Protein 1DL5 (pdb70)

Organism: Thermotoga maritima (strain ATCC 43589 / DSM 3109 / JCM 10099 / NBRC 100826 / MSB8) (NCBI:txid243274)

Sequence (633 aa):
MREKLFWILKKYGVSDHIAKAFLEIPREEFLTKSYPLSYVYEDIVLVSYDDGEEYSTSSQPSLMALFMEWVGLDKGMRVLEIGGGTGYNAAVMSRVVGEKGLVVSVEYSRKICEIAKRNVERLGIENVIFVCGDGYYGVPEFSPYDVIFVTVGVDEVPETWFTQLKEGGRVIVPINLKLSRRQPAFLFKKKDPYLVGNYKLETRFITAGGNLGNLLERNRKLLREFPFNREILLVRSHIFVELVDLLTRRLTEIDGTFYYAGPNGVVEFLDDRMRIYGDAPEIENLLTQWESCGYRSFEYLMLHVGYNAFSHISCSIMREKLFWILKKYGVSDHIAKAFLEIPREEFLTKSYPLSYVYEDIVLVSYDDGEEYSTSSQPSLMALFMEWVGLDKGMRVLEIGGGTGYNAAVMSRVVGEKGLVVSVEYSRKICEIAKRNVERLGIENVIFVCGDGYYGVPEFSPYDVIFVTVGVDEVPETWFTQLKEGGRVIVPINLKLSRRQPAFLFKKKDPYLVGNYKLETRFITAGGNLGNLLERNRKLLREFPFNREILLVRSHIFVELVDLLTRRLTEIDGTFYYAGPNGVVEFLDDRMRIYGDAPEIENLLTQWESCGYRSFEYLMLHVGYNAFSHISCS

B-factor: mean 22.66, std 8.89, range [9.4, 57.82]

Foldseek 3Di:
DLVVLLVVLVVVVQDPLLSVLSSPDDQQLQAPDDDDVVVSSDQAKAWRDDDPPDTDIDHRVNVLSVLCVLQVQAAQFEEEEEAQFLNPSQSSSCSRNDPNYAYEYEHADPVRQVNNVVSCVVVVPDRYHYDHHHCLQTDQVPADGQEYHYQAAFQANHVNVVVRYDQQHKYWHFYCLPVVRFTWIWIFTHHPQWTKTATDGTDDHHHDDDPRHCLQVVLVVLADAFAWDAKDFAPPLVLLLSVCSHAVSNWYDDPRWIWRRDPFWIWTGDDRMITIGGDDVLSVQQRVQCVVVVVDHRNQWIWIHGDVDGIHIDHPD/DLVVLLVVLVVVVQDPLLSVLSVVDDQQLQAPDDDPSVVSSDQAKAWRDCPPPDTFIDHRVSVLSVLCVLQVQAAQFEEEEEAQFLNPSQSSSLSRNDPNYAYEYEHADPVRLVNNVVSCVVVVRPRYHYHHHHCLQTDQVRAPGLEYHYQAEFQANHVNVLVRYDQQHKYWHFYQQPQPRWTFIWIFGHDPQWTKIATDGTDDHHHDDDPRRCLQVVLVVLADAFAWDAKFFDPPQSLLVSLCSHAVSNWHDDPPWIWRRDPQWIWTGDDGIIIIGGDDVLSVQQRVQCVVQVVDHRNQWIWTRGDVDGIHIDHD

Nearest PDB structures (foldseek):
  1dl5-assembly1_A  TM=1.003E+00  e=1.002E-69  Thermotoga maritima
  2yxe-assembly1_B  TM=9.129E-01  e=3.789E-21  Methanocaldococcus jannaschii DSM 2661
  1jg3-assembly1_A  TM=9.081E-01  e=2.824E-18  Pyrococcus furiosus
  8qby-assembly1_t  TM=8.624E-01  e=6.991E-16  Paracoccus denitrificans PD1222
  8fkv-assembly1_SY  TM=7.532E-01  e=2.337E-06  Homo sapiens

CATH classification: 3.40.50.150 (+1 more: 3.55.20.10)

Radius of gyration: 33.98 Å; Cα contacts (8 Å, |Δi|>4): 1452; chains: 2; bounding box: 80×65×93 Å

Structure (mmCIF, N/CA/C/O backbone):
data_1DL5
#
_entry.id   1DL5
#
_cell.length_a   51.060
_cell.length_b   98.910
_cell.length_c   76.860
_cell.angle_alpha   90.0
_cell.angle_beta   105.66
_cell.angle_gamma   90.0
#
_symmetry.space_group_name_H-M   'P 1 21 1'
#
loop_
_entity.id
_entity.type
_entity.pdbx_description
1 polymer 'PROTEIN-L-ISOASPARTATE O-METHYLTRANSFERASE'
2 non-polymer 'CADMIUM ION'
3 non-polymer 'CHLORIDE ION'
4 non-polymer S-ADENOSYL-L-HOMOCYSTEINE
5 water water
#
loop_
_atom_site.group_PDB
_atom_site.id
_atom_site.type_symbol
_atom_site.label_atom_id
_atom_site.label_alt_id
_atom_site.label_comp_id
_atom_site.label_asym_id
_atom_site.label_entity_id
_atom_site.label_seq_id
_atom_site.pdbx_PDB_ins_code
_atom_site.Cartn_x
_atom_site.Cartn_y
_atom_site.Cartn_z
_atom_site.occupancy
_atom_site.B_iso_or_equiv
_atom_site.auth_seq_id
_atom_site.auth_comp_id
_atom_site.auth_asym_id
_atom_site.auth_atom_id
_atom_site.pdbx_PDB_model_num
ATOM 1 N N . MET A 1 1 ? -2.182 -24.843 -20.479 1.00 40.06 1 MET A N 1
ATOM 2 C CA . MET A 1 1 ? -0.945 -25.576 -20.871 1.00 39.15 1 MET A CA 1
ATOM 3 C C . MET A 1 1 ? 0.289 -24.799 -20.423 1.00 39.49 1 MET A C 1
ATOM 4 O O . MET A 1 1 ? 0.220 -23.590 -20.189 1.00 37.65 1 MET A O 1
ATOM 6 N N . ARG A 1 2 ? 1.417 -25.495 -20.305 1.00 38.28 2 ARG A N 1
ATOM 7 C CA . ARG A 1 2 ? 2.657 -24.856 -19.875 1.00 36.51 2 ARG A CA 1
ATOM 8 C C . ARG A 1 2 ? 3.095 -23.757 -20.820 1.00 36.21 2 ARG A C 1
ATOM 9 O O . ARG A 1 2 ? 3.723 -22.787 -20.402 1.00 35.17 2 ARG A O 1
ATOM 17 N N . GLU A 1 3 ? 2.775 -23.923 -22.099 1.00 36.62 3 GLU A N 1
ATOM 18 C CA . GLU A 1 3 ? 3.143 -22.947 -23.113 1.00 37.58 3 GLU A CA 1
ATOM 19 C C . GLU A 1 3 ? 2.619 -21.557 -22.773 1.00 36.33 3 GLU A C 1
ATOM 20 O O . GLU A 1 3 ? 3.353 -20.572 -22.870 1.00 36.27 3 GLU A O 1
ATOM 26 N N . LYS A 1 4 ? 1.356 -21.472 -22.365 1.00 35.11 4 LYS A N 1
ATOM 27 C CA . LYS A 1 4 ? 0.786 -20.175 -22.029 1.00 34.77 4 LYS A CA 1
ATOM 28 C C . LYS A 1 4 ? 1.527 -19.542 -20.853 1.00 33.12 4 LYS A C 1
ATOM 29 O O . LYS A 1 4 ? 1.776 -18.336 -20.852 1.00 29.67 4 LYS A O 1
ATOM 35 N N . LEU A 1 5 ? 1.883 -20.351 -19.856 1.00 29.46 5 LEU A N 1
ATOM 36 C CA . LEU A 1 5 ? 2.608 -19.827 -18.702 1.00 27.04 5 LEU A CA 1
ATOM 37 C C . LEU A 1 5 ? 3.977 -19.333 -19.160 1.00 26.21 5 LEU A C 1
ATOM 38 O O . LEU A 1 5 ? 4.401 -18.233 -18.807 1.00 27.01 5 LEU A O 1
ATOM 43 N N . PHE A 1 6 ? 4.669 -20.146 -19.950 1.00 25.71 6 PHE A N 1
ATOM 44 C CA . PHE A 1 6 ? 5.982 -19.762 -20.456 1.00 28.09 6 PHE A CA 1
ATOM 45 C C . PHE A 1 6 ? 5.892 -18.411 -21.161 1.00 30.08 6 PHE A C 1
ATOM 46 O O . PHE A 1 6 ? 6.705 -17.517 -20.921 1.00 30.54 6 PHE A O 1
ATOM 54 N N . TRP A 1 7 ? 4.903 -18.270 -22.039 1.00 31.16 7 TRP A N 1
ATOM 55 C CA . TRP A 1 7 ? 4.715 -17.026 -22.773 1.00 33.65 7 TRP A CA 1
ATOM 56 C C . TRP A 1 7 ? 4.456 -15.856 -21.833 1.00 32.73 7 TRP A C 1
ATOM 57 O O . TRP A 1 7 ? 5.036 -14.782 -22.002 1.00 31.96 7 TRP A O 1
ATOM 68 N N . ILE A 1 8 ? 3.588 -16.061 -20.844 1.00 30.36 8 ILE A N 1
ATOM 69 C CA . ILE A 1 8 ? 3.268 -14.993 -19.905 1.00 28.75 8 ILE A CA 1
ATOM 70 C C . ILE A 1 8 ? 4.504 -14.531 -19.141 1.00 28.67 8 ILE A C 1
ATOM 71 O O . ILE A 1 8 ? 4.661 -13.340 -18.877 1.00 29.55 8 ILE A O 1
ATOM 76 N N . LEU A 1 9 ? 5.375 -15.470 -18.778 1.00 25.27 9 LEU A N 1
ATOM 77 C CA . LEU A 1 9 ? 6.591 -15.119 -18.053 1.00 23.92 9 LEU A CA 1
ATOM 78 C C . LEU A 1 9 ? 7.512 -14.300 -18.955 1.00 24.24 9 LEU A C 1
ATOM 79 O O . LEU A 1 9 ? 8.140 -13.342 -18.505 1.00 22.70 9 LEU A O 1
ATOM 84 N N . LYS A 1 10 ? 7.592 -14.672 -20.229 1.00 24.29 10 LYS A N 1
ATOM 85 C CA . LYS A 1 10 ? 8.430 -13.920 -21.159 1.00 29.50 10 LYS A CA 1
ATOM 86 C C . LYS A 1 10 ? 7.903 -12.489 -21.242 1.00 30.69 10 LYS A C 1
ATOM 87 O O . LYS A 1 10 ? 8.678 -11.533 -21.308 1.00 30.40 10 LYS A O 1
ATOM 93 N N . LYS A 1 11 ? 6.579 -12.346 -21.220 1.00 30.19 11 LYS A N 1
ATOM 94 C CA . LYS A 1 11 ? 5.954 -11.029 -21.280 1.00 31.63 11 LYS A CA 1
ATOM 95 C C . LYS A 1 11 ? 6.332 -10.219 -20.043 1.00 30.35 11 LYS A C 1
ATOM 96 O O . LYS A 1 11 ? 6.294 -8.986 -20.052 1.00 27.24 11 LYS A O 1
ATOM 98 N N . TYR A 1 12 ? 6.697 -10.928 -18.978 1.00 28.96 12 TYR A N 1
ATOM 99 C CA . TYR A 1 12 ? 7.090 -10.306 -17.719 1.00 28.79 12 TYR A CA 1
ATOM 100 C C . TYR A 1 12 ? 8.561 -9.898 -17.766 1.00 27.38 12 TYR A C 1
ATOM 101 O O . TYR A 1 12 ? 9.075 -9.284 -16.830 1.00 27.49 12 TYR A O 1
ATOM 110 N N . GLY A 1 13 ? 9.237 -10.253 -18.853 1.00 24.17 13 GLY A N 1
ATOM 111 C CA . GLY A 1 13 ? 10.642 -9.920 -18.985 1.00 24.59 13 GLY A CA 1
ATOM 112 C C . GLY A 1 13 ? 11.562 -10.996 -18.437 1.00 25.61 13 GLY A C 1
ATOM 113 O O . GLY A 1 13 ? 12.772 -10.797 -18.337 1.00 28.97 13 GLY A O 1
ATOM 114 N N . VAL A 1 14 ? 10.995 -12.143 -18.075 1.00 22.50 14 VAL A N 1
ATOM 115 C CA . VAL A 1 14 ? 11.792 -13.241 -17.542 1.00 18.23 14 VAL A CA 1
ATOM 116 C C . VAL A 1 14 ? 12.689 -13.780 -18.658 1.00 20.68 14 VAL A C 1
ATOM 117 O O . VAL A 1 14 ? 12.234 -14.013 -19.779 1.00 21.95 14 VAL A O 1
ATOM 121 N N . SER A 1 15 ? 13.966 -13.968 -18.347 1.00 19.17 15 SER A N 1
ATOM 122 C CA . SER A 1 15 ? 14.936 -14.448 -19.331 1.00 21.31 15 SER A CA 1
ATOM 123 C C . SER A 1 15 ? 14.622 -15.854 -19.827 1.00 24.17 15 SER A C 1
ATOM 124 O O . SER A 1 15 ? 13.917 -16.617 -19.163 1.00 21.46 15 SER A O 1
ATOM 127 N N . ASP A 1 16 ? 15.165 -16.202 -20.990 1.00 21.00 16 ASP A N 1
ATOM 128 C CA . ASP A 1 16 ? 14.920 -17.517 -21.558 1.00 24.17 16 ASP A CA 1
ATOM 129 C C . ASP A 1 16 ? 15.296 -18.686 -20.651 1.00 22.54 16 ASP A C 1
ATOM 130 O O . ASP A 1 16 ? 14.509 -19.615 -20.496 1.00 23.25 16 ASP A O 1
ATOM 135 N N . HIS A 1 17 ? 16.485 -18.651 -20.051 1.00 23.39 17 HIS A N 1
ATOM 136 C CA . HIS A 1 17 ? 16.911 -19.773 -19.220 1.00 21.69 17 HIS A CA 1
ATOM 137 C C . HI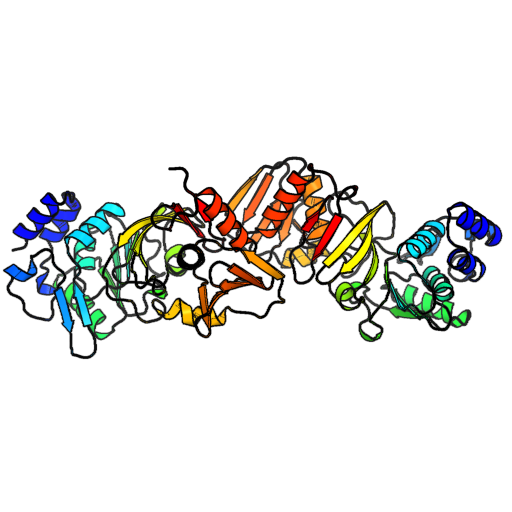S A 1 17 ? 16.056 -20.024 -17.982 1.00 21.90 17 HIS A C 1
ATOM 138 O O . HIS A 1 17 ? 15.954 -21.156 -17.521 1.00 22.28 17 HIS A O 1
ATOM 145 N N . ILE A 1 18 ? 15.430 -18.984 -17.446 1.00 18.53 18 ILE A N 1
ATOM 146 C CA . ILE A 1 18 ? 14.567 -19.174 -16.288 1.00 16.25 18 ILE A CA 1
ATOM 147 C C . ILE A 1 18 ? 13.160 -19.550 -16.763 1.00 18.05 18 ILE A C 1
ATOM 148 O O . ILE A 1 18 ? 12.531 -20.460 -16.218 1.00 18.04 18 ILE A O 1
ATOM 153 N N . ALA A 1 19 ? 12.677 -18.879 -17.803 1.00 17.91 19 ALA A N 1
ATOM 154 C CA . ALA A 1 19 ? 11.349 -19.176 -18.325 1.00 19.57 19 ALA A CA 1
ATOM 155 C C . ALA A 1 19 ? 11.279 -20.618 -18.827 1.00 19.58 19 ALA A C 1
ATOM 156 O O . ALA A 1 19 ? 10.271 -21.298 -18.641 1.00 21.79 19 ALA A O 1
ATOM 158 N N . LYS A 1 20 ? 12.356 -21.078 -19.456 1.00 20.19 20 LYS A N 1
ATOM 159 C CA . LYS A 1 20 ? 12.423 -22.439 -19.983 1.00 23.07 20 LYS A CA 1
ATOM 160 C C . LYS A 1 20 ? 12.241 -23.468 -18.868 1.00 22.40 20 LYS A C 1
ATOM 161 O O . LYS A 1 20 ? 11.687 -24.541 -19.089 1.00 18.67 20 LYS A O 1
ATOM 167 N N . ALA A 1 21 ? 12.711 -23.136 -17.669 1.00 21.52 21 ALA A N 1
ATOM 168 C CA . ALA A 1 21 ? 12.582 -24.031 -16.525 1.00 20.42 21 ALA A CA 1
ATOM 169 C C . ALA A 1 21 ? 11.111 -24.286 -16.214 1.00 21.36 21 ALA A C 1
ATOM 170 O O . ALA A 1 21 ? 10.715 -25.414 -15.900 1.00 19.92 21 ALA A O 1
ATOM 172 N N . PHE A 1 22 ? 10.300 -23.234 -16.303 1.00 18.71 22 PHE A N 1
ATOM 173 C CA . PHE A 1 22 ? 8.871 -23.358 -16.036 1.00 18.93 22 PHE A CA 1
ATOM 174 C C . PHE A 1 22 ? 8.173 -24.148 -17.130 1.00 20.73 22 PHE A C 1
ATOM 175 O O . PHE A 1 22 ? 7.119 -24.739 -16.907 1.00 23.57 22 PHE A O 1
ATOM 183 N N . LEU A 1 23 ? 8.765 -24.152 -18.315 1.00 20.65 23 LEU A N 1
ATOM 184 C CA . LEU A 1 23 ? 8.191 -24.880 -19.437 1.00 21.75 23 LEU A CA 1
ATOM 185 C C . LEU A 1 23 ? 8.436 -26.384 -19.305 1.00 22.33 23 LEU A C 1
ATOM 186 O O . LEU A 1 23 ? 7.670 -27.197 -19.829 1.00 21.12 23 LEU A O 1
ATOM 191 N N . GLU A 1 24 ? 9.490 -26.747 -18.580 1.00 18.51 24 GLU A N 1
ATOM 192 C CA . GLU A 1 24 ? 9.876 -28.149 -18.419 1.00 19.55 24 GLU A CA 1
ATOM 193 C C . GLU A 1 24 ? 9.274 -28.919 -17.244 1.00 19.31 24 GLU A C 1
ATOM 194 O O . GLU A 1 24 ? 9.350 -30.149 -17.211 1.00 22.34 24 GLU A O 1
ATOM 200 N N . ILE A 1 25 ? 8.669 -28.217 -16.291 1.00 17.16 25 ILE A N 1
ATOM 201 C CA . ILE A 1 25 ? 8.090 -28.877 -15.122 1.00 16.93 25 ILE A CA 1
ATOM 202 C C . ILE A 1 25 ? 6.562 -28.875 -15.114 1.00 20.08 25 ILE A C 1
ATOM 203 O O . ILE A 1 25 ? 5.932 -27.820 -15.198 1.00 20.11 25 ILE A O 1
ATOM 208 N N . PRO A 1 26 ? 5.943 -30.064 -15.017 1.00 17.52 26 PRO A N 1
ATOM 209 C CA . PRO A 1 26 ? 4.477 -30.130 -14.993 1.00 18.04 26 PRO A CA 1
ATOM 210 C C . PRO A 1 26 ? 3.964 -29.745 -13.602 1.00 17.70 26 PRO A C 1
ATOM 211 O O . PRO A 1 26 ? 4.018 -30.538 -12.666 1.00 17.36 26 PRO A O 1
ATOM 215 N N . ARG A 1 27 ? 3.474 -28.516 -13.471 1.00 15.20 27 ARG A N 1
ATOM 216 C CA . ARG A 1 27 ? 2.983 -28.017 -12.192 1.00 15.79 27 ARG A CA 1
ATOM 217 C C . ARG A 1 27 ? 1.892 -28.878 -11.560 1.00 16.37 27 ARG A C 1
ATOM 218 O O . ARG A 1 27 ? 1.829 -29.009 -10.333 1.00 14.16 27 ARG A O 1
ATOM 226 N N . GLU A 1 28 ? 1.038 -29.473 -12.390 1.00 14.77 28 GLU A N 1
ATOM 227 C CA . GLU A 1 28 ? -0.059 -30.291 -11.875 1.00 16.76 28 GLU A CA 1
ATOM 228 C C . GLU A 1 28 ? 0.405 -31.475 -11.040 1.00 18.22 28 GLU A C 1
ATOM 229 O O . GLU A 1 28 ? -0.333 -31.956 -10.181 1.00 17.13 28 GLU A O 1
ATOM 235 N N . GLU A 1 29 ? 1.625 -31.947 -11.284 1.00 17.44 29 GLU A N 1
ATOM 236 C CA . GLU A 1 29 ? 2.148 -33.089 -10.539 1.00 20.50 29 GLU A CA 1
ATOM 237 C C . GLU A 1 29 ? 2.460 -32.754 -9.084 1.00 20.99 29 GLU A C 1
ATOM 238 O O . GLU A 1 29 ? 2.740 -33.651 -8.285 1.00 19.15 29 GLU A O 1
ATOM 244 N N . PHE A 1 30 ? 2.420 -31.470 -8.740 1.00 19.56 30 PHE A N 1
ATOM 245 C CA . PHE A 1 30 ? 2.713 -31.046 -7.374 1.00 19.67 30 PHE A CA 1
ATOM 246 C C . PHE A 1 30 ? 1.478 -30.662 -6.583 1.00 21.22 30 PHE A C 1
ATOM 247 O O . PHE A 1 30 ? 1.580 -30.243 -5.429 1.00 19.82 30 PHE A O 1
ATOM 255 N N . LEU A 1 31 ? 0.311 -30.810 -7.201 1.00 21.83 31 LEU A N 1
ATOM 256 C CA . LEU A 1 31 ? -0.943 -30.463 -6.541 1.00 23.59 31 LEU A CA 1
ATOM 257 C C . LEU A 1 31 ? -1.679 -31.730 -6.120 1.00 27.84 31 LEU A C 1
ATOM 258 O O . LEU A 1 31 ? -1.976 -32.588 -6.953 1.00 31.10 31 LEU A O 1
ATOM 263 N N . THR A 1 32 ? -1.967 -31.849 -4.827 1.00 27.74 32 THR A N 1
ATOM 264 C CA . THR A 1 32 ? -2.663 -33.023 -4.314 1.00 32.74 32 THR A CA 1
ATOM 265 C C . THR A 1 32 ? -4.155 -32.924 -4.603 1.00 36.37 32 THR A C 1
ATOM 266 O O . THR A 1 32 ? -4.899 -33.892 -4.435 1.00 40.30 32 THR A O 1
ATOM 270 N N . LYS A 1 33 ? -4.582 -31.743 -5.037 1.00 38.23 33 LYS A N 1
ATOM 271 C CA . LYS A 1 33 ? -5.974 -31.494 -5.382 1.00 40.98 33 LYS A CA 1
ATOM 272 C C . LYS A 1 33 ? -6.036 -31.281 -6.888 1.00 40.23 33 LYS A C 1
ATOM 273 O O . LYS A 1 33 ? -5.168 -30.632 -7.466 1.00 41.56 33 LYS A O 1
ATOM 275 N N . SER A 1 34 ? -7.061 -31.833 -7.523 1.00 41.86 34 SER A N 1
ATOM 276 C CA . SER A 1 34 ? -7.208 -31.706 -8.964 1.00 41.77 34 SER A CA 1
ATOM 277 C C . SER A 1 34 ? -7.799 -30.362 -9.381 1.00 40.44 34 SER A C 1
ATOM 278 O O . SER A 1 34 ? -8.811 -29.921 -8.841 1.00 41.61 34 SER A O 1
ATOM 281 N N . TYR A 1 35 ? -7.144 -29.711 -10.338 1.00 38.23 35 TYR A N 1
ATOM 282 C CA . TYR A 1 35 ? -7.604 -28.432 -10.876 1.00 38.05 35 TYR A CA 1
ATOM 283 C C . TYR A 1 35 ? -7.629 -28.560 -12.391 1.00 36.03 35 TYR A C 1
ATOM 284 O O . TYR A 1 35 ? -6.898 -29.368 -12.961 1.00 35.78 35 TYR A O 1
ATOM 293 N N . PRO A 1 36 ? -8.484 -27.779 -13.066 1.00 36.61 36 PRO A N 1
ATOM 294 C CA . PRO A 1 36 ? -8.494 -27.886 -14.526 1.00 36.11 36 PRO A CA 1
ATOM 295 C C . PRO A 1 36 ? -7.136 -27.333 -14.958 1.00 36.02 36 PRO A C 1
ATOM 296 O O . PRO A 1 36 ? -6.668 -26.346 -14.385 1.00 33.53 36 PRO A O 1
ATOM 300 N N . LEU A 1 37 ? -6.497 -27.958 -15.943 1.00 34.14 37 LEU A N 1
ATOM 301 C CA . LEU A 1 37 ? -5.185 -27.498 -16.391 1.00 36.90 37 LEU A CA 1
ATOM 302 C C . LEU A 1 37 ? -5.154 -26.015 -16.739 1.00 36.95 37 LEU A C 1
ATOM 303 O O . LEU A 1 37 ? -4.148 -25.341 -16.511 1.00 38.51 37 LEU A O 1
ATOM 308 N N . SER A 1 38 ? -6.253 -25.508 -17.287 1.00 36.35 38 SER A N 1
ATOM 309 C CA . SER A 1 38 ? -6.333 -24.099 -17.654 1.00 35.57 38 SER A CA 1
ATOM 310 C C . SER A 1 38 ? -6.141 -23.232 -16.415 1.00 32.48 38 SER A C 1
ATOM 311 O O . SER A 1 38 ? -5.718 -22.082 -16.508 1.00 34.21 38 SER A O 1
ATOM 314 N N . TYR A 1 39 ? -6.456 -23.795 -15.254 1.00 31.65 39 TYR A N 1
ATOM 315 C CA . TYR A 1 39 ? -6.317 -23.079 -13.993 1.00 30.88 39 TYR A CA 1
ATOM 316 C C . TYR A 1 39 ? -4.898 -23.277 -13.459 1.00 29.38 39 TYR A C 1
ATOM 317 O O . TYR A 1 39 ? -4.309 -22.372 -12.870 1.00 25.90 39 TYR A O 1
ATOM 326 N N . VAL A 1 40 ? -4.351 -24.468 -13.684 1.00 25.31 40 VAL A N 1
ATOM 327 C CA . VAL A 1 40 ? -3.009 -24.798 -13.217 1.00 25.26 40 VAL A CA 1
ATOM 328 C C . VAL A 1 40 ? -1.925 -23.892 -13.785 1.00 25.18 40 VAL A C 1
ATOM 329 O O . VAL A 1 40 ? -0.972 -23.545 -13.089 1.00 26.07 40 VAL A O 1
ATOM 333 N N . TYR A 1 41 ? -2.063 -23.504 -15.046 1.00 24.07 41 TYR A N 1
ATOM 334 C CA . TYR A 1 41 ? -1.048 -22.666 -15.649 1.00 24.01 41 TYR A CA 1
ATOM 335 C C . TYR A 1 41 ? -1.328 -21.173 -15.681 1.00 24.27 41 TYR A C 1
ATOM 336 O O . TYR A 1 41 ? -0.702 -20.434 -16.436 1.00 23.60 41 TYR A O 1
ATOM 345 N N . GLU A 1 42 ? -2.271 -20.740 -14.849 1.00 25.75 42 GLU A N 1
ATOM 346 C CA . GLU A 1 42 ? -2.582 -19.322 -14.715 1.00 26.55 42 GLU A CA 1
ATOM 347 C C . GLU A 1 42 ? -1.502 -18.814 -13.761 1.00 26.80 42 GLU A C 1
ATOM 348 O O . GLU A 1 42 ? -0.997 -19.576 -12.930 1.00 22.95 42 GLU A O 1
ATOM 354 N N . ASP A 1 43 ? -1.141 -17.541 -13.871 1.00 23.68 43 ASP A N 1
ATOM 355 C CA . ASP A 1 43 ? -0.109 -16.994 -13.001 1.00 24.09 43 ASP A CA 1
ATOM 356 C C . ASP A 1 43 ? -0.706 -16.659 -11.646 1.00 20.59 43 ASP A C 1
ATOM 357 O O . ASP A 1 43 ? -0.789 -15.491 -11.251 1.00 21.36 43 ASP A O 1
ATOM 362 N N . ILE A 1 44 ? -1.114 -17.701 -10.930 1.00 22.05 44 ILE A N 1
ATOM 363 C CA . ILE A 1 44 ? -1.740 -17.536 -9.629 1.00 21.33 44 ILE A CA 1
ATOM 364 C C . ILE A 1 44 ? -1.249 -18.534 -8.596 1.00 22.79 44 ILE A C 1
ATOM 365 O O . ILE A 1 44 ? -0.610 -19.535 -8.927 1.00 21.10 44 ILE A O 1
ATOM 370 N N . VAL A 1 45 ? -1.562 -18.246 -7.336 1.00 21.09 45 VAL A N 1
ATOM 371 C CA . VAL A 1 45 ? -1.208 -19.124 -6.232 1.00 21.53 45 VAL A CA 1
ATOM 372 C C . VAL A 1 45 ? -2.241 -20.249 -6.244 1.00 24.68 45 VAL A C 1
ATOM 373 O O . VAL A 1 45 ? -3.412 -20.010 -6.538 1.00 24.46 45 VAL A O 1
ATOM 377 N N . LEU A 1 46 ? -1.808 -21.471 -5.944 1.00 23.65 46 LEU A N 1
ATOM 378 C CA . LEU A 1 46 ? -2.709 -22.621 -5.921 1.00 23.63 46 LEU A CA 1
ATOM 379 C C . LEU A 1 46 ? -2.520 -23.419 -4.638 1.00 23.32 46 LEU A C 1
ATOM 380 O O . LEU A 1 46 ? -1.395 -23.606 -4.175 1.00 20.75 46 LEU A O 1
ATOM 385 N N . VAL A 1 47 ? -3.620 -23.877 -4.049 1.00 22.94 47 VAL A N 1
ATOM 386 C CA . VAL A 1 47 ? -3.520 -24.689 -2.844 1.00 22.13 47 VAL A CA 1
ATOM 387 C C . VAL A 1 47 ? -3.007 -26.030 -3.349 1.00 21.07 47 VAL A C 1
ATOM 388 O O . VAL A 1 47 ? -3.624 -26.645 -4.215 1.00 22.77 47 VAL A O 1
ATOM 392 N N . SER A 1 48 ? -1.871 -26.471 -2.821 1.00 18.20 48 SER A N 1
ATOM 393 C CA . SER A 1 48 ? -1.267 -27.725 -3.247 1.00 21.28 48 SER A CA 1
ATOM 394 C C . SER A 1 48 ? -1.554 -28.861 -2.278 1.00 23.02 48 SER A C 1
ATOM 395 O O . SER A 1 48 ? -1.409 -30.033 -2.625 1.00 24.54 48 SER A O 1
ATOM 398 N N . TYR A 1 49 ? -1.954 -28.511 -1.063 1.00 24.28 49 TYR A N 1
ATOM 399 C CA . TYR A 1 49 ? -2.247 -29.508 -0.043 1.00 24.88 49 TYR A CA 1
ATOM 400 C C . TYR A 1 49 ? -3.141 -28.916 1.035 1.00 25.83 49 TYR A C 1
ATOM 401 O O . TYR A 1 49 ? -2.921 -27.795 1.481 1.00 24.94 49 TYR A O 1
ATOM 410 N N . ASP A 1 50 ? -4.149 -29.676 1.453 1.00 26.76 50 ASP A N 1
ATOM 411 C CA . ASP A 1 50 ? -5.061 -29.226 2.498 1.00 29.02 50 ASP A CA 1
ATOM 412 C C . ASP A 1 50 ? -5.846 -30.425 3.008 1.00 30.82 50 ASP A C 1
ATOM 413 O O . ASP A 1 50 ? -6.682 -30.975 2.291 1.00 31.66 50 ASP A O 1
ATOM 418 N N . ASP A 1 51 ? -5.571 -30.829 4.241 1.00 34.33 51 ASP A N 1
ATOM 419 C CA . ASP A 1 51 ? -6.263 -31.966 4.839 1.00 35.85 51 ASP A CA 1
ATOM 420 C C . ASP A 1 51 ? -7.108 -31.538 6.035 1.00 38.45 51 ASP A C 1
ATOM 421 O O . ASP A 1 51 ? -7.563 -32.376 6.814 1.00 39.95 51 ASP A O 1
ATOM 426 N N . GLY A 1 52 ? -7.315 -30.233 6.176 1.00 38.78 52 GLY A N 1
ATOM 427 C CA . GLY A 1 52 ? -8.097 -29.723 7.287 1.00 40.22 52 GLY A CA 1
ATOM 428 C C . GLY A 1 52 ? -7.209 -29.308 8.446 1.00 40.82 52 GLY A C 1
ATOM 429 O O . GLY A 1 52 ? -7.552 -28.407 9.214 1.00 43.99 52 GLY A O 1
ATOM 430 N N . GLU A 1 53 ? -6.061 -29.968 8.573 1.00 39.94 53 GLU A N 1
ATOM 431 C CA . GLU A 1 53 ? -5.116 -29.664 9.641 1.00 39.05 53 GLU A CA 1
ATOM 432 C C . GLU A 1 53 ? -3.927 -28.877 9.095 1.00 38.61 53 GLU A C 1
ATOM 433 O O . GLU A 1 53 ? -3.575 -27.818 9.621 1.00 38.39 53 GLU A O 1
ATOM 435 N N . GLU A 1 54 ? -3.311 -29.400 8.038 1.00 36.74 54 GLU A N 1
ATOM 436 C CA . GLU A 1 54 ? -2.164 -28.742 7.427 1.00 33.89 54 GLU A CA 1
ATOM 437 C C . GLU A 1 54 ? -2.507 -28.204 6.049 1.00 32.50 54 GLU A C 1
ATOM 438 O O . GLU A 1 54 ? -3.373 -28.732 5.352 1.00 31.19 54 GLU A O 1
ATOM 444 N N . TYR A 1 55 ? -1.798 -27.154 5.657 1.00 31.63 55 TYR A N 1
ATOM 445 C CA . TYR A 1 55 ? -2.064 -26.472 4.405 1.00 31.15 55 TYR A CA 1
ATOM 446 C C . TYR A 1 55 ? -0.772 -26.012 3.726 1.00 26.27 55 TYR A C 1
ATOM 447 O O . TYR A 1 55 ? 0.191 -25.654 4.394 1.00 25.91 55 TYR A O 1
ATOM 456 N N . SER A 1 56 ? -0.750 -26.049 2.397 1.00 24.11 56 SER A N 1
ATOM 457 C CA . SER A 1 56 ? 0.413 -25.585 1.647 1.00 21.10 56 SER A CA 1
ATOM 458 C C . SER A 1 56 ? -0.040 -25.046 0.305 1.00 18.96 56 SER A C 1
ATOM 459 O O . SER A 1 56 ? -1.065 -25.467 -0.227 1.00 20.44 56 SER A O 1
ATOM 462 N N . THR A 1 57 ? 0.723 -24.108 -0.243 1.00 16.64 57 THR A N 1
ATOM 463 C CA . THR A 1 57 ? 0.375 -23.518 -1.524 1.00 17.84 57 THR A CA 1
ATOM 464 C C . THR A 1 57 ? 1.551 -23.430 -2.485 1.00 18.28 57 THR A C 1
ATOM 465 O O . THR A 1 57 ? 2.707 -23.328 -2.067 1.00 19.01 57 THR A O 1
ATOM 469 N N . SER A 1 58 ? 1.250 -23.499 -3.778 1.00 16.07 58 SER A N 1
ATOM 470 C CA . SER A 1 58 ? 2.276 -23.342 -4.802 1.00 17.92 58 SER A CA 1
ATOM 471 C C . SER A 1 58 ? 2.216 -21.850 -5.107 1.00 18.46 58 SER A C 1
ATOM 472 O O . SER A 1 58 ? 1.152 -21.335 -5.451 1.00 18.37 58 SER A O 1
ATOM 475 N N . SER A 1 59 ? 3.355 -21.171 -4.988 1.00 16.86 59 SER A N 1
ATOM 476 C CA . SER A 1 59 ? 3.444 -19.726 -5.201 1.00 16.07 59 SER A CA 1
ATOM 477 C C . SER A 1 59 ? 3.197 -19.245 -6.628 1.00 17.23 59 SER A C 1
ATOM 478 O O . SER A 1 59 ? 3.293 -20.007 -7.585 1.00 16.44 59 SER A O 1
ATOM 481 N N . GLN A 1 60 ? 2.879 -17.960 -6.756 1.00 17.22 60 GLN A N 1
ATOM 482 C CA . GLN A 1 60 ? 2.633 -17.358 -8.061 1.00 16.36 60 GLN A CA 1
ATOM 483 C C . GLN A 1 60 ? 3.895 -17.494 -8.916 1.00 15.13 60 GLN A C 1
ATOM 484 O O . GLN A 1 60 ? 4.961 -17.013 -8.548 1.00 15.79 60 GLN A O 1
ATOM 490 N N . PRO A 1 61 ? 3.787 -18.162 -10.074 1.00 16.59 61 PRO A N 1
ATOM 491 C CA . PRO A 1 61 ? 4.937 -18.354 -10.959 1.00 15.06 61 PRO A CA 1
ATOM 492 C C . PRO A 1 61 ? 5.778 -17.119 -11.279 1.00 16.64 61 PRO A C 1
ATOM 493 O O . PRO A 1 61 ? 7.010 -17.180 -11.216 1.00 16.15 61 PRO A O 1
ATOM 497 N N . SER A 1 62 ? 5.131 -16.005 -11.618 1.00 15.53 62 SER A N 1
ATOM 498 C CA . SER A 1 62 ? 5.876 -14.799 -11.966 1.00 16.09 62 SER A CA 1
ATOM 499 C C . SER A 1 62 ? 6.690 -14.246 -10.804 1.00 16.55 62 SER A C 1
ATOM 500 O O . SER A 1 62 ? 7.769 -13.702 -11.011 1.00 16.84 62 SER A O 1
ATOM 503 N N . LEU A 1 63 ? 6.180 -14.383 -9.584 1.00 15.88 63 LEU A N 1
ATOM 504 C CA . LEU A 1 63 ? 6.906 -13.885 -8.420 1.00 16.30 63 LEU A CA 1
ATOM 505 C C . LEU A 1 63 ? 8.157 -14.730 -8.208 1.00 16.70 63 LEU A C 1
ATOM 506 O O . LEU A 1 63 ? 9.226 -14.212 -7.885 1.00 14.62 63 LEU A O 1
ATOM 511 N N . MET A 1 64 ? 8.023 -16.038 -8.397 1.00 14.81 64 MET A N 1
ATOM 512 C CA . MET A 1 64 ? 9.165 -16.927 -8.237 1.00 14.40 64 MET A CA 1
ATOM 513 C C . MET A 1 64 ? 10.192 -16.659 -9.332 1.00 14.58 64 MET A C 1
ATOM 514 O O . MET A 1 64 ? 11.392 -16.676 -9.080 1.00 13.99 64 MET A O 1
ATOM 519 N N . ALA A 1 65 ? 9.725 -16.401 -10.547 1.00 14.83 65 ALA A N 1
ATOM 520 C CA . ALA A 1 65 ? 10.640 -16.122 -11.647 1.00 15.91 65 ALA A CA 1
ATOM 521 C C . ALA A 1 65 ? 11.401 -14.821 -11.356 1.00 15.24 65 ALA A C 1
ATOM 522 O O . ALA A 1 65 ? 12.598 -14.712 -11.637 1.00 17.34 65 ALA A O 1
ATOM 524 N N . LEU A 1 66 ? 10.695 -13.839 -10.803 1.00 17.39 66 LEU A N 1
ATOM 525 C CA . LEU A 1 66 ? 11.305 -12.552 -10.463 1.00 19.74 66 LEU A CA 1
ATOM 526 C C . LEU A 1 66 ? 12.355 -12.750 -9.378 1.00 17.88 66 LEU A C 1
ATOM 527 O O . LEU A 1 66 ? 13.446 -12.182 -9.442 1.00 17.56 66 LEU A O 1
ATOM 532 N N . PHE A 1 67 ? 12.011 -13.550 -8.375 1.00 14.57 67 PHE A N 1
ATOM 533 C CA . PHE A 1 67 ? 12.929 -13.849 -7.285 1.00 15.56 67 PHE A CA 1
ATOM 534 C C . PHE A 1 67 ? 14.192 -14.475 -7.878 1.00 18.38 67 PHE A C 1
ATOM 535 O O . PHE A 1 67 ? 15.308 -14.112 -7.516 1.00 16.27 67 PHE A O 1
ATOM 543 N N . MET A 1 68 ? 14.010 -15.420 -8.796 1.00 15.62 68 MET A N 1
ATOM 544 C CA . MET A 1 68 ? 15.153 -16.086 -9.410 1.00 14.53 68 MET A CA 1
ATOM 545 C C . MET A 1 68 ? 16.006 -15.121 -10.221 1.00 14.66 68 MET A C 1
ATOM 546 O O . MET A 1 68 ? 17.236 -15.207 -10.199 1.00 16.20 68 MET A O 1
ATOM 551 N N . GLU A 1 69 ? 15.355 -14.213 -10.941 1.00 14.14 69 GLU A N 1
ATOM 552 C CA . GLU A 1 69 ? 16.064 -13.213 -11.739 1.00 15.05 69 GLU A CA 1
ATOM 553 C C . GLU A 1 69 ? 16.859 -12.288 -10.818 1.00 18.28 69 GLU A C 1
ATOM 554 O O . GLU A 1 69 ? 18.015 -11.964 -11.097 1.00 17.98 69 GLU A O 1
ATOM 560 N N . TRP A 1 70 ? 16.226 -11.864 -9.724 1.00 17.55 70 TRP A N 1
ATOM 561 C CA . TRP A 1 70 ? 16.861 -10.952 -8.774 1.00 19.25 70 TRP A CA 1
ATOM 562 C C . TRP A 1 70 ? 18.098 -11.488 -8.073 1.00 18.91 70 TRP A C 1
ATOM 563 O O . TRP A 1 70 ? 19.002 -10.721 -7.744 1.00 19.63 70 TRP A O 1
ATOM 574 N N . VAL A 1 71 ? 18.139 -12.791 -7.811 1.00 15.97 71 VAL A N 1
ATOM 575 C CA . VAL A 1 71 ? 19.306 -13.370 -7.154 1.00 16.15 71 VAL A CA 1
ATOM 576 C C . VAL A 1 71 ? 20.296 -13.864 -8.203 1.00 17.54 71 VAL A C 1
ATOM 577 O O . VAL A 1 71 ? 21.353 -14.384 -7.869 1.00 19.27 71 VAL A O 1
ATOM 581 N N . GLY A 1 72 ? 19.942 -13.691 -9.474 1.00 18.23 72 GLY A N 1
ATOM 582 C CA . GLY A 1 72 ? 20.816 -14.122 -10.554 1.00 18.80 72 GLY A CA 1
ATOM 583 C C . GLY A 1 72 ? 21.006 -15.626 -10.636 1.00 20.17 72 GLY A C 1
ATOM 584 O O . GLY A 1 72 ? 22.080 -16.106 -11.010 1.00 21.48 72 GLY A O 1
ATOM 585 N N . LEU A 1 73 ? 19.966 -16.379 -10.292 1.00 18.35 73 LEU A N 1
ATOM 586 C CA . LEU A 1 73 ? 20.045 -17.834 -10.325 1.00 16.23 73 LEU A CA 1
ATOM 587 C C . LEU A 1 73 ? 20.443 -18.298 -11.720 1.00 14.87 73 LEU A C 1
ATOM 588 O O . LEU A 1 73 ? 19.836 -17.889 -12.713 1.00 18.70 73 LEU A O 1
ATOM 593 N N . ASP A 1 74 ? 21.465 -19.145 -11.796 1.00 19.23 74 ASP A N 1
ATOM 594 C CA . ASP A 1 74 ? 21.932 -19.640 -13.088 1.00 19.90 74 ASP A CA 1
ATOM 595 C C . ASP A 1 74 ? 22.589 -21.011 -12.947 1.00 19.24 74 ASP A C 1
ATOM 596 O O . ASP A 1 74 ? 22.696 -21.565 -11.854 1.00 17.68 74 ASP A O 1
ATOM 601 N N . LYS A 1 75 ? 23.042 -21.547 -14.072 1.00 20.96 75 LYS A N 1
ATOM 602 C CA . LYS A 1 75 ? 23.671 -22.862 -14.107 1.00 20.48 75 LYS A CA 1
ATOM 603 C C . LYS A 1 75 ? 24.812 -23.105 -13.121 1.00 20.15 75 LYS A C 1
ATOM 604 O O . LYS A 1 75 ? 25.680 -22.249 -12.928 1.00 21.56 75 LYS A O 1
ATOM 610 N N . GLY A 1 76 ? 24.787 -24.283 -12.501 1.00 18.94 76 GLY A N 1
ATOM 611 C CA . GLY A 1 76 ? 25.829 -24.688 -11.574 1.00 19.21 76 GLY A CA 1
ATOM 612 C C . GLY A 1 76 ? 25.754 -24.192 -10.147 1.00 19.96 76 GLY A C 1
ATOM 613 O O . GLY A 1 76 ? 26.620 -24.518 -9.339 1.00 20.28 76 GLY A O 1
ATOM 614 N N . MET A 1 77 ? 24.724 -23.422 -9.822 1.00 18.01 77 MET A N 1
ATOM 615 C CA . MET A 1 77 ? 24.591 -22.892 -8.471 1.00 19.34 77 MET A CA 1
ATOM 616 C C . MET A 1 77 ? 23.959 -23.868 -7.490 1.00 17.79 77 MET A C 1
ATOM 617 O O . MET A 1 77 ? 23.260 -24.801 -7.882 1.00 17.97 77 MET A O 1
ATOM 622 N N . ARG A 1 78 ? 24.233 -23.642 -6.207 1.00 17.01 78 ARG A N 1
ATOM 623 C CA . ARG A 1 78 ? 23.691 -24.465 -5.136 1.00 17.45 78 ARG A CA 1
ATOM 624 C C . ARG A 1 78 ? 22.725 -23.565 -4.374 1.00 17.38 78 ARG A C 1
ATOM 625 O O . ARG A 1 78 ? 23.099 -22.476 -3.924 1.00 16.15 78 ARG A O 1
ATOM 633 N N . VAL A 1 79 ? 21.481 -24.012 -4.239 1.00 15.22 79 VAL A N 1
ATOM 634 C CA . VAL A 1 79 ? 20.462 -23.220 -3.564 1.00 15.70 79 VAL A CA 1
ATOM 635 C C . VAL A 1 79 ? 19.857 -23.905 -2.353 1.00 15.84 79 VAL A C 1
ATOM 636 O O . VAL A 1 79 ? 19.610 -25.111 -2.363 1.00 17.37 79 VAL A O 1
ATOM 643 N N . LEU A 1 80 ? 19.632 -23.122 -1.304 1.00 13.73 80 LEU A N 1
ATOM 644 C CA . LEU A 1 80 ? 18.979 -23.624 -0.104 1.00 12.30 80 LEU A CA 1
ATOM 645 C C . LEU A 1 80 ? 17.618 -22.944 -0.103 1.00 14.57 80 LEU A C 1
ATOM 646 O O . LEU A 1 80 ? 17.538 -21.729 0.064 1.00 13.91 80 LEU A O 1
ATOM 651 N N . GLU A 1 81 ? 16.555 -23.716 -0.326 1.00 13.14 81 GLU A N 1
ATOM 652 C CA . GLU A 1 81 ? 15.208 -23.152 -0.318 1.00 14.25 81 GLU A CA 1
ATOM 653 C C . GLU A 1 81 ? 14.574 -23.410 1.043 1.00 13.23 81 GLU A C 1
ATOM 654 O O . GLU A 1 81 ? 14.675 -24.512 1.584 1.00 13.43 81 GLU A O 1
ATOM 660 N N . ILE A 1 82 ? 13.934 -22.387 1.600 1.00 11.73 82 ILE A N 1
ATOM 661 C CA . ILE A 1 82 ? 13.277 -22.500 2.899 1.00 13.63 82 ILE A CA 1
ATOM 662 C C . ILE A 1 82 ? 11.762 -22.459 2.695 1.00 14.12 82 ILE A C 1
ATOM 663 O O . ILE A 1 82 ? 11.228 -21.449 2.236 1.00 14.32 82 ILE A O 1
ATOM 668 N N . GLY A 1 83 ? 11.086 -23.561 3.037 1.00 12.91 83 GLY A N 1
ATOM 669 C CA . GLY A 1 83 ? 9.639 -23.659 2.878 1.00 13.99 83 GLY A CA 1
ATOM 670 C C . GLY A 1 83 ? 9.309 -24.342 1.556 1.00 14.08 83 GLY A C 1
ATOM 671 O O . GLY A 1 83 ? 8.602 -23.785 0.718 1.00 13.67 83 GLY A O 1
ATOM 672 N N . GLY A 1 84 ? 9.815 -25.564 1.394 1.00 12.65 84 GLY A N 1
ATOM 673 C CA . GLY A 1 84 ? 9.645 -26.328 0.167 1.00 15.32 84 GLY A CA 1
ATOM 674 C C . GLY A 1 84 ? 8.268 -26.751 -0.311 1.00 12.14 84 GLY A C 1
ATOM 675 O O . GLY A 1 84 ? 8.088 -26.978 -1.507 1.00 13.83 84 GLY A O 1
ATOM 676 N N . GLY A 1 85 ? 7.309 -26.879 0.603 1.00 14.38 85 GLY A N 1
ATOM 677 C CA . GLY A 1 85 ? 5.964 -27.270 0.201 1.00 13.29 85 GLY A CA 1
ATOM 678 C C . GLY A 1 85 ? 5.975 -28.613 -0.498 1.00 14.00 85 GLY A C 1
ATOM 679 O O . GLY A 1 85 ? 6.752 -29.486 -0.119 1.00 14.06 85 GLY A O 1
ATOM 680 N N . THR A 1 86 ? 5.129 -28.786 -1.515 1.00 13.18 86 THR A N 1
ATOM 681 C CA . THR A 1 86 ? 5.101 -30.057 -2.236 1.00 14.67 86 THR A CA 1
ATOM 682 C C . THR A 1 86 ? 6.192 -30.162 -3.299 1.00 18.07 86 THR A C 1
ATOM 683 O O . THR A 1 86 ? 6.274 -31.162 -4.016 1.00 17.30 86 THR A O 1
ATOM 687 N N . GLY A 1 87 ? 7.006 -29.113 -3.418 1.00 17.49 87 GLY A N 1
ATOM 688 C CA . GLY A 1 87 ? 8.140 -29.153 -4.327 1.00 14.64 87 GLY A CA 1
ATOM 689 C C . GLY A 1 87 ? 8.187 -28.493 -5.692 1.00 16.79 87 GLY A C 1
ATOM 690 O O . GLY A 1 87 ? 9.228 -28.561 -6.346 1.00 14.16 87 GLY A O 1
ATOM 691 N N . TYR A 1 88 ? 7.109 -27.856 -6.135 1.00 14.45 88 TYR A N 1
ATOM 692 C CA . TYR A 1 88 ? 7.125 -27.244 -7.460 1.00 15.28 88 TYR A CA 1
ATOM 693 C C . TYR A 1 88 ? 8.245 -26.237 -7.684 1.00 13.52 88 TYR A C 1
ATOM 694 O O . TYR A 1 88 ? 8.974 -26.339 -8.665 1.00 13.71 88 TYR A O 1
ATOM 703 N N . ASN A 1 89 ? 8.399 -25.267 -6.788 1.00 14.65 89 ASN A N 1
ATOM 704 C CA . ASN A 1 89 ? 9.454 -24.278 -6.994 1.00 14.09 89 ASN A CA 1
ATOM 705 C C . ASN A 1 89 ? 10.848 -24.892 -6.953 1.00 13.28 89 ASN A C 1
ATOM 706 O O . ASN A 1 89 ? 11.727 -24.495 -7.717 1.00 12.29 89 ASN A O 1
ATOM 711 N N . ALA A 1 90 ? 11.050 -25.863 -6.068 1.00 15.27 90 ALA A N 1
ATOM 712 C CA . ALA A 1 90 ? 12.346 -26.521 -5.969 1.00 15.45 90 ALA A CA 1
ATOM 713 C C . ALA A 1 90 ? 12.645 -27.207 -7.305 1.00 16.98 90 ALA A C 1
ATOM 714 O O . ALA A 1 90 ? 13.767 -27.149 -7.817 1.00 16.13 90 ALA A O 1
ATOM 716 N N . ALA A 1 91 ? 11.625 -27.834 -7.879 1.00 14.72 91 ALA A N 1
ATOM 717 C CA . ALA A 1 91 ? 11.771 -28.527 -9.157 1.00 11.49 91 ALA A CA 1
ATOM 718 C C . ALA A 1 91 ? 12.132 -27.553 -10.276 1.00 15.07 91 ALA A C 1
ATOM 719 O O . ALA A 1 91 ? 13.009 -27.828 -11.099 1.00 13.20 91 ALA A O 1
ATOM 721 N N . VAL A 1 92 ? 11.461 -26.409 -10.311 1.00 14.73 92 VAL A N 1
ATOM 722 C CA . VAL A 1 92 ? 11.752 -25.419 -11.344 1.00 14.52 92 VAL A CA 1
ATOM 723 C C . VAL A 1 92 ? 13.184 -24.898 -11.187 1.00 14.33 92 VAL A C 1
ATOM 724 O O . VAL A 1 92 ? 13.934 -24.799 -12.163 1.00 12.35 92 VAL A O 1
ATOM 728 N N . MET A 1 93 ? 13.577 -24.573 -9.958 1.00 16.84 93 MET A N 1
ATOM 729 C CA . MET A 1 93 ? 14.933 -24.079 -9.735 1.00 16.20 93 MET A CA 1
ATOM 730 C C . MET A 1 93 ? 15.978 -25.142 -10.072 1.00 15.43 93 MET A C 1
ATOM 731 O O . MET A 1 93 ? 17.094 -24.813 -10.476 1.00 14.41 93 MET A O 1
ATOM 736 N N . SER A 1 94 ? 15.620 -26.415 -9.927 1.00 16.35 94 SER A N 1
ATOM 737 C CA . SER A 1 94 ? 16.569 -27.483 -10.231 1.00 15.39 94 SER A CA 1
ATOM 738 C C . SER A 1 94 ? 16.936 -27.463 -11.714 1.00 16.98 94 SER A C 1
ATOM 739 O O . SER A 1 94 ? 18.055 -27.823 -12.091 1.00 14.69 94 SER A O 1
ATOM 742 N N . ARG A 1 95 ? 16.003 -27.025 -12.556 1.00 16.02 95 ARG A N 1
ATOM 743 C CA . ARG A 1 95 ? 16.264 -26.959 -13.991 1.00 18.40 95 ARG A CA 1
ATOM 744 C C . ARG A 1 95 ? 17.097 -25.724 -14.303 1.00 20.19 95 ARG A C 1
ATOM 745 O O . ARG A 1 95 ? 17.908 -25.722 -15.235 1.00 18.72 95 ARG A O 1
ATOM 753 N N . VAL A 1 96 ? 16.899 -24.673 -13.513 1.00 16.56 96 VAL A N 1
ATOM 754 C CA . VAL A 1 96 ? 17.647 -23.443 -13.697 1.00 16.30 96 VAL A CA 1
ATOM 755 C C . VAL A 1 96 ? 19.129 -23.657 -13.394 1.00 18.06 96 VAL A C 1
ATOM 756 O O . VAL A 1 96 ? 19.988 -23.224 -14.161 1.00 20.53 96 VAL A O 1
ATOM 760 N N . VAL A 1 97 ? 19.434 -24.333 -12.288 1.00 15.83 97 VAL A N 1
ATOM 761 C CA . VAL A 1 97 ? 20.828 -24.571 -11.931 1.00 18.58 97 VAL A CA 1
ATOM 762 C C . VAL A 1 97 ? 21.434 -25.741 -12.707 1.00 21.22 97 VAL A C 1
ATOM 763 O O . VAL A 1 97 ? 22.648 -25.939 -12.698 1.00 22.33 97 VAL A O 1
ATOM 767 N N . GLY A 1 98 ? 20.586 -26.506 -13.386 1.00 22.66 98 GLY A N 1
ATOM 768 C CA . GLY A 1 98 ? 21.080 -27.617 -14.190 1.00 22.33 98 GLY A CA 1
ATOM 769 C C . GLY A 1 98 ? 21.613 -28.829 -13.450 1.00 20.87 98 GLY A C 1
ATOM 770 O O . GLY A 1 98 ? 21.624 -28.877 -12.220 1.00 21.48 98 GLY A O 1
ATOM 771 N N . GLU A 1 99 ? 22.078 -29.812 -14.215 1.00 22.81 99 GLU A N 1
ATOM 772 C CA . GLU A 1 99 ? 22.591 -31.054 -13.646 1.00 24.92 99 GLU A CA 1
ATOM 773 C C . GLU A 1 99 ? 23.793 -30.910 -12.724 1.00 25.00 99 GLU A C 1
ATOM 774 O O . GLU A 1 99 ? 23.991 -31.742 -11.843 1.00 25.30 99 GLU A O 1
ATOM 780 N N . LYS A 1 100 ? 24.594 -29.865 -12.919 1.00 24.27 100 LYS A N 1
ATOM 781 C CA . LYS A 1 100 ? 25.762 -29.657 -12.070 1.00 24.58 100 LYS A CA 1
ATOM 782 C C . LYS A 1 100 ? 25.417 -28.806 -10.852 1.00 24.36 100 LYS A C 1
ATOM 783 O O . LYS A 1 100 ? 26.244 -28.614 -9.962 1.00 22.53 100 LYS A O 1
ATOM 789 N N . GLY A 1 101 ? 24.191 -28.297 -10.821 1.00 20.13 101 GLY A N 1
ATOM 790 C CA . GLY A 1 101 ? 23.758 -27.486 -9.698 1.00 21.59 101 GLY A CA 1
ATOM 791 C C . GLY A 1 101 ? 22.986 -28.341 -8.712 1.00 19.39 101 GLY A C 1
ATOM 792 O O . GLY A 1 101 ? 22.760 -29.524 -8.957 1.00 18.81 101 GLY A O 1
ATOM 793 N N . LEU A 1 102 ? 22.565 -27.753 -7.597 1.00 17.60 102 LEU A N 1
ATOM 794 C CA . LEU A 1 102 ? 21.829 -28.508 -6.590 1.00 15.16 102 LEU A CA 1
ATOM 795 C C . LEU A 1 102 ? 20.840 -27.647 -5.828 1.00 14.64 102 LEU A C 1
ATOM 796 O O . LEU A 1 102 ? 21.136 -26.499 -5.500 1.00 17.17 102 LEU A O 1
ATOM 801 N N . VAL A 1 103 ? 19.666 -28.208 -5.554 1.00 13.46 103 VAL A N 1
ATOM 802 C CA . VAL A 1 103 ? 18.648 -27.516 -4.774 1.00 14.41 103 VAL A CA 1
ATOM 803 C C . VAL A 1 103 ? 18.368 -28.323 -3.507 1.00 13.97 103 VAL A C 1
ATOM 804 O O . VAL A 1 103 ? 18.013 -29.499 -3.575 1.00 17.38 103 VAL A O 1
ATOM 808 N N . VAL A 1 104 ? 18.545 -27.691 -2.351 1.00 13.74 104 VAL A N 1
ATOM 809 C CA . VAL A 1 104 ? 18.269 -28.341 -1.071 1.00 13.39 104 VAL A CA 1
ATOM 810 C C . VAL A 1 104 ? 17.079 -27.556 -0.548 1.00 18.22 104 VAL A C 1
ATOM 811 O O . VAL A 1 104 ? 17.162 -26.332 -0.399 1.00 15.86 104 VAL A O 1
ATOM 815 N N . SER A 1 105 ? 15.977 -28.247 -0.276 1.00 12.63 105 SER A N 1
ATOM 816 C CA . SER A 1 105 ? 14.763 -27.575 0.181 1.00 13.90 105 SER A CA 1
ATOM 817 C C . SER A 1 105 ? 14.270 -28.118 1.516 1.00 16.36 105 SER A C 1
ATOM 818 O O . SER A 1 105 ? 14.191 -29.330 1.705 1.00 16.44 105 SER A O 1
ATOM 821 N N . VAL A 1 106 ? 13.926 -27.217 2.438 1.00 14.53 106 VAL A N 1
ATOM 822 C CA . VAL A 1 106 ? 13.452 -27.619 3.759 1.00 14.06 106 VAL A CA 1
ATOM 823 C C . VAL A 1 106 ? 11.951 -27.389 3.926 1.00 15.35 106 VAL A C 1
ATOM 824 O O . VAL A 1 106 ? 11.447 -26.303 3.638 1.00 14.44 106 VAL A O 1
ATOM 828 N N . GLU A 1 107 ? 11.241 -28.420 4.382 1.00 13.83 107 GLU A N 1
ATOM 829 C CA . GLU A 1 107 ? 9.801 -28.325 4.623 1.00 14.34 107 GLU A CA 1
ATOM 830 C C . GLU A 1 107 ? 9.531 -28.834 6.032 1.00 17.24 107 GLU A C 1
ATOM 831 O O . GLU A 1 107 ? 9.891 -29.959 6.374 1.00 15.31 107 GLU A O 1
ATOM 837 N N . TYR A 1 108 ? 8.892 -27.986 6.833 1.00 16.20 108 TYR A N 1
ATOM 838 C CA . TYR A 1 108 ? 8.583 -28.260 8.235 1.00 19.21 108 TYR A CA 1
ATOM 839 C C . TYR A 1 108 ? 7.529 -29.343 8.474 1.00 18.94 108 TYR A C 1
ATOM 840 O O . TYR A 1 108 ? 7.625 -30.103 9.439 1.00 20.67 108 TYR A O 1
ATOM 849 N N . SER A 1 109 ? 6.521 -29.402 7.616 1.00 19.99 109 SER A N 1
ATOM 850 C CA . SER A 1 109 ? 5.475 -30.406 7.764 1.00 21.81 109 SER A CA 1
ATOM 851 C C . SER A 1 109 ? 5.983 -31.759 7.277 1.00 22.66 109 SER A C 1
ATOM 852 O O . SER A 1 109 ? 6.452 -31.882 6.148 1.00 20.15 109 SER A O 1
ATOM 855 N N . ARG A 1 110 ? 5.890 -32.771 8.132 1.00 23.09 110 ARG A N 1
ATOM 856 C CA . ARG A 1 110 ? 6.343 -34.107 7.768 1.00 23.91 110 ARG A CA 1
ATOM 857 C C . ARG A 1 110 ? 5.551 -34.666 6.588 1.00 21.97 110 ARG A C 1
ATOM 858 O O . ARG A 1 110 ? 6.131 -35.217 5.655 1.00 20.97 110 ARG A O 1
ATOM 866 N N . LYS A 1 111 ? 4.228 -34.531 6.638 1.00 20.95 111 LYS A N 1
ATOM 867 C CA . LYS A 1 111 ? 3.371 -35.046 5.569 1.00 22.86 111 LYS A CA 1
ATOM 868 C C . LYS A 1 111 ? 3.644 -34.373 4.234 1.00 20.51 111 LYS A C 1
ATOM 869 O O . LYS A 1 111 ? 3.778 -35.039 3.206 1.00 16.88 111 LYS A O 1
ATOM 875 N N . ILE A 1 112 ? 3.736 -33.048 4.256 1.00 17.66 112 ILE A N 1
ATOM 876 C CA . ILE A 1 112 ? 3.975 -32.284 3.039 1.00 17.08 112 ILE A CA 1
ATOM 877 C C . ILE A 1 112 ? 5.377 -32.547 2.493 1.00 17.50 112 ILE A C 1
ATOM 878 O O . ILE A 1 112 ? 5.573 -32.659 1.284 1.00 18.16 112 ILE A O 1
ATOM 883 N N . CYS A 1 113 ? 6.349 -32.653 3.389 1.00 17.39 113 CYS A N 1
ATOM 884 C CA . CYS A 1 113 ? 7.726 -32.918 2.986 1.00 19.39 113 CYS A CA 1
ATOM 885 C C . CYS A 1 113 ? 7.832 -34.278 2.303 1.00 21.70 113 CYS A C 1
ATOM 886 O O . CYS A 1 113 ? 8.508 -34.419 1.286 1.00 20.41 113 CYS A O 1
ATOM 889 N N . GLU A 1 114 ? 7.158 -35.279 2.862 1.00 21.88 114 GLU A N 1
ATOM 890 C CA . GLU A 1 114 ? 7.191 -36.614 2.279 1.00 20.85 114 GLU A CA 1
ATOM 891 C C . GLU A 1 114 ? 6.536 -36.630 0.902 1.00 20.59 114 GLU A C 1
ATOM 892 O O . GLU A 1 114 ? 6.951 -37.378 0.022 1.00 21.25 114 GLU A O 1
ATOM 898 N N . ILE A 1 115 ? 5.511 -35.804 0.720 1.00 18.21 115 ILE A N 1
ATOM 899 C CA . ILE A 1 115 ? 4.836 -35.707 -0.569 1.00 19.96 115 ILE A CA 1
ATOM 900 C C . ILE A 1 115 ? 5.804 -35.087 -1.577 1.00 19.66 115 ILE A C 1
ATOM 901 O O . ILE A 1 115 ? 5.849 -35.485 -2.744 1.00 17.85 115 ILE A O 1
ATOM 906 N N . ALA A 1 116 ? 6.589 -34.116 -1.118 1.00 18.77 116 ALA A N 1
ATOM 907 C CA . ALA A 1 116 ? 7.563 -33.464 -1.988 1.00 16.69 116 ALA A CA 1
ATOM 908 C C . ALA A 1 116 ? 8.633 -34.461 -2.411 1.00 15.82 116 ALA A C 1
ATOM 909 O O . ALA A 1 116 ? 9.010 -34.515 -3.579 1.00 18.35 116 ALA A O 1
ATOM 911 N N . LYS A 1 117 ? 9.131 -35.250 -1.463 1.00 16.16 117 LYS A N 1
ATOM 912 C CA . LYS A 1 117 ? 10.160 -36.236 -1.788 1.00 17.77 117 LYS A CA 1
ATOM 913 C C . LYS A 1 117 ? 9.650 -37.206 -2.857 1.00 18.00 117 LYS A C 1
ATOM 914 O O . LYS A 1 117 ? 10.393 -37.613 -3.750 1.00 20.16 117 LYS A O 1
ATOM 920 N N . ARG A 1 118 ? 8.377 -37.565 -2.754 1.00 21.05 118 ARG A N 1
ATOM 921 C CA . ARG A 1 118 ? 7.750 -38.484 -3.699 1.00 22.94 118 ARG A CA 1
ATOM 922 C C . ARG A 1 118 ? 7.625 -37.839 -5.079 1.00 23.80 118 ARG A C 1
ATOM 923 O O . ARG A 1 118 ? 7.893 -38.477 -6.099 1.00 22.16 118 ARG A O 1
ATOM 931 N N . ASN A 1 119 ? 7.210 -36.575 -5.106 1.00 20.16 119 ASN A N 1
ATOM 932 C CA . ASN A 1 119 ? 7.063 -35.856 -6.366 1.00 21.43 119 ASN A CA 1
ATOM 933 C C . ASN A 1 119 ? 8.406 -35.748 -7.076 1.00 21.81 119 ASN A C 1
ATOM 934 O O . ASN A 1 119 ? 8.499 -35.942 -8.289 1.00 20.66 119 ASN A O 1
ATOM 939 N N . VAL A 1 120 ? 9.448 -35.439 -6.311 1.00 21.27 120 VAL A N 1
ATOM 940 C CA . VAL A 1 120 ? 10.790 -35.320 -6.864 1.00 20.33 120 VAL A CA 1
ATOM 941 C C . VAL A 1 120 ? 11.212 -36.653 -7.474 1.00 22.38 120 VAL A C 1
ATOM 942 O O . VAL A 1 120 ? 11.781 -36.703 -8.566 1.00 21.33 120 VAL A O 1
ATOM 946 N N . GLU A 1 121 ? 10.926 -37.736 -6.763 1.00 20.34 121 GLU A N 1
ATOM 947 C CA . GLU A 1 121 ? 11.288 -39.060 -7.249 1.00 24.01 121 GLU A CA 1
ATOM 948 C C . GLU A 1 121 ? 10.488 -39.434 -8.498 1.00 20.08 121 GLU A C 1
ATOM 949 O O . GLU A 1 121 ? 11.044 -39.944 -9.468 1.00 23.39 121 GLU A O 1
ATOM 955 N N . ARG A 1 122 ? 9.183 -39.184 -8.466 1.00 21.07 122 ARG A N 1
ATOM 956 C CA . ARG A 1 122 ? 8.311 -39.506 -9.596 1.00 22.14 122 ARG A CA 1
ATOM 957 C C . ARG A 1 122 ? 8.738 -38.794 -10.874 1.00 23.99 122 ARG A C 1
ATOM 958 O O . ARG A 1 122 ? 8.610 -39.339 -11.974 1.00 22.39 122 ARG A O 1
ATOM 966 N N . LEU A 1 123 ? 9.247 -37.575 -10.734 1.00 20.19 123 LEU A N 1
ATOM 967 C CA . LEU A 1 123 ? 9.686 -36.815 -11.898 1.00 17.66 123 LEU A CA 1
ATOM 968 C C . LEU A 1 123 ? 11.118 -37.140 -12.304 1.00 17.46 123 LEU A C 1
ATOM 969 O O . LEU A 1 123 ? 11.631 -36.590 -13.280 1.00 19.29 123 LEU A O 1
ATOM 974 N N . GLY A 1 124 ? 11.758 -38.038 -11.556 1.00 20.22 124 GLY A N 1
ATOM 975 C CA . GLY A 1 124 ? 13.125 -38.433 -11.863 1.00 20.03 124 GLY A CA 1
ATOM 976 C C . GLY A 1 124 ? 14.177 -37.351 -11.665 1.00 21.48 124 GLY A C 1
ATOM 977 O O . GLY A 1 124 ? 15.252 -37.404 -12.268 1.00 21.13 124 GLY A O 1
ATOM 978 N N . ILE A 1 125 ? 13.873 -36.369 -10.820 1.00 19.74 125 ILE A N 1
ATOM 979 C CA . ILE A 1 125 ? 14.798 -35.273 -10.550 1.00 18.21 125 ILE A CA 1
ATOM 980 C C . ILE A 1 125 ? 15.878 -35.750 -9.577 1.00 19.91 125 ILE A C 1
ATOM 981 O O . ILE A 1 125 ? 15.580 -36.204 -8.473 1.00 19.61 125 ILE A O 1
ATOM 986 N N . GLU A 1 126 ? 17.132 -35.645 -9.999 1.00 18.12 126 GLU A N 1
ATOM 987 C CA . GLU A 1 126 ? 18.254 -36.120 -9.196 1.00 21.67 126 GLU A CA 1
ATOM 988 C C . GLU A 1 126 ? 19.057 -35.058 -8.459 1.00 21.80 126 GLU A C 1
ATOM 989 O O . GLU A 1 126 ? 19.974 -35.397 -7.706 1.00 21.71 126 GLU A O 1
ATOM 995 N N . ASN A 1 127 ? 18.733 -33.787 -8.667 1.00 19.78 127 ASN A N 1
ATOM 996 C CA . ASN A 1 127 ? 19.482 -32.729 -8.006 1.00 18.30 127 ASN A CA 1
ATOM 997 C C . ASN A 1 127 ? 18.662 -31.865 -7.057 1.00 18.91 127 ASN A C 1
ATOM 998 O O . ASN A 1 127 ? 18.925 -30.671 -6.913 1.00 18.56 127 ASN A O 1
ATOM 1003 N N . VAL A 1 128 ? 17.671 -32.482 -6.417 1.00 18.26 128 VAL A N 1
ATOM 1004 C CA . VAL A 1 128 ? 16.831 -31.810 -5.427 1.00 18.03 128 VAL A CA 1
ATOM 1005 C C . VAL A 1 128 ? 16.763 -32.676 -4.176 1.00 19.74 128 VAL A C 1
ATOM 1006 O O . VAL A 1 128 ? 16.249 -33.795 -4.208 1.00 20.78 128 VAL A O 1
ATOM 1010 N N . ILE A 1 129 ? 17.291 -32.158 -3.075 1.00 17.92 129 ILE A N 1
ATOM 1011 C CA . ILE A 1 129 ? 17.277 -32.888 -1.816 1.00 17.01 129 ILE A CA 1
ATOM 1012 C C . ILE A 1 129 ? 16.319 -32.197 -0.863 1.00 16.58 129 ILE A C 1
ATOM 1013 O O . ILE A 1 129 ? 16.502 -31.026 -0.546 1.00 15.52 129 ILE A O 1
ATOM 1018 N N . PHE A 1 130 ? 15.294 -32.916 -0.422 1.00 17.57 130 PHE A N 1
ATOM 1019 C CA . PHE A 1 130 ? 14.342 -32.353 0.518 1.00 18.69 130 PHE A CA 1
ATOM 1020 C C . PHE A 1 130 ? 14.711 -32.802 1.919 1.00 21.01 130 PHE A C 1
ATOM 1021 O O . PHE A 1 130 ? 15.080 -33.959 2.136 1.00 17.94 130 PHE A O 1
ATOM 1029 N N . VAL A 1 131 ? 14.624 -31.869 2.859 1.00 17.65 131 VAL A N 1
ATOM 1030 C CA . VAL A 1 131 ? 14.926 -32.135 4.256 1.00 19.09 131 VAL A CA 1
ATOM 1031 C C . VAL A 1 131 ? 13.687 -31.784 5.061 1.00 19.95 131 VAL A C 1
ATOM 1032 O O . VAL A 1 131 ? 13.152 -30.680 4.942 1.00 17.77 131 VAL A O 1
ATOM 1036 N N . CYS A 1 132 ? 13.225 -32.724 5.877 1.00 17.64 132 CYS A N 1
ATOM 1037 C CA . CYS A 1 132 ? 12.036 -32.489 6.676 1.00 19.06 132 CYS A CA 1
ATOM 1038 C C . CYS A 1 132 ? 12.414 -31.975 8.059 1.00 22.95 132 CYS A C 1
ATOM 1039 O O . CYS A 1 132 ? 12.917 -32.726 8.890 1.00 27.68 132 CYS A O 1
ATOM 1042 N N . GLY A 1 133 ? 12.166 -30.693 8.299 1.00 19.90 133 GLY A N 1
ATOM 1043 C CA . GLY A 1 133 ? 12.488 -30.108 9.589 1.00 18.72 133 GLY A CA 1
ATOM 1044 C C . GLY A 1 133 ? 12.289 -28.605 9.582 1.00 16.98 133 GLY A C 1
ATOM 1045 O O . GLY A 1 133 ? 11.786 -28.050 8.606 1.00 16.39 133 GLY A O 1
ATOM 1046 N N . ASP A 1 134 ? 12.679 -27.954 10.674 1.00 16.07 134 ASP A N 1
ATOM 1047 C CA . ASP A 1 134 ? 12.554 -26.503 10.814 1.00 15.70 134 ASP A CA 1
ATOM 1048 C C . ASP A 1 134 ? 13.637 -25.804 9.988 1.00 15.31 134 ASP A C 1
ATOM 1049 O O . ASP A 1 134 ? 14.832 -25.987 10.238 1.00 15.11 134 ASP A O 1
ATOM 1054 N N . GLY A 1 135 ? 13.213 -25.000 9.015 1.00 15.08 135 GLY A N 1
ATOM 1055 C CA . GLY A 1 135 ? 14.154 -24.277 8.177 1.00 11.80 135 GLY A CA 1
ATOM 1056 C C . GLY A 1 135 ? 15.113 -23.405 8.967 1.00 15.52 135 GLY A C 1
ATOM 1057 O O . GLY A 1 135 ? 16.173 -23.023 8.466 1.00 15.38 135 GLY A O 1
ATOM 1058 N N . TYR A 1 136 ? 14.744 -23.083 10.205 1.00 14.47 136 TYR A N 1
ATOM 1059 C CA . TYR A 1 136 ? 15.591 -22.261 11.067 1.00 13.42 136 TYR A CA 1
ATOM 1060 C C . TYR A 1 136 ? 17.040 -22.769 11.102 1.00 13.35 136 TYR A C 1
ATOM 1061 O O . TYR A 1 136 ? 17.996 -21.987 11.076 1.00 14.45 136 TYR A O 1
ATOM 1070 N N . TYR A 1 137 ? 17.193 -24.086 11.152 1.00 13.31 137 TYR A N 1
ATOM 1071 C CA . TYR A 1 137 ? 18.513 -24.697 11.229 1.00 14.48 137 TYR A CA 1
ATOM 1072 C C . TYR A 1 137 ? 19.291 -24.766 9.925 1.00 16.67 137 TYR A C 1
ATOM 1073 O O . TYR A 1 137 ? 20.498 -25.012 9.938 1.00 16.78 137 TYR A O 1
ATOM 1082 N N . GLY A 1 138 ? 18.609 -24.544 8.806 1.00 16.32 138 GLY A N 1
ATOM 1083 C CA . GLY A 1 138 ? 19.279 -24.622 7.521 1.00 14.48 138 GLY A CA 1
ATOM 1084 C C . GLY A 1 138 ? 19.706 -26.061 7.274 1.00 14.86 138 GLY A C 1
ATOM 1085 O O . GLY A 1 138 ? 19.154 -26.979 7.873 1.00 16.76 138 GLY A O 1
ATOM 1086 N N . VAL A 1 139 ? 20.676 -26.259 6.388 1.00 15.15 139 VAL A N 1
ATOM 1087 C CA . VAL A 1 139 ? 21.181 -27.595 6.072 1.00 16.52 139 VAL A CA 1
ATOM 1088 C C . VAL A 1 139 ? 22.679 -27.442 5.849 1.00 17.42 139 VAL A C 1
ATOM 1089 O O . VAL A 1 139 ? 23.165 -27.346 4.719 1.00 17.89 139 VAL A O 1
ATOM 1093 N N . PRO A 1 140 ? 23.440 -27.412 6.946 1.00 16.79 140 PRO A N 1
ATOM 1094 C CA . PRO A 1 140 ? 24.889 -27.251 6.861 1.00 17.09 140 PRO A CA 1
ATOM 1095 C C . PRO A 1 140 ? 25.674 -28.299 6.080 1.00 18.12 140 PRO A C 1
ATOM 1096 O O . PRO A 1 140 ? 26.696 -27.976 5.478 1.00 20.64 140 PRO A O 1
ATOM 1100 N N . GLU A 1 141 ? 25.189 -29.536 6.058 1.00 19.57 141 GLU A N 1
ATOM 1101 C CA . GLU A 1 141 ? 25.916 -30.599 5.368 1.00 20.98 141 GLU A CA 1
ATOM 1102 C C . GLU A 1 141 ? 26.135 -30.387 3.868 1.00 21.76 141 GLU A C 1
ATOM 1103 O O . GLU A 1 141 ? 27.060 -30.965 3.290 1.00 21.85 141 GLU A O 1
ATOM 1109 N N . PHE A 1 142 ? 25.306 -29.558 3.237 1.00 18.34 142 PHE A N 1
ATOM 1110 C CA . PHE A 1 142 ? 25.443 -29.304 1.808 1.00 20.01 142 PHE A CA 1
ATOM 1111 C C . PHE A 1 142 ? 25.870 -27.875 1.491 1.00 21.18 142 PHE A C 1
ATOM 1112 O O . PHE A 1 142 ? 25.843 -27.455 0.334 1.00 22.10 142 PHE A O 1
ATOM 1120 N N . SER A 1 143 ? 26.255 -27.118 2.516 1.00 20.70 143 SER A N 1
ATOM 1121 C CA . SER A 1 143 ? 26.717 -25.752 2.299 1.00 22.12 143 SER A CA 1
ATOM 1122 C C . SER A 1 143 ? 28.151 -25.860 1.774 1.00 23.06 143 SER A C 1
ATOM 1123 O O . SER A 1 143 ? 28.765 -26.922 1.862 1.00 23.44 143 SER A O 1
ATOM 1126 N N . PRO A 1 144 ? 28.714 -24.764 1.240 1.00 23.54 144 PRO A N 1
ATOM 1127 C CA . PRO A 1 144 ? 28.164 -23.414 1.072 1.00 22.82 144 PRO A CA 1
ATOM 1128 C C . PRO A 1 144 ? 27.133 -23.321 -0.045 1.00 22.11 144 PRO A C 1
ATOM 1129 O O . PRO A 1 144 ? 27.183 -24.081 -1.014 1.00 22.43 144 PRO A O 1
ATOM 1133 N N . TYR A 1 145 ? 26.206 -22.377 0.093 1.00 17.93 145 TYR A N 1
ATOM 1134 C CA . TYR A 1 145 ? 25.175 -22.158 -0.917 1.00 15.86 145 TYR A CA 1
ATOM 1135 C C . TYR A 1 145 ? 25.443 -20.845 -1.635 1.00 17.52 145 TYR A C 1
ATOM 1136 O O . TYR A 1 145 ? 26.059 -19.935 -1.077 1.00 16.57 145 TYR A O 1
ATOM 1145 N N . ASP A 1 146 ? 24.993 -20.749 -2.879 1.00 15.77 146 ASP A N 1
ATOM 1146 C CA . ASP A 1 146 ? 25.153 -19.520 -3.644 1.00 16.75 146 ASP A CA 1
ATOM 1147 C C . ASP A 1 146 ? 23.971 -18.616 -3.331 1.00 13.51 146 ASP A C 1
ATOM 1148 O O . ASP A 1 146 ? 24.093 -17.390 -3.330 1.00 15.55 146 ASP A O 1
ATOM 1153 N N . VAL A 1 147 ? 22.826 -19.237 -3.055 1.00 13.70 147 VAL A N 1
ATOM 1154 C CA . VAL A 1 147 ? 21.590 -18.501 -2.786 1.00 12.36 147 VAL A CA 1
ATOM 1155 C C . VAL A 1 147 ? 20.748 -19.140 -1.684 1.00 12.96 147 VAL A C 1
ATOM 1156 O O . VAL A 1 147 ? 20.674 -20.365 -1.585 1.00 14.17 147 VAL A O 1
ATOM 1160 N N . ILE A 1 148 ? 20.138 -18.301 -0.850 1.00 13.89 148 ILE A N 1
ATOM 1161 C CA . ILE A 1 148 ? 19.202 -18.775 0.171 1.00 13.65 148 ILE A CA 1
ATOM 1162 C C . ILE A 1 148 ? 17.904 -18.188 -0.391 1.00 14.47 148 ILE A C 1
ATOM 1163 O O . ILE A 1 148 ? 17.753 -16.962 -0.464 1.00 12.74 148 ILE A O 1
ATOM 1168 N N . PHE A 1 149 ? 16.989 -19.068 -0.793 1.00 12.69 149 PHE A N 1
ATOM 1169 C CA . PHE A 1 149 ? 15.721 -18.703 -1.440 1.00 13.58 149 PHE A CA 1
ATOM 1170 C C . PHE A 1 149 ? 14.558 -19.033 -0.494 1.00 13.38 149 PHE A C 1
ATOM 1171 O O . PHE A 1 149 ? 14.200 -20.197 -0.326 1.00 12.87 149 PHE A O 1
ATOM 1179 N N . VAL A 1 150 ? 13.960 -18.006 0.104 1.00 10.63 150 VAL A N 1
ATOM 1180 C CA . VAL A 1 150 ? 12.894 -18.206 1.086 1.00 11.28 150 VAL A CA 1
ATOM 1181 C C . VAL A 1 150 ? 11.483 -18.003 0.544 1.00 13.34 150 VAL A C 1
ATOM 1182 O O . VAL A 1 150 ? 11.131 -16.916 0.071 1.00 13.09 150 VAL A O 1
ATOM 1186 N N . THR A 1 151 ? 10.670 -19.055 0.644 1.00 14.50 151 THR A N 1
ATOM 1187 C CA . THR A 1 151 ? 9.306 -19.030 0.131 1.00 15.40 151 THR A CA 1
ATOM 1188 C C . THR A 1 151 ? 8.251 -19.188 1.221 1.00 17.07 151 THR A C 1
ATOM 1189 O O . THR A 1 151 ? 7.221 -19.831 1.020 1.00 15.93 151 THR A O 1
ATOM 1193 N N . VAL A 1 152 ? 8.528 -18.598 2.379 1.00 13.88 152 VAL A N 1
ATOM 1194 C CA . VAL A 1 152 ? 7.617 -18.616 3.516 1.00 14.26 152 VAL A CA 1
ATOM 1195 C C . VAL A 1 152 ? 8.003 -17.379 4.330 1.00 14.93 152 VAL A C 1
ATOM 1196 O O . VAL A 1 152 ? 9.174 -17.008 4.370 1.00 14.73 152 VAL A O 1
ATOM 1200 N N . GLY A 1 153 ? 7.031 -16.711 4.940 1.00 13.24 153 GLY A N 1
ATOM 1201 C CA . GLY A 1 153 ? 7.369 -15.526 5.713 1.00 14.73 153 GLY A CA 1
ATOM 1202 C C . GLY A 1 153 ? 8.139 -15.897 6.965 1.00 15.30 153 GLY A C 1
ATOM 1203 O O . GLY A 1 153 ? 7.646 -16.686 7.766 1.00 17.45 153 GLY A O 1
ATOM 1204 N N . VAL A 1 154 ? 9.330 -15.325 7.151 1.00 11.89 154 VAL A N 1
ATOM 1205 C CA . VAL A 1 154 ? 10.157 -15.645 8.322 1.00 13.08 154 VAL A CA 1
ATOM 1206 C C . VAL A 1 154 ? 10.464 -14.441 9.222 1.00 13.36 154 VAL A C 1
ATOM 1207 O O . VAL A 1 154 ? 10.611 -13.315 8.745 1.00 15.06 154 VAL A O 1
ATOM 1211 N N . ASP A 1 155 ? 10.573 -14.685 10.525 1.00 13.53 155 ASP A N 1
ATOM 1212 C CA . ASP A 1 155 ? 10.834 -13.607 11.479 1.00 14.29 155 ASP A CA 1
ATOM 1213 C C . ASP A 1 155 ? 12.198 -12.959 11.337 1.00 15.65 155 ASP A C 1
ATOM 1214 O O . ASP A 1 155 ? 12.378 -11.799 11.709 1.00 14.22 155 ASP A O 1
ATOM 1219 N N . GLU A 1 156 ? 13.158 -13.705 10.804 1.00 13.29 156 GLU A N 1
ATOM 1220 C CA . GLU A 1 156 ? 14.518 -13.204 10.646 1.00 14.26 156 GLU A CA 1
ATOM 1221 C C . GLU A 1 156 ? 15.285 -14.140 9.728 1.00 12.73 156 GLU A C 1
ATOM 1222 O O . GLU A 1 156 ? 14.804 -15.217 9.374 1.00 13.16 156 GLU A O 1
ATOM 1228 N N . VAL A 1 157 ? 16.482 -13.709 9.348 1.00 11.78 157 VAL A N 1
ATOM 1229 C CA . VAL A 1 157 ? 17.392 -14.545 8.574 1.00 11.89 157 VAL A CA 1
ATOM 1230 C C . VAL A 1 157 ? 18.354 -15.001 9.677 1.00 11.37 157 VAL A C 1
ATOM 1231 O O . VAL A 1 157 ? 19.206 -14.228 10.116 1.00 13.91 157 VAL A O 1
ATOM 1235 N N . PRO A 1 158 ? 18.224 -16.255 10.146 1.00 12.06 158 PRO A N 1
ATOM 1236 C CA . PRO A 1 158 ? 19.096 -16.765 11.211 1.00 12.56 158 PRO A CA 1
ATOM 1237 C C . PRO A 1 158 ? 20.565 -16.832 10.812 1.00 14.20 158 PRO A C 1
ATOM 1238 O O . PRO A 1 158 ? 20.901 -16.922 9.632 1.00 15.05 158 PRO A O 1
ATOM 1242 N N . GLU A 1 159 ? 21.438 -16.789 11.809 1.00 13.99 159 GLU A N 1
ATOM 1243 C CA . GLU A 1 159 ? 22.865 -16.849 11.556 1.00 16.78 159 GLU A CA 1
ATOM 1244 C C . GLU A 1 159 ? 23.243 -18.128 10.815 1.00 17.07 159 GLU A C 1
ATOM 1245 O O . GLU A 1 159 ? 24.239 -18.163 10.096 1.00 16.24 159 GLU A O 1
ATOM 1251 N N . THR A 1 160 ? 22.448 -19.180 10.991 1.00 16.55 160 THR A N 1
ATOM 1252 C CA . THR A 1 160 ? 22.716 -20.453 10.322 1.00 18.82 160 THR A CA 1
ATOM 1253 C C . THR A 1 160 ? 22.798 -20.266 8.810 1.00 15.83 160 THR A C 1
ATOM 1254 O O . THR A 1 160 ? 23.737 -20.739 8.162 1.00 17.78 160 THR A O 1
ATOM 1258 N N . TRP A 1 161 ? 21.816 -19.564 8.251 1.00 15.91 161 TRP A N 1
ATOM 1259 C CA . TRP A 1 161 ? 21.787 -19.319 6.815 1.00 13.93 161 TRP A CA 1
ATOM 1260 C C . TRP A 1 161 ? 22.991 -18.493 6.395 1.00 15.41 161 TRP A C 1
ATOM 1261 O O . TRP A 1 161 ? 23.616 -18.770 5.371 1.00 15.32 161 TRP A O 1
ATOM 1272 N N . PHE A 1 162 ? 23.311 -17.475 7.191 1.00 14.89 162 PHE A N 1
ATOM 1273 C CA . PHE A 1 162 ? 24.442 -16.604 6.903 1.00 14.35 162 PHE A CA 1
ATOM 1274 C C . PHE A 1 162 ? 25.741 -17.397 6.839 1.00 13.82 162 PHE A C 1
ATOM 1275 O O . PHE A 1 162 ? 26.555 -17.206 5.932 1.00 14.55 162 PHE A O 1
ATOM 1283 N N . THR A 1 163 ? 25.939 -18.265 7.822 1.00 13.58 163 THR A N 1
ATOM 1284 C CA . THR A 1 163 ? 27.139 -19.091 7.888 1.00 17.50 163 THR A CA 1
ATOM 1285 C C . THR A 1 163 ? 27.207 -20.052 6.703 1.00 17.45 163 THR A C 1
ATOM 1286 O O . THR A 1 163 ? 28.278 -20.306 6.159 1.00 17.80 163 THR A O 1
ATOM 1290 N N . GLN A 1 164 ? 26.053 -20.570 6.302 1.00 15.88 164 GLN A N 1
ATOM 1291 C CA . GLN A 1 164 ? 25.973 -21.524 5.197 1.00 17.82 164 GLN A CA 1
ATOM 1292 C C . GLN A 1 164 ? 26.025 -20.881 3.810 1.00 17.26 164 GLN A C 1
ATOM 1293 O O . GLN A 1 164 ? 26.045 -21.582 2.798 1.00 17.87 164 GLN A O 1
ATOM 1299 N N . LEU A 1 165 ? 26.064 -19.553 3.766 1.00 16.18 165 LEU A N 1
ATOM 1300 C CA . LEU A 1 165 ? 26.088 -18.825 2.497 1.00 14.59 165 LEU A CA 1
ATOM 1301 C C . LEU A 1 165 ? 27.504 -18.403 2.092 1.00 18.55 165 LEU A C 1
ATOM 1302 O O . LEU A 1 165 ? 28.286 -17.954 2.929 1.00 16.80 165 LEU A O 1
ATOM 1307 N N . LYS A 1 166 ? 27.830 -18.548 0.808 1.00 18.87 166 LYS A N 1
ATOM 1308 C CA . LYS A 1 166 ? 29.145 -18.148 0.313 1.00 20.65 166 LYS A CA 1
ATOM 1309 C C . LYS A 1 166 ? 29.276 -16.636 0.346 1.00 19.14 166 LYS A C 1
ATOM 1310 O O . LYS A 1 166 ? 28.282 -15.912 0.292 1.00 16.98 166 LYS A O 1
ATOM 1316 N N . GLU A 1 167 ? 30.514 -16.156 0.411 1.00 19.67 167 GLU A N 1
ATOM 1317 C CA . GLU A 1 167 ? 30.747 -14.720 0.361 1.00 18.39 167 GLU A CA 1
ATOM 1318 C C . GLU A 1 167 ? 30.228 -14.341 -1.029 1.00 18.49 167 GLU A C 1
ATOM 1319 O O . GLU A 1 167 ? 30.510 -15.040 -2.012 1.00 19.98 167 GLU A O 1
ATOM 1325 N N . GLY A 1 168 ? 29.461 -13.256 -1.114 1.00 14.53 168 GLY A N 1
ATOM 1326 C CA . GLY A 1 168 ? 28.918 -12.829 -2.393 1.00 17.35 168 GLY A CA 1
ATOM 1327 C C . GLY A 1 168 ? 27.590 -13.494 -2.736 1.00 17.85 168 GLY A C 1
ATOM 1328 O O . GLY A 1 168 ? 26.948 -13.144 -3.732 1.00 18.96 168 GLY A O 1
ATOM 1329 N N . GLY A 1 169 ? 27.181 -14.459 -1.917 1.00 14.23 169 GLY A N 1
ATOM 1330 C CA . GLY A 1 169 ? 25.919 -15.141 -2.150 1.00 16.40 169 GLY A CA 1
ATOM 1331 C C . GLY A 1 169 ? 24.740 -14.211 -1.915 1.00 17.33 169 GLY A C 1
ATOM 1332 O O . GLY A 1 169 ? 24.890 -13.154 -1.309 1.00 16.12 169 GLY A O 1
ATOM 1333 N N . ARG A 1 170 ? 23.561 -14.604 -2.386 1.00 14.35 170 ARG A N 1
ATOM 1334 C CA . ARG A 1 170 ? 22.370 -13.774 -2.227 1.00 15.35 170 ARG A CA 1
ATOM 1335 C C . ARG A 1 170 ? 21.291 -14.447 -1.394 1.00 15.41 170 ARG A C 1
ATOM 1336 O O . ARG A 1 170 ? 21.238 -15.669 -1.284 1.00 15.10 170 ARG A O 1
ATOM 1344 N N . VAL A 1 171 ? 20.445 -13.619 -0.796 1.00 11.56 171 VAL A N 1
ATOM 1345 C CA . VAL A 1 171 ? 19.323 -14.088 -0.006 1.00 14.52 171 VAL A CA 1
ATOM 1346 C C . VAL A 1 171 ? 18.112 -13.292 -0.479 1.00 13.22 171 VAL A C 1
ATOM 1347 O O . VAL A 1 171 ? 18.176 -12.063 -0.571 1.00 13.87 171 VAL A O 1
ATOM 1351 N N . ILE A 1 172 ? 17.035 -13.985 -0.838 1.00 12.53 172 ILE A N 1
ATOM 1352 C CA . ILE A 1 172 ? 15.799 -13.302 -1.222 1.00 12.02 172 ILE A CA 1
ATOM 1353 C C . ILE A 1 172 ? 14.866 -13.813 -0.132 1.00 13.23 172 ILE A C 1
ATOM 1354 O O . ILE A 1 172 ? 14.669 -15.024 0.024 1.00 14.66 172 ILE A O 1
ATOM 1359 N N . VAL A 1 173 ? 14.307 -12.897 0.650 1.00 10.57 173 VAL A N 1
ATOM 1360 C CA . VAL A 1 173 ? 13.504 -13.323 1.784 1.00 10.62 173 VAL A CA 1
ATOM 1361 C C . VAL A 1 173 ? 12.351 -12.418 2.221 1.00 12.29 173 VAL A C 1
ATOM 1362 O O . VAL A 1 173 ? 12.495 -11.199 2.301 1.00 13.19 173 VAL A O 1
ATOM 1366 N N . PRO A 1 174 ? 11.181 -13.017 2.491 1.00 12.73 174 PRO A N 1
ATOM 1367 C CA . PRO A 1 174 ? 10.022 -12.241 2.944 1.00 14.00 174 PRO A CA 1
ATOM 1368 C C . PRO A 1 174 ? 10.100 -12.286 4.474 1.00 15.54 174 PRO A C 1
ATOM 1369 O O . PRO A 1 174 ? 10.172 -13.366 5.067 1.00 14.56 174 PRO A O 1
ATOM 1373 N N . ILE A 1 175 ? 10.119 -11.114 5.105 1.00 13.64 175 ILE A N 1
ATOM 1374 C CA . ILE A 1 175 ? 10.222 -11.010 6.556 1.00 16.58 175 ILE A CA 1
ATOM 1375 C C . ILE A 1 175 ? 8.880 -10.693 7.203 1.00 18.45 175 ILE A C 1
ATOM 1376 O O . ILE A 1 175 ? 8.115 -9.868 6.694 1.00 15.17 175 ILE A O 1
ATOM 1381 N N . ASN A 1 176 ? 8.596 -11.352 8.324 1.00 16.76 176 ASN A N 1
ATOM 1382 C CA . ASN A 1 176 ? 7.353 -11.110 9.043 1.00 17.80 176 ASN A CA 1
ATOM 1383 C C . ASN A 1 176 ? 7.503 -9.873 9.915 1.00 19.84 176 ASN A C 1
ATOM 1384 O O . ASN A 1 176 ? 8.124 -9.926 10.975 1.00 23.01 176 ASN A O 1
ATOM 1389 N N . LEU A 1 177 ? 6.942 -8.758 9.464 1.00 20.65 177 LEU A N 1
ATOM 1390 C CA . LEU A 1 177 ? 6.989 -7.526 10.235 1.00 22.37 177 LEU A CA 1
ATOM 1391 C C . LEU A 1 177 ? 5.617 -7.511 10.910 1.00 22.99 177 LEU A C 1
ATOM 1392 O O . LEU A 1 177 ? 4.723 -6.755 10.535 1.00 25.41 177 LEU A O 1
ATOM 1397 N N . LYS A 1 178 ? 5.463 -8.382 11.900 1.00 21.50 178 LYS A N 1
ATOM 1398 C CA . LYS A 1 178 ? 4.203 -8.532 12.614 1.00 25.90 178 LYS A CA 1
ATOM 1399 C C . LYS A 1 178 ? 3.712 -7.267 13.313 1.00 28.30 178 LYS A C 1
ATOM 1400 O O . LYS A 1 178 ? 2.509 -6.997 13.337 1.00 25.18 178 LYS A O 1
ATOM 1406 N N . LEU A 1 179 ? 4.639 -6.485 13.860 1.00 29.17 179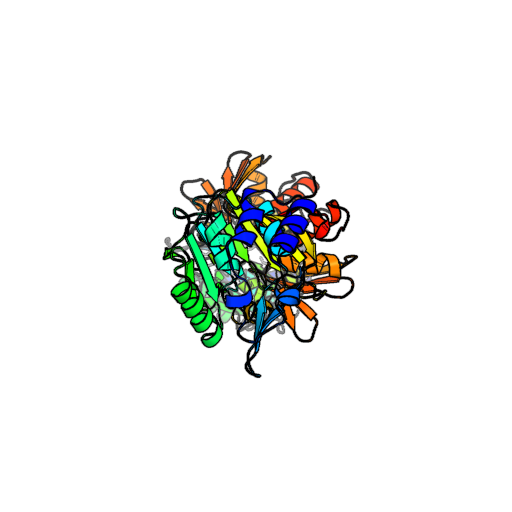 LEU A N 1
ATOM 1407 C CA . LEU A 1 179 ? 4.273 -5.258 14.559 1.00 30.58 179 LEU A CA 1
ATOM 1408 C C . LEU A 1 179 ? 3.633 -4.216 13.645 1.00 31.10 179 LEU A C 1
ATOM 1409 O O . LEU A 1 179 ? 3.080 -3.227 14.124 1.00 32.42 179 LEU A O 1
ATOM 1414 N N . SER A 1 180 ? 3.709 -4.436 12.334 1.00 27.72 180 SER A N 1
ATOM 1415 C CA . SER A 1 180 ? 3.104 -3.520 11.370 1.00 26.64 180 SER A CA 1
ATOM 1416 C C . SER A 1 180 ? 2.142 -4.292 10.470 1.00 27.92 180 SER A C 1
ATOM 1417 O O . SER A 1 180 ? 1.639 -3.756 9.483 1.00 27.76 180 SER A O 1
ATOM 1422 N N . ARG A 1 181 ? 1.890 -5.551 10.820 1.00 26.73 181 ARG A N 1
ATOM 1423 C CA . ARG A 1 181 ? 1.000 -6.409 10.043 1.00 28.26 181 ARG A CA 1
ATOM 1424 C C . ARG A 1 181 ? 1.383 -6.396 8.568 1.00 27.68 181 ARG A C 1
ATOM 1425 O O . ARG A 1 181 ? 0.524 -6.275 7.691 1.00 28.44 181 ARG A O 1
ATOM 1433 N N . ARG A 1 182 ? 2.681 -6.522 8.302 1.00 24.06 182 ARG A N 1
ATOM 1434 C CA . ARG A 1 182 ? 3.189 -6.522 6.936 1.00 20.07 182 ARG A CA 1
ATOM 1435 C C . ARG A 1 182 ? 4.201 -7.633 6.699 1.00 18.56 182 ARG A C 1
ATOM 1436 O O . ARG A 1 182 ? 4.737 -8.220 7.639 1.00 17.18 182 ARG A O 1
ATOM 1444 N N . GLN A 1 183 ? 4.457 -7.908 5.425 1.00 18.24 183 GLN A N 1
ATOM 1445 C CA . GLN A 1 183 ? 5.425 -8.921 5.045 1.00 15.97 183 GLN A CA 1
ATOM 1446 C C . GLN A 1 183 ? 6.318 -8.392 3.929 1.00 16.48 183 GLN A C 1
ATOM 1447 O O . GLN A 1 183 ? 6.160 -8.761 2.765 1.00 19.09 183 GLN A O 1
ATOM 1453 N N . PRO A 1 184 ? 7.256 -7.494 4.263 1.00 16.81 184 PRO A N 1
ATOM 1454 C CA . PRO A 1 184 ? 8.141 -6.968 3.220 1.00 16.39 184 PRO A CA 1
ATOM 1455 C C . PRO A 1 184 ? 9.188 -8.016 2.831 1.00 15.85 184 PRO A C 1
ATOM 1456 O O . PRO A 1 184 ? 9.655 -8.778 3.681 1.00 15.55 184 PRO A O 1
ATOM 1460 N N . ALA A 1 185 ? 9.536 -8.062 1.548 1.00 14.00 185 ALA A N 1
ATOM 1461 C CA . ALA A 1 185 ? 10.544 -8.993 1.046 1.00 14.78 185 ALA A CA 1
ATOM 1462 C C . ALA A 1 185 ? 11.791 -8.187 0.689 1.00 15.07 185 ALA A C 1
ATOM 1463 O O . ALA A 1 185 ? 11.694 -7.083 0.148 1.00 18.37 185 ALA A O 1
ATOM 1465 N N . PHE A 1 186 ? 12.956 -8.748 0.997 1.00 15.06 186 PHE A N 1
ATOM 1466 C CA . PHE A 1 186 ? 14.237 -8.088 0.760 1.00 14.47 186 PHE A CA 1
ATOM 1467 C C . PHE A 1 186 ? 15.207 -8.938 -0.041 1.00 14.66 186 PHE A C 1
ATOM 1468 O O . PHE A 1 186 ? 15.117 -10.166 -0.044 1.00 14.34 186 PHE A O 1
ATOM 1476 N N . LEU A 1 187 ? 16.154 -8.262 -0.688 1.00 12.37 187 LEU A N 1
ATOM 1477 C CA . LEU A 1 187 ? 17.215 -8.919 -1.442 1.00 12.76 187 LEU A CA 1
ATOM 1478 C C . LEU A 1 187 ? 18.528 -8.508 -0.775 1.00 14.64 187 LEU A C 1
ATOM 1479 O O . LEU A 1 187 ? 18.833 -7.313 -0.682 1.00 15.12 187 LEU A O 1
ATOM 1484 N N . PHE A 1 188 ? 19.296 -9.491 -0.306 1.00 13.04 188 PHE A N 1
ATOM 1485 C CA . PHE A 1 188 ? 20.580 -9.221 0.349 1.00 12.09 188 PHE A CA 1
ATOM 1486 C C . PHE A 1 188 ? 21.728 -9.910 -0.376 1.00 14.97 188 PHE A C 1
ATOM 1487 O O . PHE A 1 188 ? 21.530 -10.907 -1.065 1.00 17.04 188 PHE A O 1
ATOM 1495 N N . LYS A 1 189 ? 22.931 -9.370 -0.200 1.00 13.35 189 LYS A N 1
ATOM 1496 C CA . LYS A 1 189 ? 24.142 -9.962 -0.750 1.00 14.70 189 LYS A CA 1
ATOM 1497 C C . LYS A 1 189 ? 25.085 -10.088 0.444 1.00 12.76 189 LYS A C 1
ATOM 1498 O O . LYS A 1 189 ? 25.158 -9.181 1.270 1.00 14.59 189 LYS A O 1
ATOM 1504 N N . LYS A 1 190 ? 25.791 -11.209 0.552 1.00 12.53 190 LYS A N 1
ATOM 1505 C CA . LYS A 1 190 ? 26.694 -11.396 1.683 1.00 13.90 190 LYS A CA 1
ATOM 1506 C C . LYS A 1 190 ? 28.075 -10.788 1.495 1.00 16.45 190 LYS A C 1
ATOM 1507 O O . LYS A 1 190 ? 28.773 -11.068 0.517 1.00 16.51 190 LYS A O 1
ATOM 1513 N N . LYS A 1 191 ? 28.456 -9.946 2.446 1.00 15.07 191 LYS A N 1
ATOM 1514 C CA . LYS A 1 191 ? 29.772 -9.315 2.459 1.00 16.00 191 LYS A CA 1
ATOM 1515 C C . LYS A 1 191 ? 30.160 -9.387 3.930 1.00 16.77 191 LYS A C 1
ATOM 1516 O O . LYS A 1 191 ? 29.943 -8.438 4.689 1.00 16.25 191 LYS A O 1
ATOM 1522 N N . ASP A 1 192 ? 30.706 -10.537 4.315 1.00 18.65 192 ASP A N 1
ATOM 1523 C CA . ASP A 1 192 ? 31.094 -10.823 5.692 1.00 20.30 192 ASP A CA 1
ATOM 1524 C C . ASP A 1 192 ? 31.656 -9.610 6.417 1.00 18.49 192 ASP A C 1
ATOM 1525 O O . ASP A 1 192 ? 32.565 -8.948 5.914 1.00 16.53 192 ASP A O 1
ATOM 1530 N N . PRO A 1 193 ? 31.166 -9.337 7.639 1.00 14.41 193 PRO A N 1
ATOM 1531 C CA . PRO A 1 193 ? 30.146 -10.055 8.409 1.00 15.59 193 PRO A CA 1
ATOM 1532 C C . PRO A 1 193 ? 28.727 -9.516 8.240 1.00 14.92 193 PRO A C 1
ATOM 1533 O O . PRO A 1 193 ? 27.934 -9.550 9.186 1.00 15.23 193 PRO A O 1
ATOM 1537 N N . TYR A 1 194 ? 28.403 -9.025 7.047 1.00 12.01 194 TYR A N 1
ATOM 1538 C CA . TYR A 1 194 ? 27.078 -8.466 6.810 1.00 13.59 194 TYR A CA 1
ATOM 1539 C C . TYR A 1 194 ? 26.311 -9.028 5.631 1.00 13.83 194 TYR A C 1
ATOM 1540 O O . TYR A 1 194 ? 26.875 -9.604 4.708 1.00 13.33 194 TYR A O 1
ATOM 1549 N N . LEU A 1 195 ? 25.001 -8.828 5.698 1.00 14.95 195 LEU A N 1
ATOM 1550 C CA . LEU A 1 195 ? 24.099 -9.149 4.604 1.00 13.32 195 LEU A CA 1
ATOM 1551 C C . LEU A 1 195 ? 23.711 -7.709 4.289 1.00 16.35 195 LEU A C 1
ATOM 1552 O O . LEU A 1 195 ? 23.180 -6.998 5.149 1.00 15.70 195 LEU A O 1
ATOM 1557 N N . VAL A 1 196 ? 24.018 -7.260 3.081 1.00 14.44 196 VAL A N 1
ATOM 1558 C CA . VAL A 1 196 ? 23.717 -5.891 2.689 1.00 13.48 196 VAL A CA 1
ATOM 1559 C C . VAL A 1 196 ? 22.613 -5.918 1.653 1.00 12.69 196 VAL A C 1
ATOM 1560 O O . VAL A 1 196 ? 22.730 -6.596 0.639 1.00 13.20 196 VAL A O 1
ATOM 1564 N N . GLY A 1 197 ? 21.539 -5.182 1.898 1.00 15.30 197 GLY A N 1
ATOM 1565 C CA . GLY A 1 197 ? 20.463 -5.228 0.932 1.00 19.53 197 GLY A CA 1
ATOM 1566 C C . GLY A 1 19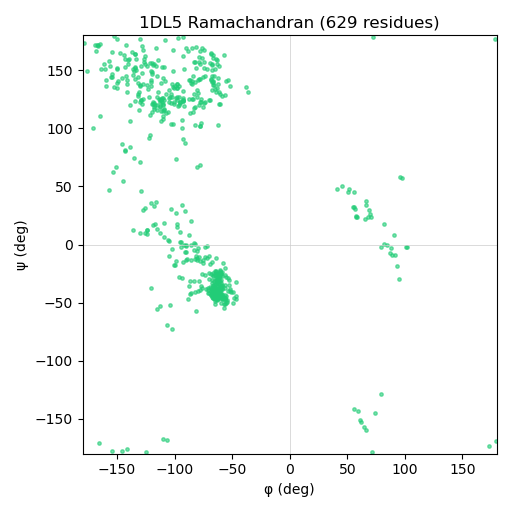7 ? 19.397 -4.171 1.011 1.00 19.92 197 GLY A C 1
ATOM 1567 O O . GLY A 1 197 ? 19.490 -3.204 1.774 1.00 17.12 197 GLY A O 1
ATOM 1568 N N . ASN A 1 198 ? 18.352 -4.396 0.225 1.00 16.98 198 ASN A N 1
ATOM 1569 C CA . ASN A 1 198 ? 17.261 -3.457 0.116 1.00 19.49 198 ASN A CA 1
ATOM 1570 C C . ASN A 1 198 ? 15.903 -4.132 0.031 1.00 18.37 198 ASN A C 1
ATOM 1571 O O . ASN A 1 198 ? 15.780 -5.278 -0.406 1.00 16.34 198 ASN A O 1
ATOM 1576 N N . TYR A 1 199 ? 14.886 -3.385 0.441 1.00 16.45 199 TYR A N 1
ATOM 1577 C CA . TYR A 1 199 ? 13.499 -3.821 0.380 1.00 16.67 199 TYR A CA 1
ATOM 1578 C C . TYR A 1 199 ? 13.136 -3.904 -1.103 1.00 20.37 199 TYR A C 1
ATOM 1579 O O . TYR A 1 199 ? 13.615 -3.095 -1.905 1.00 19.63 199 TYR A O 1
ATOM 1588 N N . LYS A 1 200 ? 12.300 -4.875 -1.467 1.00 16.24 200 LYS A N 1
ATOM 1589 C CA . LYS A 1 200 ? 11.882 -5.041 -2.853 1.00 19.11 200 LYS A CA 1
ATOM 1590 C C . LYS A 1 200 ? 10.386 -4.811 -3.047 1.00 19.18 200 LYS A C 1
ATOM 1591 O O . LYS A 1 200 ? 9.978 -3.979 -3.864 1.00 18.86 200 LYS A O 1
ATOM 1597 N N . LEU A 1 201 ? 9.569 -5.547 -2.302 1.00 16.74 201 LEU A N 1
ATOM 1598 C CA . LEU A 1 201 ? 8.122 -5.408 -2.411 1.00 19.05 201 LEU A CA 1
ATOM 1599 C C . LEU A 1 201 ? 7.411 -6.150 -1.289 1.00 19.39 201 LEU A C 1
ATOM 1600 O O . LEU A 1 201 ? 8.041 -6.886 -0.527 1.00 17.86 201 LEU A O 1
ATOM 1605 N N . GLU A 1 202 ? 6.099 -5.944 -1.186 1.00 17.77 202 GLU A N 1
ATOM 1606 C CA . GLU A 1 202 ? 5.284 -6.626 -0.183 1.00 18.39 202 GLU A CA 1
ATOM 1607 C C . GLU A 1 202 ? 4.907 -7.985 -0.774 1.00 17.68 202 GLU A C 1
ATOM 1608 O O . GLU A 1 202 ? 4.619 -8.081 -1.968 1.00 17.08 202 GLU A O 1
ATOM 1614 N N . THR A 1 203 ? 4.902 -9.030 0.048 1.00 15.60 203 THR A N 1
ATOM 1615 C CA . THR A 1 203 ? 4.531 -10.355 -0.437 1.00 15.86 203 THR A CA 1
ATOM 1616 C C . THR A 1 203 ? 3.456 -10.970 0.451 1.00 17.79 203 THR A C 1
ATOM 1617 O O . THR A 1 203 ? 3.138 -10.432 1.512 1.00 17.12 203 THR A O 1
ATOM 1621 N N . ARG A 1 204 ? 2.896 -12.090 0.008 1.00 18.02 204 ARG A N 1
ATOM 1622 C CA . ARG A 1 204 ? 1.822 -12.750 0.740 1.00 20.90 204 ARG A CA 1
ATOM 1623 C C . ARG A 1 204 ? 2.055 -14.233 0.968 1.00 22.94 204 ARG A C 1
ATOM 1624 O O . ARG A 1 204 ? 1.148 -15.044 0.755 1.00 22.63 204 ARG A O 1
ATOM 1632 N N . PHE A 1 205 ? 3.258 -14.592 1.397 1.00 21.17 205 PHE A N 1
ATOM 1633 C CA . PHE A 1 205 ? 3.558 -15.989 1.662 1.00 18.77 205 PHE A CA 1
ATOM 1634 C C . PHE A 1 205 ? 2.931 -16.424 2.980 1.00 18.97 205 PHE A C 1
ATOM 1635 O O . PHE A 1 205 ? 2.584 -15.600 3.829 1.00 18.77 205 PHE A O 1
ATOM 1643 N N . ILE A 1 206 ? 2.790 -17.733 3.137 1.00 18.96 206 ILE A N 1
ATOM 1644 C CA . ILE A 1 206 ? 2.262 -18.310 4.361 1.00 18.86 206 ILE A CA 1
ATOM 1645 C C . ILE A 1 206 ? 3.272 -17.905 5.438 1.00 19.45 206 ILE A C 1
ATOM 1646 O O . ILE A 1 206 ? 4.466 -17.852 5.165 1.00 19.47 206 ILE A O 1
ATOM 1651 N N . THR A 1 207 ? 2.801 -17.607 6.645 1.00 17.78 207 THR A N 1
ATOM 1652 C CA . THR A 1 207 ? 3.704 -17.222 7.730 1.00 18.86 207 THR A CA 1
ATOM 1653 C C . THR A 1 207 ? 4.318 -18.479 8.337 1.00 17.87 207 THR A C 1
ATOM 1654 O O . THR A 1 207 ? 3.613 -19.445 8.622 1.00 19.58 207 THR A O 1
ATOM 1658 N N . ALA A 1 208 ? 5.632 -18.462 8.539 1.00 16.83 208 ALA A N 1
ATOM 1659 C CA . ALA A 1 208 ? 6.346 -19.621 9.078 1.00 15.79 208 ALA A CA 1
ATOM 1660 C C . ALA A 1 208 ? 5.999 -20.020 10.501 1.00 15.66 208 ALA A C 1
ATOM 1661 O O . ALA A 1 208 ? 5.623 -19.189 11.332 1.00 16.85 208 ALA A O 1
ATOM 1663 N N . GLY A 1 209 ? 6.140 -21.313 10.767 1.00 15.97 209 GLY A N 1
ATOM 1664 C CA . GLY A 1 209 ? 5.904 -21.842 12.099 1.00 17.57 209 GLY A CA 1
ATOM 1665 C C . GLY A 1 209 ? 7.275 -22.165 12.664 1.00 18.02 209 GLY A C 1
ATOM 1666 O O . GLY A 1 209 ? 8.290 -21.759 12.087 1.00 17.45 209 GLY A O 1
ATOM 1667 N N . GLY A 1 210 ? 7.326 -22.888 13.779 1.00 16.58 210 GLY A N 1
ATOM 1668 C CA . GLY A 1 210 ? 8.609 -23.231 14.365 1.00 17.04 210 GLY A CA 1
ATOM 1669 C C . GLY A 1 210 ? 9.426 -22.024 14.804 1.00 17.59 210 GLY A C 1
ATOM 1670 O O . GLY A 1 210 ? 8.875 -20.971 15.129 1.00 18.25 210 GLY A O 1
ATOM 1671 N N . ASN A 1 211 ? 10.746 -22.174 14.805 1.00 14.79 211 ASN A N 1
ATOM 1672 C CA . ASN A 1 211 ? 11.639 -21.095 15.218 1.00 15.88 211 ASN A CA 1
ATOM 1673 C C . ASN A 1 211 ? 11.725 -19.955 14.206 1.00 17.02 211 ASN A C 1
ATOM 1674 O O . ASN A 1 211 ? 12.421 -18.971 14.438 1.00 16.28 211 ASN A O 1
ATOM 1679 N N . LEU A 1 212 ? 11.024 -20.081 13.081 1.00 15.68 212 LEU A N 1
ATOM 1680 C CA . LEU A 1 212 ? 11.035 -19.008 12.096 1.00 14.84 212 LEU A CA 1
ATOM 1681 C C . LEU A 1 212 ? 9.821 -18.106 12.308 1.00 15.64 212 LEU A C 1
ATOM 1682 O O . LEU A 1 212 ? 9.611 -17.147 11.569 1.00 15.48 212 LEU A O 1
ATOM 1687 N N . GLY A 1 213 ? 9.032 -18.407 13.337 1.00 15.54 213 GLY A N 1
ATOM 1688 C CA . GLY A 1 213 ? 7.850 -17.604 13.609 1.00 16.83 213 GLY A CA 1
ATOM 1689 C C . GLY A 1 213 ? 7.636 -17.256 15.069 1.00 16.69 213 GLY A C 1
ATOM 1690 O O . GLY A 1 213 ? 6.568 -16.768 15.442 1.00 16.74 213 GLY A O 1
ATOM 1691 N N . ASN A 1 214 ? 8.654 -17.486 15.895 1.00 16.37 214 ASN A N 1
ATOM 1692 C CA . ASN A 1 214 ? 8.564 -17.212 17.327 1.00 17.40 214 ASN A CA 1
ATOM 1693 C C . ASN A 1 214 ? 9.712 -16.338 17.834 1.00 16.54 214 ASN A C 1
ATOM 1694 O O . ASN A 1 214 ? 10.105 -16.438 18.995 1.00 16.24 214 ASN A O 1
ATOM 1699 N N . LEU A 1 215 ? 10.238 -15.472 16.976 1.00 15.54 215 LEU A N 1
ATOM 1700 C CA . LEU A 1 215 ? 11.358 -14.618 17.371 1.00 15.20 215 LEU A CA 1
ATOM 1701 C C . LEU A 1 215 ? 11.073 -13.717 18.578 1.00 15.52 215 LEU A C 1
ATOM 1702 O O . LEU A 1 215 ? 11.896 -13.615 19.490 1.00 15.92 215 LEU A O 1
ATOM 1707 N N . LEU A 1 216 ? 9.924 -13.050 18.581 1.00 15.86 216 LEU A N 1
ATOM 1708 C CA . LEU A 1 216 ? 9.573 -12.181 19.704 1.00 16.27 216 LEU A CA 1
ATOM 1709 C C . LEU A 1 216 ? 9.646 -12.973 21.008 1.00 15.89 216 LEU A C 1
ATOM 1710 O O . LEU A 1 216 ? 10.272 -12.541 21.988 1.00 14.83 216 LEU A O 1
ATOM 1715 N N . GLU A 1 217 ? 9.009 -14.139 21.007 1.00 16.41 217 GLU A N 1
ATOM 1716 C CA . GLU A 1 217 ? 8.987 -15.019 22.171 1.00 19.21 217 GLU A CA 1
ATOM 1717 C C . GLU A 1 217 ? 10.383 -15.490 22.577 1.00 20.94 217 GLU A C 1
ATOM 1718 O O . GLU A 1 217 ? 10.731 -15.479 23.758 1.00 19.91 217 GLU A O 1
ATOM 1724 N N . ARG A 1 218 ? 11.185 -15.909 21.602 1.00 18.17 218 ARG A N 1
ATOM 1725 C CA . ARG A 1 218 ? 12.537 -16.383 21.891 1.00 20.53 218 ARG A CA 1
ATOM 1726 C C . ARG A 1 218 ? 13.423 -15.289 22.464 1.00 19.62 218 ARG A C 1
ATOM 1727 O O . ARG A 1 218 ? 14.205 -15.533 23.387 1.00 21.18 218 ARG A O 1
ATOM 1735 N N . ASN A 1 219 ? 13.305 -14.087 21.909 1.00 19.27 219 ASN A N 1
ATOM 1736 C CA . ASN A 1 219 ? 14.107 -12.959 22.354 1.00 16.65 219 ASN A CA 1
ATOM 1737 C C . ASN A 1 219 ? 13.787 -12.484 23.768 1.00 15.78 219 ASN A C 1
ATOM 1738 O O . ASN A 1 219 ? 14.567 -11.736 24.356 1.00 17.18 219 ASN A O 1
ATOM 1743 N N . ARG A 1 220 ? 12.654 -12.909 24.320 1.00 16.24 220 ARG A N 1
ATOM 1744 C CA . ARG A 1 220 ? 12.324 -12.515 25.688 1.00 17.16 220 ARG A CA 1
ATOM 1745 C C . ARG A 1 220 ? 13.385 -13.120 26.597 1.00 18.64 220 ARG A C 1
ATOM 1746 O O . ARG A 1 220 ? 13.739 -12.549 27.633 1.00 17.82 220 ARG A O 1
ATOM 1754 N N . LYS A 1 221 ? 13.901 -14.277 26.189 1.00 19.07 221 LYS A N 1
ATOM 1755 C CA . LYS A 1 221 ? 14.924 -14.981 26.954 1.00 23.37 221 LYS A CA 1
ATOM 1756 C C . LYS A 1 221 ? 16.262 -14.252 26.952 1.00 25.05 221 LYS A C 1
ATOM 1757 O O . LYS A 1 221 ? 17.127 -14.534 27.779 1.00 24.66 221 LYS A O 1
ATOM 1763 N N . LEU A 1 222 ? 16.433 -13.315 26.024 1.00 23.05 222 LEU A N 1
ATOM 1764 C CA . LEU A 1 222 ? 17.675 -12.551 25.936 1.00 21.70 222 LEU A CA 1
ATOM 1765 C C . LEU A 1 222 ? 17.676 -11.333 26.858 1.00 18.43 222 LEU A C 1
ATOM 1766 O O . LEU A 1 222 ? 18.716 -10.719 27.088 1.00 18.46 222 LEU A O 1
ATOM 1771 N N . LEU A 1 223 ? 16.508 -10.980 27.382 1.00 18.58 223 LEU A N 1
ATOM 1772 C CA . LEU A 1 223 ? 16.397 -9.829 28.268 1.00 20.15 223 LEU A CA 1
ATOM 1773 C C . LEU A 1 223 ? 17.126 -10.039 29.586 1.00 22.01 223 LEU A C 1
ATOM 1774 O O . LEU A 1 223 ? 17.057 -11.111 30.178 1.00 22.08 223 LEU A O 1
ATOM 1779 N N . ARG A 1 224 ? 17.828 -9.007 30.036 1.00 20.62 224 ARG A N 1
ATOM 1780 C CA . ARG A 1 224 ? 18.539 -9.064 31.304 1.00 22.89 224 ARG A CA 1
ATOM 1781 C C . ARG A 1 224 ? 18.235 -7.779 32.055 1.00 20.93 224 ARG A C 1
ATOM 1782 O O . ARG A 1 224 ? 17.821 -6.787 31.455 1.00 21.53 224 ARG A O 1
ATOM 1790 N N . GLU A 1 225 ? 18.437 -7.796 33.366 1.00 21.86 225 GLU A N 1
ATOM 1791 C CA . GLU A 1 225 ? 18.183 -6.616 34.181 1.00 23.34 225 GLU A CA 1
ATOM 1792 C C . GLU A 1 225 ? 19.404 -5.705 34.236 1.00 23.81 225 GLU A C 1
ATOM 1793 O O . GLU A 1 225 ? 20.504 -6.143 34.568 1.00 25.05 225 GLU A O 1
ATOM 1799 N N . PHE A 1 226 ? 19.203 -4.442 33.879 1.00 21.12 226 PHE A N 1
ATOM 1800 C CA . PHE A 1 226 ? 20.267 -3.446 33.905 1.00 20.97 226 PHE A CA 1
ATOM 1801 C C . PHE A 1 226 ? 19.719 -2.185 34.556 1.00 21.32 226 PHE A C 1
ATOM 1802 O O . PHE A 1 226 ? 18.520 -1.912 34.485 1.00 20.06 226 PHE A O 1
ATOM 1810 N N . PRO A 1 227 ? 20.593 -1.396 35.195 1.00 23.29 227 PRO A N 1
ATOM 1811 C CA . PRO A 1 227 ? 20.172 -0.154 35.849 1.00 22.57 227 PRO A CA 1
ATOM 1812 C C . PRO A 1 227 ? 19.737 0.852 34.785 1.00 22.68 227 PRO A C 1
ATOM 1813 O O . PRO A 1 227 ? 20.250 0.836 33.665 1.00 21.72 227 PRO A O 1
ATOM 1817 N N . PHE A 1 228 ? 18.797 1.724 35.134 1.00 21.95 228 PHE A N 1
ATOM 1818 C CA . PHE A 1 228 ? 18.328 2.742 34.205 1.00 21.30 228 PHE A CA 1
ATOM 1819 C C . PHE A 1 228 ? 19.505 3.653 33.860 1.00 23.42 228 PHE A C 1
ATOM 1820 O O . PHE A 1 228 ? 20.299 4.021 34.733 1.00 24.13 228 PHE A O 1
ATOM 1828 N N . ASN A 1 229 ? 19.614 4.012 32.587 1.00 19.04 229 ASN A N 1
ATOM 1829 C CA . ASN A 1 229 ? 20.699 4.868 32.126 1.00 25.59 229 ASN A CA 1
ATOM 1830 C C . ASN A 1 229 ? 20.174 6.262 31.826 1.00 26.94 229 ASN A C 1
ATOM 1831 O O . ASN A 1 229 ? 20.476 7.223 32.537 1.00 25.77 229 ASN A O 1
ATOM 1836 N N . ARG A 1 230 ? 19.373 6.366 30.774 1.00 25.79 230 ARG A N 1
ATOM 1837 C CA . ARG A 1 230 ? 18.834 7.654 30.376 1.00 30.70 230 ARG A CA 1
ATOM 1838 C C . ARG A 1 230 ? 17.684 7.468 29.405 1.00 32.35 230 ARG A C 1
ATOM 1839 O O . ARG A 1 230 ? 17.418 6.362 28.932 1.00 30.82 230 ARG A O 1
ATOM 1847 N N . GLU A 1 231 ? 17.023 8.574 29.099 1.00 33.91 231 GLU A N 1
ATOM 1848 C CA . GLU A 1 231 ? 15.905 8.571 28.177 1.00 36.52 231 GLU A CA 1
ATOM 1849 C C . GLU A 1 231 ? 16.327 9.421 26.984 1.00 38.75 231 GLU A C 1
ATOM 1850 O O . GLU A 1 231 ? 17.183 10.298 27.110 1.00 37.31 231 GLU A O 1
ATOM 1856 N N . ILE A 1 232 ? 15.744 9.146 25.824 1.00 37.40 232 ILE A N 1
ATOM 1857 C CA . ILE A 1 232 ? 16.067 9.896 24.620 1.00 36.49 232 ILE A CA 1
ATOM 1858 C C . ILE A 1 232 ? 14.788 10.103 23.828 1.00 37.32 232 ILE A C 1
ATOM 1859 O O . ILE A 1 232 ? 14.027 9.159 23.613 1.00 35.40 232 ILE A O 1
ATOM 1864 N N . LEU A 1 233 ? 14.540 11.339 23.410 1.00 34.00 233 LEU A N 1
ATOM 1865 C CA . LEU A 1 233 ? 13.353 11.624 22.624 1.00 32.52 233 LEU A CA 1
ATOM 1866 C C . LEU A 1 233 ? 13.515 10.890 21.304 1.00 30.85 233 LEU A C 1
ATOM 1867 O O . LEU A 1 233 ? 14.598 10.882 20.714 1.00 31.86 233 LEU A O 1
ATOM 1872 N N . LEU A 1 234 ? 12.437 10.272 20.843 1.00 28.93 234 LEU A N 1
ATOM 1873 C CA . LEU A 1 234 ? 12.469 9.512 19.603 1.00 30.12 234 LEU A CA 1
ATOM 1874 C C . LEU A 1 234 ? 11.339 9.947 18.683 1.00 31.36 234 LEU A C 1
ATOM 1875 O O . LEU A 1 234 ? 10.179 9.877 19.055 1.00 34.48 234 LEU A O 1
ATOM 1880 N N . VAL A 1 235 ? 11.671 10.417 17.488 1.00 31.67 235 VAL A N 1
ATOM 1881 C CA . VAL A 1 235 ? 10.632 10.828 16.555 1.00 31.54 235 VAL A CA 1
ATOM 1882 C C . VAL A 1 235 ? 10.297 9.611 15.695 1.00 29.60 235 VAL A C 1
ATOM 1883 O O . VAL A 1 235 ? 11.150 8.749 15.484 1.00 27.48 235 VAL A O 1
ATOM 1887 N N . ARG A 1 236 ? 9.056 9.530 15.224 1.00 28.86 236 ARG A N 1
ATOM 1888 C CA . ARG A 1 236 ? 8.623 8.409 14.389 1.00 29.38 236 ARG A CA 1
ATOM 1889 C C . ARG A 1 236 ? 9.103 7.085 14.983 1.00 27.34 236 ARG A C 1
ATOM 1890 O O . ARG A 1 236 ? 9.696 6.262 14.285 1.00 23.04 236 ARG A O 1
ATOM 1898 N N . SER A 1 237 ? 8.835 6.887 16.272 1.00 26.54 237 SER A N 1
ATOM 1899 C CA . SER A 1 237 ? 9.260 5.681 16.973 1.00 26.37 237 SER A CA 1
ATOM 1900 C C . SER A 1 237 ? 8.866 4.368 16.303 1.00 24.98 237 SER A C 1
ATOM 1901 O O . SER A 1 237 ? 9.659 3.433 16.282 1.00 24.57 237 SER A O 1
ATOM 1904 N N . HIS A 1 238 ? 7.654 4.285 15.757 1.00 24.57 238 HIS A N 1
ATOM 1905 C CA . HIS A 1 238 ? 7.222 3.045 15.110 1.00 22.56 238 HIS A CA 1
ATOM 1906 C C . HIS A 1 238 ? 8.140 2.684 13.946 1.00 20.46 238 HIS A C 1
ATOM 190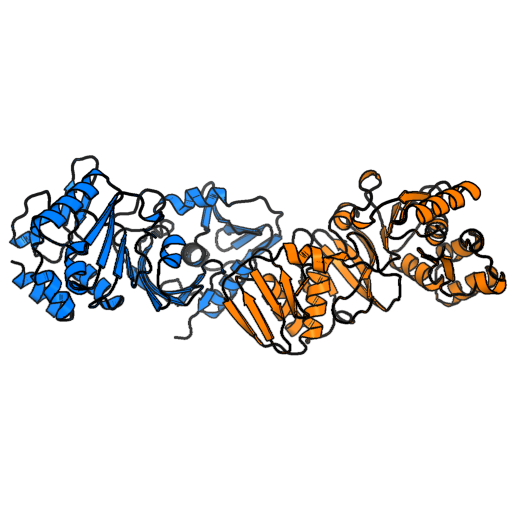7 O O . HIS A 1 238 ? 8.466 1.513 13.745 1.00 19.34 238 HIS A O 1
ATOM 1914 N N . ILE A 1 239 ? 8.546 3.696 13.184 1.00 18.56 239 ILE A N 1
ATOM 1915 C CA . ILE A 1 239 ? 9.434 3.513 12.041 1.00 19.59 239 ILE A CA 1
ATOM 1916 C C . ILE A 1 239 ? 10.800 3.023 12.504 1.00 21.43 239 ILE A C 1
ATOM 1917 O O . ILE A 1 239 ? 11.422 2.184 11.856 1.00 20.34 239 ILE A O 1
ATOM 1922 N N . PHE A 1 240 ? 11.271 3.550 13.630 1.00 18.12 240 PHE A N 1
ATOM 1923 C CA . PHE A 1 240 ? 12.566 3.136 14.144 1.00 19.10 240 PHE A CA 1
ATOM 1924 C C . PHE A 1 240 ? 12.483 1.713 14.676 1.00 16.40 240 PHE A C 1
ATOM 1925 O O . PHE A 1 240 ? 13.409 0.924 14.501 1.00 16.51 240 PHE A O 1
ATOM 1933 N N . VAL A 1 241 ? 11.370 1.387 15.331 1.00 15.84 241 VAL A N 1
ATOM 1934 C CA . VAL A 1 241 ? 11.189 0.046 15.875 1.00 16.63 241 VAL A CA 1
ATOM 1935 C C . VAL A 1 241 ? 11.191 -0.989 14.750 1.00 17.94 241 VAL A C 1
ATOM 1936 O O . VAL A 1 241 ? 11.747 -2.080 14.909 1.00 15.62 241 VAL A O 1
ATOM 1940 N N . GLU A 1 242 ? 10.576 -0.651 13.619 1.00 18.46 242 GLU A N 1
ATOM 1941 C CA . GLU A 1 242 ? 10.559 -1.566 12.475 1.00 17.72 242 GLU A CA 1
ATOM 1942 C C . GLU A 1 242 ? 12.010 -1.824 12.076 1.00 17.67 242 GLU A C 1
ATOM 1943 O O . GLU A 1 242 ? 12.405 -2.957 11.791 1.00 15.28 242 GLU A O 1
ATOM 1949 N N . LEU A 1 243 ? 12.801 -0.756 12.042 1.00 16.33 243 LEU A N 1
ATOM 1950 C CA . LEU A 1 243 ? 14.201 -0.875 11.667 1.00 15.82 243 LEU A CA 1
ATOM 1951 C C . LEU A 1 243 ? 15.008 -1.713 12.662 1.00 16.14 243 LEU A C 1
ATOM 1952 O O . LEU A 1 243 ? 15.881 -2.483 12.260 1.00 13.59 243 LEU A O 1
ATOM 1957 N N . VAL A 1 244 ? 14.713 -1.579 13.953 1.00 13.27 244 VAL A N 1
ATOM 1958 C CA . VAL A 1 244 ? 15.428 -2.354 14.971 1.00 13.92 244 VAL A CA 1
ATOM 1959 C C . VAL A 1 244 ? 15.092 -3.837 14.819 1.00 16.04 244 VAL A C 1
ATOM 1960 O O . VAL A 1 244 ? 15.952 -4.704 14.989 1.00 15.41 244 VAL A O 1
ATOM 1964 N N . ASP A 1 245 ? 13.831 -4.111 14.494 1.00 13.68 245 ASP A N 1
ATOM 1965 C CA . ASP A 1 245 ? 13.346 -5.475 14.279 1.00 14.86 245 ASP A CA 1
ATOM 1966 C C . ASP A 1 245 ? 14.142 -6.104 13.136 1.00 13.99 245 ASP A C 1
ATOM 1967 O O . ASP A 1 245 ? 14.683 -7.199 13.270 1.00 16.25 245 ASP A O 1
ATOM 1972 N N . LEU A 1 246 ? 14.225 -5.386 12.019 1.00 12.06 246 LEU A N 1
ATOM 1973 C CA . LEU A 1 246 ? 14.919 -5.875 10.831 1.00 13.51 246 LEU A CA 1
ATOM 1974 C C . LEU A 1 246 ? 16.434 -5.935 10.934 1.00 14.82 246 LEU A C 1
ATOM 1975 O O . LEU A 1 246 ? 17.058 -6.894 10.482 1.00 14.68 246 LEU A O 1
ATOM 1980 N N . LEU A 1 247 ? 17.025 -4.904 11.521 1.00 13.78 247 LEU A N 1
ATOM 1981 C CA . LEU A 1 247 ? 18.472 -4.831 11.620 1.00 12.59 247 LEU A CA 1
ATOM 1982 C C . LEU A 1 247 ? 19.113 -5.603 12.765 1.00 14.02 247 LEU A C 1
ATOM 1983 O O . LEU A 1 247 ? 20.159 -6.225 12.574 1.00 12.64 247 LEU A O 1
ATOM 1988 N N . THR A 1 248 ? 18.505 -5.576 13.948 1.00 12.60 248 THR A N 1
ATOM 1989 C CA . THR A 1 248 ? 19.109 -6.264 15.094 1.00 11.75 248 THR A CA 1
ATOM 1990 C C . THR A 1 248 ? 18.645 -7.692 15.341 1.00 13.73 248 THR A C 1
ATOM 1991 O O . THR A 1 248 ? 19.405 -8.512 15.866 1.00 12.56 248 THR A O 1
ATOM 1995 N N . ARG A 1 249 ? 17.406 -7.982 14.956 1.00 12.66 249 ARG A N 1
ATOM 1996 C CA . ARG A 1 249 ? 16.793 -9.292 15.167 1.00 12.93 249 ARG A CA 1
ATOM 1997 C C . ARG A 1 249 ? 16.792 -9.638 16.656 1.00 14.09 249 ARG A C 1
ATOM 1998 O O . ARG A 1 249 ? 16.721 -10.806 17.036 1.00 12.63 249 ARG A O 1
ATOM 2006 N N . ARG A 1 250 ? 16.852 -8.601 17.490 1.00 11.79 250 ARG A N 1
ATOM 2007 C CA . ARG A 1 250 ? 16.856 -8.759 18.942 1.00 12.41 250 ARG A CA 1
ATOM 2008 C C . ARG A 1 250 ? 15.654 -8.078 19.583 1.00 13.58 250 ARG A C 1
ATOM 2009 O O . ARG A 1 250 ? 15.644 -7.835 20.789 1.00 12.99 250 ARG A O 1
ATOM 2017 N N . LEU A 1 251 ? 14.644 -7.758 18.782 1.00 12.09 251 LEU A N 1
ATOM 2018 C CA . LEU A 1 251 ? 13.455 -7.110 19.329 1.00 13.48 251 LEU A CA 1
ATOM 2019 C C . LEU A 1 251 ? 12.545 -8.143 19.979 1.00 13.30 251 LEU A C 1
ATOM 2020 O O . LEU A 1 251 ? 12.412 -9.265 19.486 1.00 14.87 251 LEU A O 1
ATOM 2025 N N . THR A 1 252 ? 11.933 -7.765 21.100 1.00 14.72 252 THR A N 1
ATOM 2026 C CA . THR A 1 252 ? 10.997 -8.636 21.808 1.00 12.81 252 THR A CA 1
ATOM 2027 C C . THR A 1 252 ? 9.946 -7.708 22.407 1.00 12.79 252 THR A C 1
ATOM 2028 O O . THR A 1 252 ? 9.981 -6.496 22.172 1.00 12.75 252 THR A O 1
ATOM 2032 N N . GLU A 1 253 ? 8.997 -8.276 23.143 1.00 14.22 253 GLU A N 1
ATOM 2033 C CA . GLU A 1 253 ? 7.981 -7.474 23.809 1.00 16.54 253 GLU A CA 1
ATOM 2034 C C . GLU A 1 253 ? 7.455 -8.210 25.020 1.00 12.26 253 GLU A C 1
ATOM 2035 O O . GLU A 1 253 ? 7.393 -9.438 25.040 1.00 14.53 253 GLU A O 1
ATOM 2041 N N . ILE A 1 254 ? 7.112 -7.435 26.041 1.00 16.37 254 ILE A N 1
ATOM 2042 C CA . ILE A 1 254 ? 6.536 -7.954 27.270 1.00 17.86 254 ILE A CA 1
ATOM 2043 C C . ILE A 1 254 ? 5.366 -7.027 27.560 1.00 14.54 254 ILE A C 1
ATOM 2044 O O . ILE A 1 254 ? 5.546 -5.813 27.658 1.00 12.90 254 ILE A O 1
ATOM 2049 N N . ASP A 1 255 ? 4.172 -7.598 27.683 1.00 18.58 255 ASP A N 1
ATOM 2050 C CA . ASP A 1 255 ? 2.966 -6.820 27.966 1.00 16.74 255 ASP A CA 1
ATOM 2051 C C . ASP A 1 255 ? 2.708 -5.685 26.975 1.00 18.27 255 ASP A C 1
ATOM 2052 O O . ASP A 1 255 ? 2.167 -4.637 27.339 1.00 18.68 255 ASP A O 1
ATOM 2057 N N . GLY A 1 256 ? 3.102 -5.888 25.723 1.00 14.14 256 GLY A N 1
ATOM 2058 C CA . GLY A 1 256 ? 2.857 -4.877 24.712 1.00 16.21 256 GLY A CA 1
ATOM 2059 C C . GLY A 1 256 ? 3.923 -3.815 24.570 1.00 20.57 256 GLY A C 1
ATOM 2060 O O . GLY A 1 256 ? 3.823 -2.944 23.708 1.00 25.04 256 GLY A O 1
ATOM 2061 N N . THR A 1 257 ? 4.941 -3.869 25.421 1.00 17.59 257 THR A N 1
ATOM 2062 C CA . THR A 1 257 ? 6.021 -2.898 25.339 1.00 16.82 257 THR A CA 1
ATOM 2063 C C . THR A 1 257 ? 7.149 -3.579 24.584 1.00 13.76 257 THR A C 1
ATOM 2064 O O . THR A 1 257 ? 7.559 -4.674 24.959 1.00 13.49 257 THR A O 1
ATOM 2068 N N . PHE A 1 258 ? 7.634 -2.942 23.522 1.00 16.63 258 PHE A N 1
ATOM 2069 C CA . PHE A 1 258 ? 8.726 -3.516 22.742 1.00 15.90 258 PHE A CA 1
ATOM 2070 C C . PHE A 1 258 ? 10.064 -3.148 23.352 1.00 13.71 258 PHE A C 1
ATOM 2071 O O . PHE A 1 258 ? 10.268 -2.016 23.803 1.00 13.02 258 PHE A O 1
ATOM 2079 N N . TYR A 1 259 ? 10.971 -4.120 23.367 1.00 13.43 259 TYR A N 1
ATOM 2080 C CA . TYR A 1 259 ? 12.299 -3.920 23.921 1.00 12.45 259 TYR A CA 1
ATOM 2081 C C . TYR A 1 259 ? 13.358 -4.492 23.001 1.00 13.89 259 TYR A C 1
ATOM 2082 O O . TYR A 1 259 ? 13.154 -5.538 22.393 1.00 12.25 259 TYR A O 1
ATOM 2091 N N . TYR A 1 260 ? 14.481 -3.794 22.913 1.00 13.81 260 TYR A N 1
ATOM 2092 C CA . TYR A 1 260 ? 15.628 -4.299 22.174 1.00 11.82 260 TYR A CA 1
ATOM 2093 C C . TYR A 1 260 ? 16.396 -5.028 23.284 1.00 12.47 260 TYR A C 1
ATOM 2094 O O . TYR A 1 260 ? 16.775 -4.406 24.279 1.00 14.70 260 TYR A O 1
ATOM 2103 N N . ALA A 1 261 ? 16.585 -6.336 23.140 1.00 13.01 261 ALA A N 1
ATOM 2104 C CA . ALA A 1 261 ? 17.312 -7.135 24.126 1.00 13.67 261 ALA A CA 1
ATOM 2105 C C . ALA A 1 261 ? 18.778 -7.163 23.720 1.00 16.17 261 ALA A C 1
ATOM 2106 O O . ALA A 1 261 ? 19.216 -8.070 23.012 1.00 16.96 261 ALA A O 1
ATOM 2108 N N . GLY A 1 262 ? 19.535 -6.171 24.169 1.00 14.42 262 GLY A N 1
ATOM 2109 C CA . GLY A 1 262 ? 20.937 -6.107 23.798 1.00 13.23 262 GLY A CA 1
ATOM 2110 C C . GLY A 1 262 ? 21.863 -6.924 24.676 1.00 16.63 262 GLY A C 1
ATOM 2111 O O . GLY A 1 262 ? 21.468 -7.421 25.731 1.00 15.62 262 GLY A O 1
ATOM 2112 N N . PRO A 1 263 ? 23.124 -7.079 24.257 1.00 14.35 263 PRO A N 1
ATOM 2113 C CA . PRO A 1 263 ? 24.074 -7.852 25.054 1.00 15.90 263 PRO A CA 1
ATOM 2114 C C . PRO A 1 263 ? 24.542 -7.106 26.306 1.00 15.94 263 PRO A C 1
ATOM 2115 O O . PRO A 1 263 ? 24.908 -7.730 27.299 1.00 18.47 263 PRO A O 1
ATOM 2119 N N . ASN A 1 264 ? 24.505 -5.777 26.269 1.00 13.63 264 ASN A N 1
ATOM 2120 C CA . ASN A 1 264 ? 24.972 -4.982 27.394 1.00 17.01 264 ASN A CA 1
ATOM 2121 C C . ASN A 1 264 ? 23.947 -3.990 27.902 1.00 15.69 264 ASN A C 1
ATOM 2122 O O . ASN A 1 264 ? 24.253 -3.120 28.718 1.00 16.65 264 ASN A O 1
ATOM 2127 N N . GLY A 1 265 ? 22.723 -4.117 27.417 1.00 16.97 265 GLY A N 1
ATOM 2128 C CA . GLY A 1 265 ? 21.698 -3.202 27.855 1.00 14.09 265 GLY A CA 1
ATOM 2129 C C . GLY A 1 265 ? 20.371 -3.521 27.213 1.00 16.38 265 GLY A C 1
ATOM 2130 O O . GLY A 1 265 ? 20.273 -4.384 26.341 1.00 14.20 265 GLY A O 1
ATOM 2131 N N . VAL A 1 266 ? 19.341 -2.818 27.654 1.00 15.23 266 VAL A N 1
ATOM 2132 C CA . VAL A 1 266 ? 18.009 -3.021 27.113 1.00 15.40 266 VAL A CA 1
ATOM 2133 C C . VAL A 1 266 ? 17.450 -1.663 26.746 1.00 14.67 266 VAL A C 1
ATOM 2134 O O . VAL A 1 266 ? 17.625 -0.692 27.487 1.00 16.21 266 VAL A O 1
ATOM 2138 N N . VAL A 1 267 ? 16.805 -1.581 25.588 1.00 14.35 267 VAL A N 1
ATOM 2139 C CA . VAL A 1 267 ? 16.199 -0.325 25.176 1.00 13.58 267 VAL A CA 1
ATOM 2140 C C . VAL A 1 267 ? 14.694 -0.544 25.113 1.00 16.36 267 VAL A C 1
ATOM 2141 O O . VAL A 1 267 ? 14.204 -1.408 24.382 1.00 13.48 267 VAL A O 1
ATOM 2145 N N . GLU A 1 268 ? 13.975 0.226 25.920 1.00 17.25 268 GLU A N 1
ATOM 2146 C CA . GLU A 1 268 ? 12.521 0.150 25.989 1.00 17.07 268 GLU A CA 1
ATOM 2147 C C . GLU A 1 268 ? 11.974 1.229 25.065 1.00 18.20 268 GLU A C 1
ATOM 2148 O O . GLU A 1 268 ? 12.287 2.413 25.226 1.00 17.65 268 GLU A O 1
ATOM 2154 N N . PHE A 1 269 ? 11.172 0.816 24.089 1.00 13.14 269 PHE A N 1
ATOM 2155 C CA . PHE A 1 269 ? 10.608 1.750 23.129 1.00 16.74 269 PHE A CA 1
ATOM 2156 C C . PHE A 1 269 ? 9.212 2.193 23.521 1.00 18.58 269 PHE A C 1
ATOM 2157 O O . PHE A 1 269 ? 8.333 1.372 23.771 1.00 21.85 269 PHE A O 1
ATOM 2165 N N . LEU A 1 270 ? 9.020 3.504 23.579 1.00 17.69 270 LEU A N 1
ATOM 2166 C CA . LEU A 1 270 ? 7.725 4.055 23.940 1.00 22.64 270 LEU A CA 1
ATOM 2167 C C . LEU A 1 270 ? 7.281 4.998 22.832 1.00 24.70 270 LEU A C 1
ATOM 2168 O O . LEU A 1 270 ? 7.976 5.158 21.826 1.00 27.20 270 LEU A O 1
ATOM 2173 N N . ASP A 1 271 ? 6.125 5.622 23.011 1.00 26.22 271 ASP A N 1
ATOM 2174 C CA . ASP A 1 271 ? 5.599 6.524 22.002 1.00 29.61 271 ASP A CA 1
ATOM 2175 C C . ASP A 1 271 ? 6.533 7.709 21.797 1.00 31.00 271 ASP A C 1
ATOM 2176 O O . ASP A 1 271 ? 6.579 8.631 22.608 1.00 33.90 271 ASP A O 1
ATOM 2181 N N . ASP A 1 272 ? 7.288 7.670 20.708 1.00 34.54 272 ASP A N 1
ATOM 2182 C CA . ASP A 1 272 ? 8.222 8.737 20.392 1.00 36.00 272 ASP A CA 1
ATOM 2183 C C . ASP A 1 272 ? 9.161 9.084 21.557 1.00 35.77 272 ASP A C 1
ATOM 2184 O O . ASP A 1 272 ? 9.358 10.251 21.902 1.00 36.64 272 ASP A O 1
ATOM 2189 N N . ARG A 1 273 ? 9.745 8.044 22.145 1.00 32.06 273 ARG A N 1
ATOM 2190 C CA . ARG A 1 273 ? 10.686 8.167 23.253 1.00 28.27 273 ARG A CA 1
ATOM 2191 C C . ARG A 1 273 ? 11.208 6.773 23.578 1.00 24.16 273 ARG A C 1
ATOM 2192 O O . ARG A 1 273 ? 10.499 5.791 23.383 1.00 22.07 273 ARG A O 1
ATOM 2200 N N . MET A 1 274 ? 12.444 6.680 24.057 1.00 23.85 274 MET A N 1
ATOM 2201 C CA . MET A 1 274 ? 13.012 5.381 24.420 1.00 25.26 274 MET A CA 1
ATOM 2202 C C . MET A 1 274 ? 13.856 5.468 25.688 1.00 26.42 274 MET A C 1
ATOM 2203 O O . MET A 1 274 ? 14.614 6.421 25.878 1.00 25.87 274 MET A O 1
ATOM 2208 N N . ARG A 1 275 ? 13.706 4.473 26.558 1.00 24.23 275 ARG A N 1
ATOM 2209 C CA . ARG A 1 275 ? 14.452 4.424 27.812 1.00 21.95 275 ARG A CA 1
ATOM 2210 C C . ARG A 1 275 ? 15.569 3.396 27.694 1.00 20.96 275 ARG A C 1
ATOM 2211 O O . ARG A 1 275 ? 15.328 2.243 27.339 1.00 16.97 275 ARG A O 1
ATOM 2219 N N . ILE A 1 276 ? 16.789 3.819 27.997 1.00 20.17 276 ILE A N 1
ATOM 2220 C CA . ILE A 1 276 ? 17.939 2.931 27.923 1.00 19.21 276 ILE A CA 1
ATOM 2221 C C . ILE A 1 276 ? 18.370 2.440 29.304 1.00 19.06 276 ILE A C 1
ATOM 2222 O O . ILE A 1 276 ? 18.580 3.237 30.214 1.00 20.30 276 ILE A O 1
ATOM 2227 N N . TYR A 1 277 ? 18.485 1.124 29.448 1.00 17.98 277 TYR A N 1
ATOM 2228 C CA . TYR A 1 277 ? 18.933 0.507 30.690 1.00 17.81 277 TYR A CA 1
ATOM 2229 C C . TYR A 1 277 ? 20.262 -0.140 30.330 1.00 19.47 277 TYR A C 1
ATOM 2230 O O . TYR A 1 277 ? 20.357 -0.844 29.324 1.00 18.01 277 TYR A O 1
ATOM 2239 N N . GLY A 1 278 ? 21.288 0.091 31.141 1.00 18.50 278 GLY A N 1
ATOM 2240 C CA . GLY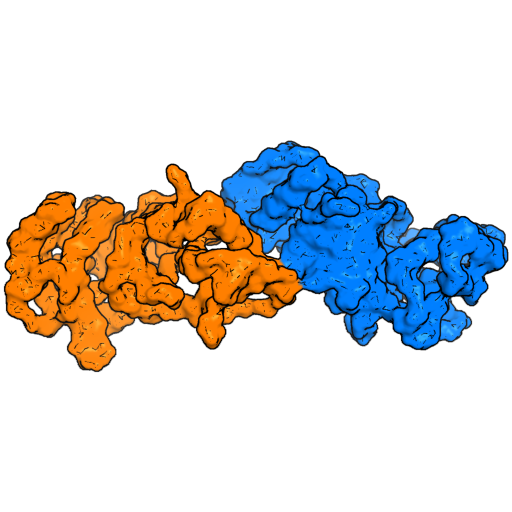 A 1 278 ? 22.590 -0.465 30.815 1.00 16.35 278 GLY A CA 1
ATOM 2241 C C . GLY A 1 278 ? 23.146 0.345 29.658 1.00 15.83 278 GLY A C 1
ATOM 2242 O O . GLY A 1 278 ? 22.910 1.552 29.573 1.00 18.12 278 GLY A O 1
ATOM 2243 N N . ASP A 1 279 ? 23.876 -0.302 28.753 1.00 17.67 279 ASP A N 1
ATOM 2244 C CA . ASP A 1 279 ? 24.444 0.403 27.605 1.00 18.45 279 ASP A CA 1
ATOM 2245 C C . ASP A 1 279 ? 24.017 -0.229 26.289 1.00 14.13 279 ASP A C 1
ATOM 2246 O O . ASP A 1 279 ? 24.004 -1.450 26.148 1.00 15.73 279 ASP A O 1
ATOM 2251 N N . ALA A 1 280 ? 23.677 0.617 25.328 1.00 15.50 280 ALA A N 1
ATOM 2252 C CA . ALA A 1 280 ? 23.261 0.150 24.010 1.00 16.28 280 ALA A CA 1
ATOM 2253 C C . ALA A 1 280 ? 23.774 1.143 22.970 1.00 14.55 280 ALA A C 1
ATOM 2254 O O . ALA A 1 280 ? 23.009 1.691 22.177 1.00 16.54 280 ALA A O 1
ATOM 2256 N N . PRO A 1 281 ? 25.091 1.403 22.975 1.00 15.57 281 PRO A N 1
ATOM 2257 C CA . PRO A 1 281 ? 25.661 2.344 22.011 1.00 14.84 281 PRO A CA 1
ATOM 2258 C C . PRO A 1 281 ? 25.333 1.978 20.565 1.00 13.97 281 PRO A C 1
ATOM 2259 O O . PRO A 1 281 ? 25.263 2.853 19.707 1.00 15.07 281 PRO A O 1
ATOM 2263 N N . GLU A 1 282 ? 25.130 0.689 20.301 1.00 15.57 282 GLU A N 1
ATOM 2264 C CA . GLU A 1 282 ? 24.810 0.242 18.946 1.00 15.18 282 GLU A CA 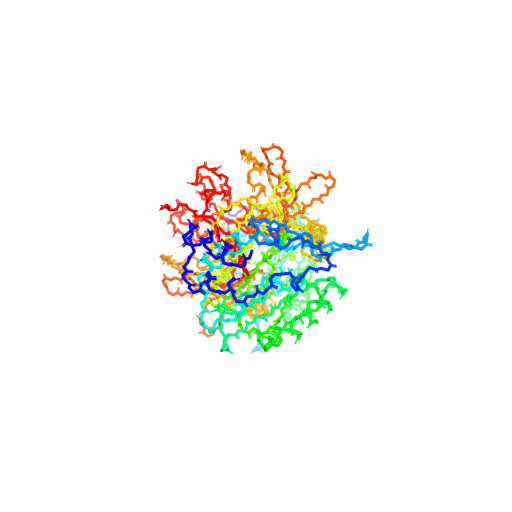1
ATOM 2265 C C . GLU A 1 282 ? 23.446 0.787 18.506 1.00 16.75 282 GLU A C 1
ATOM 2266 O O . GLU A 1 282 ? 23.232 1.044 17.321 1.00 15.51 282 GLU A O 1
ATOM 2272 N N . ILE A 1 283 ? 22.530 0.971 19.457 1.00 14.45 283 ILE A N 1
ATOM 2273 C CA . ILE A 1 283 ? 21.210 1.506 19.130 1.00 15.04 283 ILE A CA 1
ATOM 2274 C C . ILE A 1 283 ? 21.343 3.013 18.905 1.00 16.13 283 ILE A C 1
ATOM 2275 O O . ILE A 1 283 ? 20.694 3.582 18.023 1.00 16.26 283 ILE A O 1
ATOM 2280 N N . GLU A 1 284 ? 22.196 3.661 19.696 1.00 19.74 284 GLU A N 1
ATOM 2281 C CA . GLU A 1 284 ? 22.419 5.098 19.534 1.00 21.51 284 GLU A CA 1
ATOM 2282 C C . GLU A 1 284 ? 22.995 5.333 18.138 1.00 20.60 284 GLU A C 1
ATOM 2283 O O . GLU A 1 284 ? 22.675 6.326 17.481 1.00 21.30 284 GLU A O 1
ATOM 2289 N N . ASN A 1 285 ? 23.851 4.420 17.682 1.00 19.69 285 ASN A N 1
ATOM 2290 C CA . ASN A 1 285 ? 24.451 4.563 16.360 1.00 18.16 285 ASN A CA 1
ATOM 2291 C C . ASN A 1 285 ? 23.409 4.412 15.260 1.00 17.45 285 ASN A C 1
ATOM 2292 O O . ASN A 1 285 ? 23.432 5.157 14.284 1.00 17.22 285 ASN A O 1
ATOM 2297 N N . LEU A 1 286 ? 22.503 3.448 15.408 1.00 15.62 286 LEU A N 1
ATOM 2298 C CA . LEU A 1 286 ? 21.456 3.261 14.407 1.00 18.49 286 LEU A CA 1
ATOM 2299 C C . LEU A 1 286 ? 20.600 4.520 14.330 1.00 20.97 286 LEU A C 1
ATOM 2300 O O . LEU A 1 286 ? 20.200 4.944 13.246 1.00 19.68 286 LEU A O 1
ATOM 2305 N N . LEU A 1 287 ? 20.321 5.112 15.488 1.00 18.33 287 LEU A N 1
ATOM 2306 C CA . LEU A 1 287 ? 19.514 6.328 15.556 1.00 20.56 287 LEU A CA 1
ATOM 2307 C C . LEU A 1 287 ? 20.191 7.501 14.830 1.00 20.02 287 LEU A C 1
ATOM 2308 O O . LEU A 1 287 ? 19.536 8.262 14.114 1.00 21.41 287 LEU A O 1
ATOM 2313 N N . THR A 1 288 ? 21.497 7.649 15.025 1.00 20.89 288 THR A N 1
ATOM 2314 C CA . THR A 1 288 ? 22.257 8.717 14.381 1.00 21.50 288 THR A CA 1
ATOM 2315 C C . THR A 1 288 ? 22.257 8.514 12.865 1.00 22.51 288 THR A C 1
ATOM 2316 O O . THR A 1 288 ? 22.034 9.451 12.093 1.00 20.67 288 THR A O 1
ATOM 2320 N N . GLN A 1 289 ? 22.507 7.280 12.444 1.00 19.61 289 GLN A N 1
ATOM 2321 C CA . GLN A 1 289 ? 22.531 6.953 11.023 1.00 20.66 289 GLN A CA 1
ATOM 2322 C C . GLN A 1 289 ? 21.164 7.219 10.406 1.00 21.08 289 GLN A C 1
ATOM 2323 O O . GLN A 1 289 ? 21.056 7.763 9.306 1.00 22.68 289 GLN A O 1
ATOM 2329 N N . TRP A 1 290 ? 20.121 6.821 11.124 1.00 20.31 290 TRP A N 1
ATOM 2330 C CA . TRP A 1 290 ? 18.753 7.002 10.660 1.00 19.38 290 TRP A CA 1
ATOM 2331 C C . TRP A 1 290 ? 18.442 8.492 10.523 1.00 24.05 290 TRP A C 1
ATOM 2332 O O . TRP A 1 290 ? 17.829 8.924 9.543 1.00 21.31 290 TRP A O 1
ATOM 2343 N N . GLU A 1 291 ? 18.873 9.276 11.506 1.00 23.73 291 GLU A N 1
ATOM 2344 C CA . GLU A 1 291 ? 18.659 10.717 11.470 1.00 27.03 291 GLU A CA 1
ATOM 2345 C C . GLU A 1 291 ? 19.370 11.306 10.253 1.00 25.66 291 GLU A C 1
ATOM 2346 O O . GLU A 1 291 ? 18.815 12.154 9.550 1.00 28.12 291 GLU A O 1
ATOM 2352 N N . SER A 1 292 ? 20.589 10.846 9.999 1.00 25.99 292 SER A N 1
ATOM 2353 C CA . SER A 1 292 ? 21.364 11.346 8.870 1.00 28.12 292 SER A CA 1
ATOM 2354 C C . SER A 1 292 ? 20.689 10.973 7.558 1.00 29.12 292 SER A C 1
ATOM 2355 O O . SER A 1 292 ? 20.920 11.609 6.529 1.00 29.10 292 SER A O 1
ATOM 2360 N N . CYS A 1 293 ? 19.857 9.938 7.598 1.00 25.57 293 CYS A N 1
ATOM 2361 C CA . CYS A 1 293 ? 19.147 9.500 6.407 1.00 26.40 293 CYS A CA 1
ATOM 2362 C C . CYS A 1 293 ? 17.711 10.022 6.344 1.00 25.59 293 CYS A C 1
ATOM 2363 O O . CYS A 1 293 ? 16.834 9.407 5.730 1.00 26.84 293 CYS A O 1
ATOM 2366 N N . GLY A 1 294 ? 17.484 11.164 6.988 1.00 23.79 294 GLY A N 1
ATOM 2367 C CA . GLY A 1 294 ? 16.176 11.799 6.976 1.00 24.91 294 GLY A CA 1
ATOM 2368 C C . GLY A 1 294 ? 15.017 11.084 7.644 1.00 25.34 294 GLY A C 1
ATOM 2369 O O . GLY A 1 294 ? 13.859 11.356 7.328 1.00 24.84 294 GLY A O 1
ATOM 2370 N N . TYR A 1 295 ? 15.314 10.179 8.569 1.00 21.91 295 TYR A N 1
ATOM 2371 C CA . TYR A 1 295 ? 14.276 9.437 9.273 1.00 22.67 295 TYR A CA 1
ATOM 2372 C C . TYR A 1 295 ? 13.363 8.630 8.355 1.00 21.55 295 TYR A C 1
ATOM 2373 O O . TYR A 1 295 ? 12.234 8.327 8.725 1.00 20.86 295 TYR A O 1
ATOM 2382 N N . ARG A 1 296 ? 13.839 8.289 7.163 1.00 22.78 296 ARG A N 1
ATOM 2383 C CA . ARG A 1 296 ? 13.025 7.518 6.228 1.00 24.09 296 ARG A CA 1
ATOM 2384 C C . ARG A 1 296 ? 12.767 6.097 6.739 1.00 24.69 296 ARG A C 1
ATOM 2385 O O . ARG A 1 296 ? 13.541 5.567 7.537 1.00 22.24 296 ARG A O 1
ATOM 2388 N N . SER A 1 297 ? 11.675 5.488 6.282 1.00 22.66 297 SER A N 1
ATOM 2389 C CA . SER A 1 297 ? 11.337 4.129 6.692 1.00 20.03 297 SER A CA 1
ATOM 2390 C C . SER A 1 297 ? 12.259 3.142 5.986 1.00 19.39 297 SER A C 1
ATOM 2391 O O . SER A 1 297 ? 12.965 3.505 5.044 1.00 19.27 297 SER A O 1
ATOM 2394 N N . PHE A 1 298 ? 12.245 1.892 6.442 1.00 19.01 298 PHE A N 1
ATOM 2395 C CA . PHE A 1 298 ? 13.121 0.863 5.891 1.00 18.69 298 PHE A CA 1
ATOM 2396 C C . PHE A 1 298 ? 13.081 0.675 4.380 1.00 18.12 298 PHE A C 1
ATOM 2397 O O . PHE A 1 298 ? 14.091 0.314 3.786 1.00 17.57 298 PHE A O 1
ATOM 2405 N N . GLU A 1 299 ? 11.934 0.926 3.754 1.00 18.20 299 GLU A N 1
ATOM 2406 C CA . GLU A 1 299 ? 11.829 0.747 2.304 1.00 19.81 299 GLU A CA 1
ATOM 2407 C C . GLU A 1 299 ? 12.805 1.612 1.513 1.00 19.77 299 GLU A C 1
ATOM 2408 O O . GLU A 1 299 ? 13.179 1.270 0.385 1.00 17.67 299 GLU A O 1
ATOM 2414 N N . TYR A 1 300 ? 13.232 2.722 2.106 1.00 18.53 300 TYR A N 1
ATOM 2415 C CA . TYR A 1 300 ? 14.123 3.643 1.409 1.00 21.19 300 TYR A CA 1
ATOM 2416 C C . TYR A 1 300 ? 15.560 3.695 1.906 1.00 22.61 300 TYR A C 1
ATOM 2417 O O . TYR A 1 300 ? 16.278 4.652 1.612 1.00 24.03 300 TYR A O 1
ATOM 2426 N N . LEU A 1 301 ? 15.987 2.672 2.638 1.00 17.88 301 LEU A N 1
ATOM 2427 C CA . LEU A 1 301 ? 17.344 2.642 3.178 1.00 17.99 301 LEU A CA 1
ATOM 2428 C C . LEU A 1 301 ? 18.099 1.381 2.786 1.00 19.33 301 LEU A C 1
ATOM 2429 O O . LEU A 1 301 ? 17.490 0.354 2.489 1.00 18.88 301 LEU A O 1
ATOM 2434 N N . MET A 1 302 ? 19.426 1.458 2.772 1.00 17.47 302 MET A N 1
ATOM 2435 C CA . MET A 1 302 ? 20.213 0.270 2.485 1.00 17.84 302 MET A CA 1
ATOM 2436 C C . MET A 1 302 ? 20.506 -0.334 3.854 1.00 18.82 302 MET A C 1
ATOM 2437 O O . MET A 1 302 ? 21.011 0.347 4.755 1.00 15.74 302 MET A O 1
ATOM 2442 N N . LEU A 1 303 ? 20.174 -1.607 4.010 1.00 15.81 303 LEU A N 1
ATOM 2443 C CA . LEU A 1 303 ? 20.362 -2.294 5.277 1.00 18.45 303 LEU A CA 1
ATOM 2444 C C . LEU A 1 303 ? 21.636 -3.119 5.318 1.00 18.28 303 LEU A C 1
ATOM 2445 O O . LEU A 1 303 ? 21.960 -3.827 4.368 1.00 16.48 303 LEU A O 1
ATOM 2450 N N . HIS A 1 304 ? 22.367 -3.004 6.421 1.00 14.91 304 HIS A N 1
ATOM 2451 C CA . HIS A 1 304 ? 23.600 -3.755 6.612 1.00 15.09 304 HIS A CA 1
ATOM 2452 C C . HIS A 1 304 ? 23.361 -4.555 7.889 1.00 15.83 304 HIS A C 1
ATOM 2453 O O . HIS A 1 304 ? 23.577 -4.063 9.000 1.00 15.76 304 HIS A O 1
ATOM 2460 N N . VAL A 1 305 ? 22.896 -5.788 7.714 1.00 13.07 305 VAL A N 1
ATOM 2461 C CA . VAL A 1 305 ? 22.565 -6.678 8.823 1.00 12.80 305 VAL A CA 1
ATOM 2462 C C . VAL A 1 305 ? 23.802 -7.441 9.269 1.00 12.55 305 VAL A C 1
ATOM 2463 O O . VAL A 1 305 ? 24.335 -8.277 8.542 1.00 12.08 305 VAL A O 1
ATOM 2467 N N . GLY A 1 306 ? 24.256 -7.147 10.480 1.00 12.47 306 GLY A N 1
ATOM 2468 C CA . GLY A 1 306 ? 25.457 -7.784 10.975 1.00 13.38 306 GLY A CA 1
ATOM 2469 C C . GLY A 1 306 ? 25.306 -9.118 11.665 1.00 14.03 306 GLY A C 1
ATOM 2470 O O . GLY A 1 306 ? 24.345 -9.363 12.396 1.00 15.47 306 GLY A O 1
ATOM 2471 N N . TYR A 1 307 ? 26.270 -9.995 11.410 1.00 13.25 307 TYR A N 1
ATOM 2472 C CA . TYR A 1 307 ? 26.299 -11.306 12.037 1.00 13.24 307 TYR A CA 1
ATOM 2473 C C . TYR A 1 307 ? 27.629 -11.355 12.784 1.00 17.46 307 TYR A C 1
ATOM 2474 O O . TYR A 1 307 ? 28.701 -11.372 12.180 1.00 17.24 307 TYR A O 1
ATOM 2483 N N . ASN A 1 308 ? 27.535 -11.362 14.109 1.00 15.40 308 ASN A N 1
ATOM 2484 C CA . ASN A 1 308 ? 28.702 -11.314 14.987 1.00 17.42 308 ASN A CA 1
ATOM 2485 C C . ASN A 1 308 ? 29.301 -9.910 14.873 1.00 15.65 308 ASN A C 1
ATOM 2486 O O . ASN A 1 308 ? 30.485 -9.683 15.131 1.00 17.46 308 ASN A O 1
ATOM 2491 N N . ALA A 1 309 ? 28.445 -8.977 14.470 1.00 13.26 309 ALA A N 1
ATOM 2492 C CA . ALA A 1 309 ? 28.774 -7.559 14.340 1.00 14.56 309 ALA A CA 1
ATOM 2493 C C . ALA A 1 309 ? 27.439 -6.828 14.454 1.00 16.53 309 ALA A C 1
ATOM 2494 O O . ALA A 1 309 ? 26.389 -7.401 14.151 1.00 14.05 309 ALA A O 1
ATOM 2496 N N . PHE A 1 310 ? 27.464 -5.576 14.896 1.00 14.40 310 PHE A N 1
ATOM 2497 C CA . PHE A 1 310 ? 26.220 -4.823 15.004 1.00 15.80 310 PHE A CA 1
ATOM 2498 C C . PHE A 1 310 ? 25.825 -4.335 13.614 1.00 16.28 310 PHE A C 1
ATOM 2499 O O . PHE A 1 310 ? 26.649 -4.308 12.702 1.00 17.37 310 PHE A O 1
ATOM 2507 N N . SER A 1 311 ? 24.561 -3.971 13.447 1.00 14.97 311 SER A N 1
ATOM 2508 C CA . SER A 1 311 ? 24.063 -3.535 12.146 1.00 14.26 311 SER A CA 1
ATOM 2509 C C . SER A 1 311 ? 24.119 -2.032 11.926 1.00 14.10 311 SER A C 1
ATOM 2510 O O . SER A 1 311 ? 24.266 -1.257 12.869 1.00 15.38 311 SER A O 1
ATOM 2513 N N . HIS A 1 312 ? 24.026 -1.618 10.668 1.00 14.54 312 HIS A N 1
ATOM 2514 C CA . HIS A 1 312 ? 24.013 -0.198 10.363 1.00 16.65 312 HIS A CA 1
ATOM 2515 C C . HIS A 1 312 ? 23.163 0.139 9.147 1.00 19.14 312 HIS A C 1
ATOM 2516 O O . HIS A 1 312 ? 22.763 -0.746 8.379 1.00 16.97 312 HIS A O 1
ATOM 2523 N N . ILE A 1 313 ? 22.861 1.426 9.012 1.00 16.16 313 ILE A N 1
ATOM 2524 C CA . ILE A 1 313 ? 22.039 1.954 7.930 1.00 18.82 313 ILE A CA 1
ATOM 2525 C C . ILE A 1 313 ? 22.855 2.889 7.041 1.00 21.10 313 ILE A C 1
ATOM 2526 O O . ILE A 1 313 ? 23.736 3.598 7.525 1.00 21.63 313 ILE A O 1
ATOM 2531 N N . SER A 1 314 ? 22.567 2.877 5.742 1.00 21.18 314 SER A N 1
ATOM 2532 C CA . SER A 1 314 ? 23.233 3.779 4.802 1.00 19.85 314 SER A CA 1
ATOM 2533 C C . SER A 1 314 ? 22.191 4.261 3.795 1.00 20.54 314 SER A C 1
ATOM 2534 O O . SER A 1 314 ? 21.140 3.635 3.626 1.00 17.38 314 SER A O 1
ATOM 2537 N N . CYS A 1 315 ? 22.469 5.389 3.148 1.00 21.39 315 CYS A N 1
ATOM 2538 C CA . CYS A 1 315 ? 21.549 5.960 2.173 1.00 24.73 315 CYS A CA 1
ATOM 2539 C C . CYS A 1 315 ? 22.292 6.867 1.193 1.00 28.79 315 CYS A C 1
ATOM 2540 O O . CYS A 1 315 ? 21.852 7.980 0.913 1.00 33.45 315 CYS A O 1
ATOM 2543 N N . SER A 1 316 ? 23.410 6.381 0.668 1.00 31.43 316 SER A N 1
ATOM 2544 C CA . SER A 1 316 ? 24.223 7.153 -0.268 1.00 37.59 316 SER A CA 1
ATOM 2545 C C . SER A 1 316 ? 23.531 7.484 -1.589 1.00 40.79 316 SER A C 1
ATOM 2546 O O . SER A 1 316 ? 23.894 8.456 -2.257 1.00 43.32 316 SER A O 1
ATOM 2549 N N . ILE A 1 317 ? 22.538 6.681 -1.961 1.00 41.51 317 ILE A N 1
ATOM 2550 C CA . ILE A 1 317 ? 21.804 6.885 -3.207 1.00 44.13 317 ILE A CA 1
ATOM 2551 C C . ILE A 1 317 ? 22.723 6.697 -4.410 1.00 46.11 317 ILE A C 1
ATOM 2552 O O . ILE A 1 317 ? 22.218 6.191 -5.435 1.00 49.16 317 ILE A O 1
ATOM 2557 N N . MET B 1 1 ? 65.654 16.410 60.677 1.00 26.87 1 MET B N 1
ATOM 2558 C CA . MET B 1 1 ? 64.779 15.547 61.518 1.00 29.71 1 MET B CA 1
ATOM 2559 C C . MET B 1 1 ? 63.309 15.813 61.206 1.00 25.57 1 MET B C 1
ATOM 2560 O O . MET B 1 1 ? 62.994 16.532 60.256 1.00 25.50 1 MET B O 1
ATOM 2565 N N . ARG B 1 2 ? 62.409 15.251 62.005 1.00 24.58 2 ARG B N 1
ATOM 2566 C CA . ARG B 1 2 ? 60.992 15.431 61.734 1.00 22.98 2 ARG B CA 1
ATOM 2567 C C . ARG B 1 2 ? 60.545 16.885 61.800 1.00 22.94 2 ARG B C 1
ATOM 2568 O O . ARG B 1 2 ? 59.595 17.269 61.122 1.00 20.18 2 ARG B O 1
ATOM 2576 N N . GLU B 1 3 ? 61.228 17.699 62.603 1.00 18.99 3 GLU B N 1
ATOM 2577 C CA . GLU B 1 3 ? 60.853 19.105 62.710 1.00 19.03 3 GLU B CA 1
ATOM 2578 C C . GLU B 1 3 ? 61.082 19.807 61.373 1.00 18.08 3 GLU B C 1
ATOM 2579 O O . GLU B 1 3 ? 60.291 20.651 60.967 1.00 20.20 3 GLU B O 1
ATOM 2585 N N . LYS B 1 4 ? 62.170 19.457 60.694 1.00 18.53 4 LYS B N 1
ATOM 2586 C CA . LYS B 1 4 ? 62.469 20.050 59.391 1.00 19.14 4 LYS B CA 1
ATOM 2587 C C . LYS B 1 4 ? 61.446 19.568 58.365 1.00 20.89 4 LYS B C 1
ATOM 2588 O O . LYS B 1 4 ? 60.945 20.346 57.558 1.00 18.76 4 LYS B O 1
ATOM 2594 N N . LEU B 1 5 ? 61.134 18.279 58.406 1.00 17.39 5 LEU B N 1
ATOM 2595 C CA . LEU B 1 5 ? 60.172 17.710 57.462 1.00 19.73 5 LEU B CA 1
ATOM 2596 C C . LEU B 1 5 ? 58.833 18.435 57.583 1.00 18.17 5 LEU B C 1
ATOM 2597 O O . LEU B 1 5 ? 58.236 18.830 56.581 1.00 19.33 5 LEU B O 1
ATOM 2602 N N . PHE B 1 6 ? 58.372 18.620 58.816 1.00 17.61 6 PHE B N 1
ATOM 2603 C CA . PHE B 1 6 ? 57.115 19.315 59.079 1.00 18.88 6 PHE B CA 1
ATOM 2604 C C . PHE B 1 6 ? 57.127 20.706 58.447 1.00 22.76 6 PHE B C 1
ATOM 2605 O O . PHE B 1 6 ? 56.193 21.098 57.745 1.00 19.80 6 PHE B O 1
ATOM 2613 N N . TRP B 1 7 ? 58.193 21.454 58.708 1.00 20.95 7 TRP B N 1
ATOM 2614 C CA . TRP B 1 7 ? 58.322 22.802 58.168 1.00 23.92 7 TRP B CA 1
ATOM 2615 C C . TRP B 1 7 ? 58.200 22.785 56.646 1.00 25.38 7 TRP B C 1
ATOM 2616 O O . TRP B 1 7 ? 57.522 23.628 56.057 1.00 24.89 7 TRP B O 1
ATOM 2627 N N . ILE B 1 8 ? 58.856 21.818 56.015 1.00 25.63 8 ILE B N 1
ATOM 2628 C CA . ILE B 1 8 ? 58.818 21.698 54.562 1.00 28.96 8 ILE B CA 1
ATOM 2629 C C . ILE B 1 8 ? 57.405 21.376 54.078 1.00 28.08 8 ILE B C 1
ATOM 2630 O O . ILE B 1 8 ? 56.935 21.935 53.081 1.00 29.14 8 ILE B O 1
ATOM 2635 N N . LEU B 1 9 ? 56.722 20.484 54.788 1.00 25.98 9 LEU B N 1
ATOM 2636 C CA . LEU B 1 9 ? 55.361 20.121 54.414 1.00 25.75 9 LEU B CA 1
ATOM 2637 C C . LEU B 1 9 ? 54.475 21.361 54.461 1.00 27.57 9 LEU B C 1
ATOM 2638 O O . LEU B 1 9 ? 53.639 21.572 53.582 1.00 27.62 9 LEU B O 1
ATOM 2643 N N . LYS B 1 10 ? 54.670 22.184 55.486 1.00 25.39 10 LYS B N 1
ATOM 2644 C CA . LYS B 1 10 ? 53.885 23.400 55.633 1.00 28.62 10 LYS B CA 1
ATOM 2645 C C . LYS B 1 10 ? 54.186 24.364 54.492 1.00 30.40 10 LYS B C 1
ATOM 2646 O O . LYS B 1 10 ? 53.291 25.040 53.985 1.00 33.35 10 LYS B O 1
ATOM 2652 N N . LYS B 1 11 ? 55.450 24.415 54.088 1.00 33.26 11 LYS B N 1
ATOM 2653 C CA . LYS B 1 11 ? 55.872 25.288 52.999 1.00 36.50 11 LYS B CA 1
ATOM 2654 C C . LYS B 1 11 ? 55.213 24.866 51.688 1.00 38.30 11 LYS B C 1
ATOM 2655 O O . LYS B 1 11 ? 55.038 25.680 50.780 1.00 38.94 11 LYS B O 1
ATOM 2661 N N . TYR B 1 12 ? 54.842 23.591 51.599 1.00 38.74 12 TYR B N 1
ATOM 2662 C CA . TYR B 1 12 ? 54.207 23.050 50.401 1.00 38.33 12 TYR B CA 1
ATOM 2663 C C . TYR B 1 12 ? 52.695 23.219 50.427 1.00 38.58 12 TYR B C 1
ATOM 2664 O O . TYR B 1 12 ? 51.989 22.674 49.578 1.00 39.34 12 TYR B O 1
ATOM 2673 N N . GLY B 1 13 ? 52.198 23.960 51.411 1.00 39.13 13 GLY B N 1
ATOM 2674 C CA . GLY B 1 13 ? 50.768 24.191 51.504 1.00 38.78 13 GLY B CA 1
ATOM 2675 C C . GLY B 1 13 ? 49.975 23.108 52.209 1.00 39.54 13 GLY B C 1
ATOM 2676 O O . GLY B 1 13 ? 48.755 23.220 52.337 1.00 40.68 13 GLY B O 1
ATOM 2677 N N . VAL B 1 14 ? 50.651 22.058 52.667 1.00 37.00 14 VAL B N 1
ATOM 2678 C CA . VAL B 1 14 ? 49.965 20.978 53.365 1.00 35.54 14 VAL B CA 1
ATOM 2679 C C . VAL B 1 14 ? 49.298 21.517 54.624 1.00 36.53 14 VAL B C 1
ATOM 2680 O O . VAL B 1 14 ? 49.924 22.231 55.408 1.00 37.86 14 VAL B O 1
ATOM 2684 N N . SER B 1 15 ? 48.027 21.172 54.813 1.00 37.44 15 SER B N 1
ATOM 2685 C CA . SER B 1 15 ? 47.272 21.630 55.974 1.00 36.31 15 SER B CA 1
ATOM 2686 C C . SER B 1 15 ? 47.958 21.221 57.268 1.00 36.83 15 SER B C 1
ATOM 2687 O O . SER B 1 15 ? 48.805 20.330 57.284 1.00 33.62 15 SER B O 1
ATOM 2690 N N . ASP B 1 16 ? 47.564 21.867 58.357 1.00 36.61 16 ASP B N 1
ATOM 2691 C CA . ASP B 1 16 ? 48.144 21.591 59.659 1.00 37.19 16 ASP B CA 1
ATOM 2692 C C . ASP B 1 16 ? 47.758 20.224 60.225 1.00 35.12 16 ASP B C 1
ATOM 2693 O O . ASP B 1 16 ? 48.604 19.523 60.782 1.00 33.16 16 ASP B O 1
ATOM 2698 N N . HIS B 1 17 ? 46.493 19.835 60.083 1.00 31.78 17 HIS B N 1
ATOM 2699 C CA . HIS B 1 17 ? 46.061 18.553 60.629 1.00 30.42 17 HIS B CA 1
ATOM 2700 C C . HIS B 1 17 ? 46.734 17.358 59.956 1.00 27.27 17 HIS B C 1
ATOM 2701 O O . HIS B 1 17 ? 46.879 16.300 60.566 1.00 29.74 17 HIS B O 1
ATOM 2708 N N . ILE B 1 18 ? 47.160 17.525 58.710 1.00 25.14 18 ILE B N 1
ATOM 2709 C CA . ILE B 1 18 ? 47.833 16.437 58.009 1.00 23.94 18 ILE B CA 1
ATOM 2710 C C . ILE B 1 18 ? 49.336 16.487 58.281 1.00 21.88 18 ILE B C 1
ATOM 2711 O O . ILE B 1 18 ? 49.943 15.473 58.608 1.00 20.51 18 ILE B O 1
ATOM 2716 N N . ALA B 1 19 ? 49.933 17.670 58.173 1.00 23.86 19 ALA B N 1
ATOM 2717 C CA . ALA B 1 19 ? 51.366 17.805 58.418 1.00 23.46 19 ALA B CA 1
ATOM 2718 C C . ALA B 1 19 ? 51.745 17.365 59.836 1.00 23.82 19 ALA B C 1
ATOM 2719 O O . ALA B 1 19 ? 52.808 16.784 60.044 1.00 22.65 19 ALA B O 1
ATOM 2721 N N . LYS B 1 20 ? 50.873 17.637 60.804 1.00 23.66 20 LYS B N 1
ATOM 2722 C CA . LYS B 1 20 ? 51.130 17.264 62.192 1.00 26.36 20 LYS B CA 1
ATOM 2723 C C . LYS B 1 20 ? 51.268 15.759 62.397 1.00 23.74 20 LYS B C 1
ATOM 2724 O O . LYS B 1 20 ? 51.950 15.319 63.318 1.00 22.14 20 LYS B O 1
ATOM 2730 N N . ALA B 1 21 ? 50.618 14.965 61.550 1.00 22.59 21 ALA B N 1
ATOM 2731 C CA . ALA B 1 21 ? 50.714 13.516 61.685 1.00 21.71 21 ALA B CA 1
ATOM 2732 C C . ALA B 1 21 ? 52.160 13.070 61.488 1.00 18.00 21 ALA B C 1
ATOM 2733 O O . ALA B 1 21 ? 52.602 12.088 62.088 1.00 19.80 21 ALA B O 1
ATOM 2735 N N . PHE B 1 22 ? 52.897 13.804 60.656 1.00 18.39 22 PHE B N 1
ATOM 2736 C CA . PHE B 1 22 ? 54.294 13.474 60.377 1.00 17.87 22 PHE B CA 1
ATOM 2737 C C . PHE B 1 22 ? 55.237 13.793 61.538 1.00 19.58 22 PHE B C 1
ATOM 2738 O O . PHE B 1 22 ? 56.405 13.398 61.529 1.00 19.51 22 PHE B O 1
ATOM 2746 N N . LEU B 1 23 ? 54.726 14.520 62.526 1.00 21.86 23 LEU B N 1
ATOM 2747 C CA . LEU B 1 23 ? 55.506 14.870 63.711 1.00 22.81 23 LEU B CA 1
ATOM 2748 C C . LEU B 1 23 ? 55.274 13.819 64.784 1.00 24.24 23 LEU B C 1
ATOM 2749 O O . LEU B 1 23 ? 56.033 13.718 65.753 1.00 24.15 23 LEU B O 1
ATOM 2754 N N . GLU B 1 24 ? 54.229 13.019 64.600 1.00 21.90 24 GLU B N 1
ATOM 2755 C CA . GLU B 1 24 ? 53.873 12.018 65.593 1.00 22.26 24 GLU B CA 1
ATOM 2756 C C . GLU B 1 24 ? 54.334 10.587 65.339 1.00 21.13 24 GLU B C 1
ATOM 2757 O O . GLU B 1 24 ? 54.298 9.761 66.245 1.00 23.40 24 GLU B O 1
ATOM 2763 N N . ILE B 1 25 ? 54.774 10.290 64.122 1.00 18.71 25 ILE B N 1
ATOM 2764 C CA . ILE B 1 25 ? 55.218 8.936 63.794 1.00 18.68 25 ILE B CA 1
ATOM 2765 C C . ILE B 1 25 ? 56.719 8.865 63.509 1.00 19.04 25 ILE B C 1
ATOM 2766 O O . ILE B 1 25 ? 57.226 9.572 62.639 1.00 20.99 25 ILE B O 1
ATOM 2771 N N . PRO B 1 26 ? 57.450 8.005 64.239 1.00 20.54 26 PRO B N 1
ATOM 2772 C CA . PRO B 1 26 ? 58.897 7.866 64.031 1.00 20.81 26 PRO B CA 1
ATOM 2773 C C . PRO B 1 26 ? 59.176 7.018 62.790 1.00 18.03 26 PRO B C 1
ATOM 2774 O O . PRO B 1 26 ? 59.078 5.796 62.835 1.00 19.14 26 PRO B O 1
ATOM 2778 N N . ARG B 1 27 ? 59.529 7.670 61.689 1.00 17.97 27 ARG B N 1
ATOM 2779 C CA . ARG B 1 27 ? 59.790 6.961 60.440 1.00 18.33 27 ARG B CA 1
ATOM 2780 C C . ARG B 1 27 ? 60.861 5.877 60.594 1.00 20.52 27 ARG B C 1
ATOM 2781 O O . ARG B 1 27 ? 60.750 4.804 59.999 1.00 19.73 27 ARG B O 1
ATOM 2789 N N . GLU B 1 28 ? 61.886 6.142 61.407 1.00 19.86 28 GLU B N 1
ATOM 2790 C CA . GLU B 1 28 ? 62.961 5.168 61.602 1.00 20.28 28 GLU B CA 1
ATOM 2791 C C . GLU B 1 28 ? 62.465 3.830 62.155 1.00 19.18 28 GLU B C 1
ATOM 2792 O O . GLU B 1 28 ? 63.115 2.799 61.974 1.00 21.99 28 GLU B O 1
ATOM 2798 N N . GLU B 1 29 ? 61.318 3.835 62.826 1.00 18.84 29 GLU B N 1
ATOM 2799 C CA . GLU B 1 29 ? 60.782 2.590 63.374 1.00 20.27 29 GLU B CA 1
ATOM 2800 C C . GLU B 1 29 ? 60.244 1.667 62.280 1.00 21.31 29 GLU B C 1
ATOM 2801 O O . GLU B 1 29 ? 59.959 0.494 62.532 1.00 21.53 29 GLU B O 1
ATOM 2807 N N . PHE B 1 30 ? 60.110 2.188 61.065 1.00 18.94 30 PHE B N 1
ATOM 2808 C CA . PHE B 1 30 ? 59.586 1.375 59.969 1.00 18.75 30 PHE B CA 1
ATOM 2809 C C . PHE B 1 30 ? 60.637 0.939 58.959 1.00 20.64 30 PHE B C 1
ATOM 2810 O O . PHE B 1 30 ? 60.319 0.298 57.950 1.00 19.91 30 PHE B O 1
ATOM 2818 N N . LEU B 1 31 ? 61.890 1.282 59.234 1.00 21.86 31 LEU B N 1
ATOM 2819 C CA . LEU B 1 31 ? 62.991 0.911 58.355 1.00 23.68 31 LEU B CA 1
ATOM 2820 C C . LEU B 1 31 ? 63.742 -0.236 59.032 1.00 29.56 31 LEU B C 1
ATOM 2821 O O . LEU B 1 31 ? 64.146 -0.121 60.188 1.00 28.76 31 LEU B O 1
ATOM 2826 N N . THR B 1 32 ? 63.918 -1.342 58.317 1.00 30.74 32 THR B N 1
ATOM 2827 C CA . THR B 1 32 ? 64.598 -2.504 58.878 1.00 34.56 32 THR B CA 1
ATOM 2828 C C . THR B 1 32 ? 66.117 -2.392 58.812 1.00 37.96 32 THR B C 1
ATOM 2829 O O . THR B 1 32 ? 66.833 -3.174 59.438 1.00 40.68 32 THR B O 1
ATOM 2833 N N . LYS B 1 33 ? 66.603 -1.422 58.047 1.00 39.98 33 LYS B N 1
ATOM 2834 C CA . LYS B 1 33 ? 68.035 -1.194 57.911 1.00 42.49 33 LYS B CA 1
ATOM 2835 C C . LYS B 1 33 ? 68.329 0.217 58.397 1.00 43.16 33 LYS B C 1
ATOM 2836 O O . LYS B 1 33 ? 67.783 1.186 57.873 1.00 45.42 33 LYS B O 1
ATOM 2838 N N . SER B 1 34 ? 69.189 0.330 59.403 1.00 44.46 34 SER B N 1
ATOM 2839 C CA . SER B 1 34 ? 69.537 1.630 59.962 1.00 44.63 34 SER B CA 1
ATOM 2840 C C . SER B 1 34 ? 70.056 2.642 58.947 1.00 44.30 34 SER B C 1
ATOM 2841 O O . SER B 1 34 ? 70.808 2.305 58.029 1.00 44.95 34 SER B O 1
ATOM 2844 N N . TYR B 1 35 ? 69.629 3.887 59.133 1.00 40.54 35 TYR B N 1
ATOM 2845 C CA . TYR B 1 35 ? 70.029 5.016 58.300 1.00 40.58 35 TYR B CA 1
ATOM 2846 C C . TYR B 1 35 ? 70.371 6.147 59.259 1.00 37.48 35 TYR B C 1
ATOM 2847 O O . TYR B 1 35 ? 69.846 6.204 60.372 1.00 36.41 35 TYR B O 1
ATOM 2856 N N . PRO B 1 36 ? 71.261 7.058 58.849 1.00 38.24 36 PRO B N 1
ATOM 2857 C CA . PRO B 1 36 ? 71.578 8.159 59.761 1.00 37.53 36 PRO B CA 1
ATOM 2858 C C . PRO B 1 36 ? 70.276 8.944 59.919 1.00 37.57 36 PRO B C 1
ATOM 2859 O O . PRO B 1 36 ? 69.616 9.252 58.924 1.00 36.03 36 PRO B O 1
ATOM 2863 N N . LEU B 1 37 ? 69.896 9.252 61.153 1.00 37.91 37 LEU B N 1
ATOM 2864 C CA . LEU B 1 37 ? 68.655 9.979 61.403 1.00 37.96 37 LEU B CA 1
ATOM 2865 C C . LEU B 1 37 ? 68.440 11.197 60.506 1.00 39.10 37 LEU B C 1
ATOM 2866 O O . LEU B 1 37 ? 67.304 11.528 60.169 1.00 40.46 37 LEU B O 1
ATOM 2871 N N . SER B 1 38 ? 69.526 11.857 60.113 1.00 37.26 38 SER B N 1
ATOM 2872 C CA . SER B 1 38 ? 69.431 13.039 59.258 1.00 37.04 38 SER B CA 1
ATOM 2873 C C . SER B 1 38 ? 68.921 12.686 57.864 1.00 36.00 38 SER B C 1
ATOM 2874 O O . SER B 1 38 ? 68.363 13.528 57.160 1.00 39.17 38 SER B O 1
ATOM 2877 N N . TYR B 1 39 ? 69.119 11.437 57.469 1.00 31.51 39 TYR B N 1
ATOM 2878 C CA . TYR B 1 39 ? 68.687 10.963 56.162 1.00 32.65 39 TYR B CA 1
ATOM 2879 C C . TYR B 1 39 ? 67.228 10.517 56.259 1.00 31.16 39 TYR B C 1
ATOM 2880 O O . TYR B 1 39 ? 66.415 10.795 55.375 1.00 31.42 39 TYR B O 1
ATOM 2889 N N . VAL B 1 40 ? 66.911 9.835 57.353 1.00 30.40 40 VAL B N 1
ATOM 2890 C CA . VAL B 1 40 ? 65.571 9.318 57.596 1.00 27.87 40 VAL B CA 1
ATOM 2891 C C . VAL B 1 40 ? 64.458 10.318 57.327 1.00 26.41 40 VAL B C 1
ATOM 2892 O O . VAL B 1 40 ? 63.449 9.973 56.708 1.00 23.80 40 VAL B O 1
ATOM 2896 N N . TYR B 1 41 ? 64.634 11.556 57.780 1.00 23.79 41 TYR B N 1
ATOM 2897 C CA . TYR B 1 41 ? 63.589 12.546 57.586 1.00 24.69 41 TYR B CA 1
ATOM 2898 C C . TYR B 1 41 ? 63.702 13.457 56.372 1.00 25.63 41 TYR B C 1
ATOM 2899 O O . TYR B 1 41 ? 62.959 14.432 56.253 1.00 26.60 41 TYR B O 1
ATOM 2908 N N . GLU B 1 42 ? 64.617 13.148 55.462 1.00 23.47 42 GLU B N 1
ATOM 2909 C CA . GLU B 1 42 ? 64.705 13.952 54.254 1.00 24.45 42 GLU B CA 1
ATOM 2910 C C . GLU B 1 42 ? 63.467 13.583 53.437 1.00 23.26 42 GLU B C 1
ATOM 2911 O O . GLU B 1 42 ? 62.952 12.470 53.549 1.00 22.85 42 GLU B O 1
ATOM 2917 N N . ASP B 1 43 ? 62.980 14.517 52.632 1.00 21.29 43 ASP B N 1
ATOM 2918 C CA . ASP B 1 43 ? 61.788 14.266 51.837 1.00 21.63 43 ASP B CA 1
ATOM 2919 C C . ASP B 1 43 ? 62.094 13.414 50.608 1.00 20.58 43 ASP B C 1
ATOM 2920 O O . ASP B 1 43 ? 62.000 13.881 49.470 1.00 20.92 43 ASP B O 1
ATOM 2925 N N . ILE B 1 44 ? 62.440 12.154 50.848 1.00 18.52 44 ILE B N 1
ATOM 2926 C CA . ILE B 1 44 ? 62.786 11.236 49.769 1.00 21.47 44 ILE B CA 1
ATOM 2927 C C . ILE B 1 44 ? 62.274 9.829 50.036 1.00 21.56 44 ILE B C 1
ATOM 2928 O O . ILE B 1 44 ? 61.782 9.525 51.124 1.00 21.40 44 ILE B O 1
ATOM 2933 N N . VAL B 1 45 ? 62.395 8.981 49.023 1.00 22.28 45 VAL B N 1
ATOM 2934 C CA . VAL B 1 45 ? 62.000 7.586 49.123 1.00 22.13 45 VAL B CA 1
ATOM 2935 C C . VAL B 1 45 ? 63.167 6.874 49.788 1.00 24.13 45 VAL B C 1
ATOM 2936 O O . VAL B 1 45 ? 64.326 7.170 49.494 1.00 22.30 45 VAL B O 1
ATOM 2940 N N . LEU B 1 46 ? 62.861 5.952 50.696 1.00 22.05 46 LEU B N 1
ATOM 2941 C CA . LEU B 1 46 ? 63.886 5.197 51.402 1.00 21.50 46 LEU B CA 1
ATOM 2942 C C . LEU B 1 46 ? 63.588 3.711 51.290 1.00 22.20 46 LEU B C 1
ATOM 2943 O O . LEU B 1 46 ? 62.424 3.310 51.230 1.00 20.18 46 LEU B O 1
ATOM 2948 N N . VAL B 1 47 ? 64.639 2.898 51.254 1.00 21.71 47 VAL B N 1
ATOM 2949 C CA . VAL B 1 47 ? 64.469 1.451 51.201 1.00 21.16 47 VAL B CA 1
ATOM 2950 C C . VAL B 1 47 ? 64.150 1.040 52.639 1.00 21.45 47 VAL B C 1
ATOM 2951 O O . VAL B 1 47 ? 64.942 1.274 53.549 1.00 20.80 47 VAL B O 1
ATOM 2955 N N . SER B 1 48 ? 62.989 0.430 52.843 1.00 19.93 48 SER B N 1
ATOM 2956 C CA . SER B 1 48 ? 62.562 0.031 54.181 1.00 20.03 48 SER B CA 1
ATOM 2957 C C . SER B 1 48 ? 62.795 -1.446 54.464 1.00 22.19 48 SER B C 1
ATOM 2958 O O . SER B 1 48 ? 62.777 -1.880 55.620 1.00 23.85 48 SER B O 1
ATOM 2961 N N . TYR B 1 49 ? 62.994 -2.219 53.404 1.00 23.19 49 TYR B N 1
ATOM 2962 C CA . TYR B 1 49 ? 63.216 -3.649 53.541 1.00 25.65 49 TYR B CA 1
ATOM 2963 C C . TYR B 1 49 ? 63.898 -4.194 52.299 1.00 25.59 49 TYR B C 1
ATOM 2964 O O . TYR B 1 49 ? 63.589 -3.786 51.177 1.00 24.89 49 TYR B O 1
ATOM 2973 N N . ASP B 1 50 ? 64.824 -5.121 52.504 1.00 29.37 50 ASP B N 1
ATOM 2974 C CA . ASP B 1 50 ? 65.537 -5.743 51.398 1.00 32.39 50 ASP B CA 1
ATOM 2975 C C . ASP B 1 50 ? 66.347 -6.910 51.944 1.00 33.02 50 ASP B C 1
ATOM 2976 O O . ASP B 1 50 ? 67.417 -6.710 52.514 1.00 34.45 50 ASP B O 1
ATOM 2981 N N . ASP B 1 51 ? 65.826 -8.124 51.783 1.00 34.74 51 ASP B N 1
ATOM 2982 C CA . ASP B 1 51 ? 66.520 -9.315 52.256 1.00 35.81 51 ASP B CA 1
ATOM 2983 C C . ASP B 1 51 ? 67.281 -9.973 51.111 1.00 38.80 51 ASP B C 1
ATOM 2984 O O . ASP B 1 51 ? 67.699 -11.129 51.212 1.00 40.99 51 ASP B O 1
ATOM 2989 N N . GLY B 1 52 ? 67.446 -9.231 50.019 1.00 38.23 52 GLY B N 1
ATOM 2990 C CA . GLY B 1 52 ? 68.159 -9.748 48.865 1.00 40.22 52 GLY B CA 1
ATOM 2991 C C . GLY B 1 52 ? 67.262 -10.399 47.827 1.00 40.30 52 GLY B C 1
ATOM 2992 O O . GLY B 1 52 ? 67.665 -10.575 46.678 1.00 42.17 52 GLY B O 1
ATOM 2993 N N . GLU B 1 53 ? 66.046 -10.755 48.229 1.00 40.56 53 GLU B N 1
ATOM 2994 C CA . GLU B 1 53 ? 65.092 -11.401 47.331 1.00 39.27 53 GLU B CA 1
ATOM 2995 C C . GLU B 1 53 ? 63.829 -10.549 47.225 1.00 37.34 53 GLU B C 1
ATOM 2996 O O . GLU B 1 53 ? 63.219 -10.443 46.161 1.00 37.37 53 GLU B O 1
ATOM 3002 N N . GLU B 1 54 ? 63.442 -9.952 48.347 1.00 33.28 54 GLU B N 1
ATOM 3003 C CA . GLU B 1 54 ? 62.269 -9.089 48.410 1.00 32.54 54 GLU B CA 1
ATOM 3004 C C . GLU B 1 54 ? 62.684 -7.723 48.938 1.00 31.75 54 GLU B C 1
ATOM 3005 O O . GLU B 1 54 ? 63.673 -7.604 49.663 1.00 29.56 54 GLU B O 1
ATOM 3011 N N . TYR B 1 55 ? 61.931 -6.690 48.576 1.00 31.17 55 TYR B N 1
ATOM 3012 C CA . TYR B 1 55 ? 62.236 -5.355 49.067 1.00 29.82 55 TYR B CA 1
ATOM 3013 C C . TYR B 1 55 ? 61.012 -4.449 49.025 1.00 28.38 55 TYR B C 1
ATOM 3014 O O . TYR B 1 55 ? 60.054 -4.692 48.286 1.00 26.56 55 TYR B O 1
ATOM 3023 N N . SER B 1 56 ? 61.043 -3.409 49.844 1.00 25.38 56 SER B N 1
ATOM 3024 C CA . SER B 1 56 ? 59.945 -2.459 49.905 1.00 21.37 56 SER B CA 1
ATOM 3025 C C . SER B 1 56 ? 60.551 -1.091 50.144 1.00 19.48 56 SER B C 1
ATOM 3026 O O . SER B 1 56 ? 61.708 -0.989 50.546 1.00 19.27 56 SER B O 1
ATOM 3029 N N . THR B 1 57 ? 59.777 -0.041 49.891 1.00 18.81 57 THR B N 1
ATOM 3030 C CA . THR B 1 57 ? 60.272 1.313 50.093 1.00 18.63 57 THR B CA 1
ATOM 3031 C C . THR B 1 57 ? 59.248 2.182 50.797 1.00 17.87 57 THR B C 1
ATOM 3032 O O . THR B 1 57 ? 58.039 1.966 50.664 1.00 17.20 57 THR B O 1
ATOM 3036 N N . SER B 1 58 ? 59.743 3.141 51.576 1.00 16.48 58 SER B N 1
ATOM 3037 C CA . SER B 1 58 ? 58.884 4.100 52.260 1.00 17.16 58 SER B CA 1
ATOM 3038 C C . SER B 1 58 ? 58.825 5.258 51.275 1.00 17.43 58 SER B C 1
ATOM 3039 O O . SER B 1 58 ? 59.858 5.804 50.898 1.00 17.26 58 SER B O 1
ATOM 3042 N N . SER B 1 59 ? 57.618 5.632 50.868 1.00 16.44 59 SER B N 1
ATOM 3043 C CA . SER B 1 59 ? 57.421 6.693 49.887 1.00 17.60 59 SER B CA 1
ATOM 3044 C C . SER B 1 59 ? 57.823 8.092 50.346 1.00 18.86 59 SER B C 1
ATOM 3045 O O . SER B 1 59 ? 57.982 8.356 51.538 1.00 18.10 59 SER B O 1
ATOM 3048 N N . GLN B 1 60 ? 57.976 8.989 49.376 1.00 17.82 60 GLN B N 1
ATOM 3049 C CA . GLN B 1 60 ? 58.333 10.373 49.655 1.00 18.62 60 GLN B CA 1
ATOM 3050 C C . GLN B 1 60 ? 57.241 11.002 50.517 1.00 16.43 60 GLN B C 1
ATOM 3051 O O . GLN B 1 60 ? 56.079 11.067 50.117 1.00 17.14 60 GLN B O 1
ATOM 3057 N N . PRO B 1 61 ? 57.604 11.492 51.708 1.00 16.79 61 PRO B N 1
ATOM 3058 C CA . PRO B 1 61 ? 56.626 12.109 52.610 1.00 17.55 61 PRO B CA 1
ATOM 3059 C C . PRO B 1 61 ? 55.713 13.170 51.996 1.00 17.82 61 PRO B C 1
ATOM 3060 O O . PRO B 1 61 ? 54.494 13.107 52.159 1.00 18.48 61 PRO B O 1
ATOM 3064 N N . SER B 1 62 ? 56.289 14.140 51.294 1.00 15.48 62 SER B N 1
ATOM 3065 C CA . SER B 1 62 ? 55.480 15.202 50.708 1.00 19.87 62 SER B CA 1
ATOM 3066 C C . SER B 1 62 ? 54.465 14.678 49.695 1.00 18.46 62 SER B C 1
ATOM 3067 O O . SER B 1 62 ? 53.351 15.198 49.605 1.00 17.20 62 SER B O 1
ATOM 3070 N N . LEU B 1 63 ? 54.840 13.654 48.933 1.00 18.62 63 LEU B N 1
ATOM 3071 C CA . LEU B 1 63 ? 53.909 13.087 47.958 1.00 17.17 63 LEU B CA 1
ATOM 3072 C C . LEU B 1 63 ? 52.717 12.486 48.698 1.00 16.64 63 LEU B C 1
ATOM 3073 O O . LEU B 1 63 ? 51.566 12.659 48.293 1.00 16.30 63 LEU B O 1
ATOM 3078 N N . MET B 1 64 ? 53.001 11.777 49.787 1.00 14.87 64 MET B N 1
ATOM 3079 C CA . MET B 1 64 ? 51.952 11.160 50.588 1.00 15.70 64 MET B CA 1
ATOM 3080 C C . MET B 1 64 ? 51.062 12.231 51.222 1.00 16.57 64 MET B C 1
ATOM 3081 O O . MET B 1 64 ? 49.837 12.103 51.243 1.00 16.50 64 MET B O 1
ATOM 3086 N N . ALA B 1 65 ? 51.680 13.293 51.728 1.00 16.06 65 ALA B N 1
ATOM 3087 C CA . ALA B 1 65 ? 50.923 14.372 52.353 1.00 17.89 65 ALA B CA 1
ATOM 3088 C C . ALA B 1 65 ? 49.985 15.015 51.331 1.00 17.07 65 ALA B C 1
ATOM 3089 O O . ALA B 1 65 ? 48.839 15.342 51.654 1.00 17.36 65 ALA B O 1
ATOM 3091 N N . LEU B 1 66 ? 50.473 15.189 50.102 1.00 16.82 66 LEU B N 1
ATOM 3092 C CA . LEU B 1 66 ? 49.670 15.779 49.033 1.00 16.29 66 LEU B CA 1
ATOM 3093 C C . LEU B 1 66 ? 48.503 14.861 48.680 1.00 16.12 66 LEU B C 1
ATOM 3094 O O . LEU B 1 66 ? 47.380 15.325 48.458 1.00 19.33 66 LEU B O 1
ATOM 3099 N N . PHE B 1 67 ? 48.781 13.561 48.611 1.00 15.54 67 PHE B N 1
ATOM 3100 C CA . PHE B 1 67 ? 47.752 12.556 48.322 1.00 13.72 67 PHE B CA 1
ATOM 3101 C C . PHE B 1 67 ? 46.649 12.685 49.376 1.00 14.65 67 PHE B C 1
ATOM 3102 O O . PHE B 1 67 ? 45.458 12.665 49.059 1.00 13.76 67 PHE B O 1
ATOM 3110 N N . MET B 1 68 ? 47.058 12.794 50.637 1.00 14.87 68 MET B N 1
ATOM 3111 C CA . MET B 1 68 ? 46.108 12.911 51.741 1.00 16.46 68 MET B CA 1
ATOM 3112 C C . MET B 1 68 ? 45.254 14.164 51.629 1.00 15.79 68 MET B C 1
ATOM 3113 O O . MET B 1 68 ? 44.048 14.126 51.869 1.00 16.08 68 MET B O 1
ATOM 3118 N N . GLU B 1 69 ? 45.888 15.276 51.275 1.00 17.78 69 GLU B N 1
ATOM 3119 C CA . GLU B 1 69 ? 45.183 16.543 51.115 1.00 20.47 69 GLU B CA 1
ATOM 3120 C C . GLU B 1 69 ? 44.169 16.424 49.984 1.00 19.88 69 GLU B C 1
ATOM 3121 O O . GLU B 1 69 ? 43.017 16.830 50.124 1.00 16.87 69 GLU B O 1
ATOM 3127 N N . TRP B 1 70 ? 44.607 15.862 48.861 1.00 17.06 70 TRP B N 1
ATOM 3128 C CA . TRP B 1 70 ? 43.745 15.720 47.690 1.00 19.68 70 TRP B CA 1
ATOM 3129 C C . TRP B 1 70 ? 42.505 14.856 47.888 1.00 20.13 70 TRP B C 1
ATOM 3130 O O . TRP B 1 70 ? 41.467 15.124 47.277 1.00 20.42 70 TRP B O 1
ATOM 3141 N N . VAL B 1 71 ? 42.603 13.817 48.715 1.00 16.34 71 VAL B N 1
ATOM 3142 C CA . VAL B 1 71 ? 41.447 12.958 48.966 1.00 18.60 71 VAL B CA 1
ATOM 3143 C C . VAL B 1 71 ? 40.633 13.469 50.151 1.00 17.55 71 VAL B C 1
ATOM 3144 O O . VAL B 1 71 ? 39.611 12.887 50.511 1.00 18.03 71 VAL B O 1
ATOM 3148 N N . GLY B 1 72 ? 41.094 14.563 50.748 1.00 19.65 72 GLY B N 1
ATOM 3149 C CA . GLY B 1 72 ? 40.394 15.150 51.878 1.00 20.44 72 GLY B CA 1
ATOM 3150 C C . GLY B 1 72 ? 40.392 14.276 53.114 1.00 21.75 72 GLY B C 1
ATOM 3151 O O . GLY B 1 72 ? 39.407 14.232 53.852 1.00 19.60 72 GLY B O 1
ATOM 3152 N N . LEU B 1 73 ? 41.499 13.583 53.354 1.00 18.76 73 LEU B N 1
ATOM 3153 C CA . LEU B 1 73 ? 41.601 12.702 54.513 1.00 20.36 73 LEU B CA 1
ATOM 3154 C C . LEU B 1 73 ? 41.389 13.503 55.791 1.00 20.67 73 LEU B C 1
ATOM 3155 O O . LEU B 1 73 ? 42.042 14.528 56.000 1.00 19.83 73 LEU B O 1
ATOM 3160 N N . ASP B 1 74 ? 40.474 13.035 56.638 1.00 20.95 74 ASP B N 1
ATOM 3161 C CA . ASP B 1 74 ? 40.169 13.720 57.892 1.00 24.25 74 ASP B CA 1
ATOM 3162 C C . ASP B 1 74 ? 39.714 12.742 58.980 1.00 24.46 74 ASP B C 1
ATOM 3163 O O . ASP B 1 74 ? 39.565 11.550 58.736 1.00 19.94 74 ASP B O 1
ATOM 3168 N N . LYS B 1 75 ? 39.475 13.265 60.180 1.00 24.54 75 LYS B N 1
ATOM 3169 C CA . LYS B 1 75 ? 39.054 12.452 61.320 1.00 24.43 75 LYS B CA 1
ATOM 3170 C C . LYS B 1 75 ? 37.829 11.574 61.097 1.00 23.84 75 LYS B C 1
ATOM 3171 O O . LYS B 1 75 ? 36.861 11.976 60.445 1.00 26.65 75 LYS B O 1
ATOM 3177 N N . GLY B 1 76 ? 37.879 10.373 61.665 1.00 22.25 76 GLY B N 1
ATOM 3178 C CA . GLY B 1 76 ? 36.767 9.447 61.580 1.00 23.15 76 GLY B CA 1
ATOM 3179 C C . GLY B 1 76 ? 36.600 8.669 60.291 1.00 22.83 76 GLY B C 1
ATOM 3180 O O . GLY B 1 76 ? 35.698 7.843 60.187 1.00 24.38 76 GLY B O 1
ATOM 3181 N N . MET B 1 77 ? 37.456 8.919 59.308 1.00 21.25 77 MET B N 1
ATOM 3182 C CA . MET B 1 77 ? 37.341 8.213 58.038 1.00 20.89 77 MET B CA 1
ATOM 3183 C C . MET B 1 77 ? 37.895 6.801 58.055 1.00 20.18 77 MET B C 1
ATOM 3184 O O . MET B 1 77 ? 38.727 6.447 58.895 1.00 21.79 77 MET B O 1
ATOM 3189 N N . ARG B 1 78 ? 37.403 5.994 57.119 1.00 19.61 78 ARG B N 1
ATOM 3190 C CA . ARG B 1 78 ? 37.848 4.620 56.953 1.00 18.29 78 ARG B CA 1
ATOM 3191 C C . ARG B 1 78 ? 38.621 4.607 55.645 1.00 18.53 78 ARG B C 1
ATOM 3192 O O . ARG B 1 78 ? 38.079 4.949 54.593 1.00 16.41 78 ARG B O 1
ATOM 3200 N N . VAL B 1 79 ? 39.888 4.224 55.714 1.00 18.15 79 VAL B N 1
ATOM 3201 C CA . VAL B 1 79 ? 40.725 4.209 54.528 1.00 17.52 79 VAL B CA 1
ATOM 3202 C C . VAL B 1 79 ? 41.279 2.834 54.217 1.00 17.33 79 VAL B C 1
ATOM 3203 O O . VAL B 1 79 ? 41.714 2.108 55.110 1.00 19.25 79 VAL B O 1
ATOM 3210 N N . LEU B 1 80 ? 41.238 2.471 52.938 1.00 14.11 80 LEU B N 1
ATOM 3211 C CA . LEU B 1 80 ? 41.786 1.201 52.493 1.00 12.78 80 LEU B CA 1
ATOM 3212 C C . LEU B 1 80 ? 43.083 1.562 51.776 1.00 13.55 80 LEU B C 1
ATOM 3213 O O . LEU B 1 80 ? 43.055 2.236 50.750 1.00 14.26 80 LEU B O 1
ATOM 3218 N N . GLU B 1 81 ? 44.217 1.147 52.329 1.00 12.90 81 GLU B N 1
ATOM 3219 C CA . GLU B 1 81 ? 45.491 1.445 51.685 1.00 13.09 81 GLU B CA 1
ATOM 3220 C C . GLU B 1 81 ? 45.960 0.210 50.941 1.00 14.25 81 GLU B C 1
ATOM 3221 O O . GLU B 1 81 ? 45.916 -0.899 51.472 1.00 15.02 81 GLU B O 1
ATOM 3227 N N . ILE B 1 82 ? 46.410 0.407 49.705 1.00 13.68 82 ILE B N 1
ATOM 3228 C CA . ILE B 1 82 ? 46.888 -0.698 48.879 1.00 13.18 82 ILE B CA 1
ATOM 3229 C C . ILE B 1 82 ? 48.411 -0.592 48.734 1.00 15.04 82 ILE B C 1
ATOM 3230 O O . ILE B 1 82 ? 48.913 0.369 48.152 1.00 14.84 82 ILE B O 1
ATOM 3235 N N . GLY B 1 83 ? 49.130 -1.583 49.267 1.00 12.44 83 GLY B N 1
ATOM 3236 C CA . GLY B 1 83 ? 50.585 -1.590 49.216 1.00 14.32 83 GLY B CA 1
ATOM 3237 C C . GLY B 1 83 ? 51.158 -1.063 50.522 1.00 14.27 83 GLY B C 1
ATOM 3238 O O . GLY B 1 83 ? 51.922 -0.105 50.521 1.00 14.02 83 GLY B O 1
ATOM 3239 N N . GLY B 1 84 ? 50.797 -1.711 51.629 1.00 14.97 84 GLY B N 1
ATOM 3240 C CA . GLY B 1 84 ? 51.221 -1.284 52.956 1.00 13.85 84 GLY B CA 1
ATOM 3241 C C . GLY B 1 84 ? 52.690 -1.261 53.335 1.00 15.72 84 GLY B C 1
ATOM 3242 O O . GLY B 1 84 ? 53.079 -0.506 54.233 1.00 15.21 84 GLY B O 1
ATOM 3243 N N . GLY B 1 85 ? 53.508 -2.078 52.679 1.00 14.22 85 GLY B N 1
ATOM 3244 C CA . GLY B 1 85 ? 54.928 -2.096 52.995 1.00 13.35 85 GLY B CA 1
ATOM 3245 C C . GLY B 1 85 ? 55.167 -2.378 54.468 1.00 16.88 85 GLY B C 1
ATOM 3246 O O . GLY B 1 85 ? 54.452 -3.183 55.073 1.00 14.92 85 GLY B O 1
ATOM 3247 N N . THR B 1 86 ? 56.160 -1.714 55.058 1.00 15.64 86 THR B N 1
ATOM 3248 C CA . THR B 1 86 ? 56.447 -1.932 56.468 1.00 16.77 86 THR B CA 1
ATOM 3249 C C . THR B 1 86 ? 55.550 -1.107 57.391 1.00 18.47 86 THR B C 1
ATOM 3250 O O . THR B 1 86 ? 55.702 -1.158 58.614 1.00 18.03 86 THR B O 1
ATOM 3254 N N . GLY B 1 87 ? 54.635 -0.333 56.799 1.00 16.52 87 GLY B N 1
ATOM 3255 C CA . GLY B 1 87 ? 53.668 0.420 57.585 1.00 15.29 87 GLY B CA 1
ATOM 3256 C C . GLY B 1 87 ? 53.755 1.905 57.899 1.00 15.82 87 GLY B C 1
ATOM 3257 O O . GLY B 1 87 ? 52.838 2.436 58.529 1.00 14.57 87 GLY B O 1
ATOM 3258 N N . TYR B 1 88 ? 54.808 2.590 57.469 1.00 14.98 88 TYR B N 1
ATOM 3259 C CA . TYR B 1 88 ? 54.942 4.009 57.785 1.00 14.20 88 TYR B CA 1
ATOM 3260 C C . TYR B 1 88 ? 53.781 4.885 57.341 1.00 16.04 88 TYR B C 1
ATOM 3261 O O . TYR B 1 88 ? 53.239 5.644 58.143 1.00 17.54 88 TYR B O 1
ATOM 3270 N N . ASN B 1 89 ? 53.382 4.794 56.075 1.00 14.06 89 ASN B N 1
ATOM 3271 C CA . ASN B 1 89 ? 52.288 5.648 55.630 1.00 13.63 89 ASN B CA 1
ATOM 3272 C C . ASN B 1 89 ? 50.980 5.306 56.323 1.00 13.60 89 ASN B C 1
ATOM 3273 O O . ASN B 1 89 ? 50.197 6.192 56.655 1.00 14.42 89 ASN B O 1
ATOM 3278 N N . ALA B 1 90 ? 50.742 4.018 56.535 1.00 13.68 90 ALA B N 1
ATOM 3279 C CA . ALA B 1 90 ? 49.526 3.586 57.213 1.00 14.88 90 ALA B CA 1
ATOM 3280 C C . ALA B 1 90 ? 49.493 4.227 58.599 1.00 13.20 90 ALA B C 1
ATOM 3281 O O . ALA B 1 90 ? 48.454 4.719 59.046 1.00 14.30 90 ALA B O 1
ATOM 3283 N N . ALA B 1 91 ? 50.641 4.225 59.265 1.00 13.81 91 ALA B N 1
ATOM 3284 C CA . ALA B 1 91 ? 50.747 4.796 60.606 1.00 14.89 91 ALA B CA 1
ATOM 3285 C C . ALA B 1 91 ? 50.468 6.295 60.603 1.00 15.01 91 ALA B C 1
ATOM 3286 O O . ALA B 1 91 ? 49.773 6.802 61.486 1.00 15.95 91 ALA B O 1
ATOM 3288 N N . VAL B 1 92 ? 51.014 7.004 59.621 1.00 14.35 92 VAL B N 1
ATOM 3289 C CA . VAL B 1 92 ? 50.794 8.442 59.527 1.00 15.86 92 VAL B CA 1
ATOM 3290 C C . VAL B 1 92 ? 49.320 8.718 59.288 1.00 17.12 92 VAL B C 1
ATOM 3291 O O . VAL B 1 92 ? 48.730 9.569 59.952 1.00 16.96 92 VAL B O 1
ATOM 3295 N N . MET B 1 93 ? 48.711 7.995 58.350 1.00 14.53 93 MET B N 1
ATOM 3296 C CA . MET B 1 93 ? 47.295 8.203 58.079 1.00 15.41 93 MET B CA 1
ATOM 3297 C C . MET B 1 93 ? 46.448 7.871 59.303 1.00 14.19 93 MET B C 1
ATOM 3298 O O . MET B 1 93 ? 45.384 8.466 59.502 1.00 17.11 93 MET B O 1
ATOM 3303 N N . SER B 1 94 ? 46.913 6.937 60.130 1.00 15.05 94 SER B N 1
ATOM 3304 C CA . SER B 1 94 ? 46.146 6.566 61.320 1.00 16.53 94 SER B CA 1
ATOM 3305 C C . SER B 1 94 ? 46.006 7.765 62.251 1.00 17.39 94 SER B C 1
ATOM 3306 O O . SER B 1 94 ? 45.022 7.879 62.987 1.00 18.03 94 SER B O 1
ATOM 3309 N N . ARG B 1 95 ? 46.980 8.671 62.210 1.00 18.97 95 ARG B N 1
ATOM 3310 C CA . ARG B 1 95 ? 46.927 9.862 63.055 1.00 20.64 95 ARG B CA 1
ATOM 3311 C C . ARG B 1 95 ? 45.942 10.875 62.471 1.00 20.45 95 ARG B C 1
ATOM 3312 O O . ARG B 1 95 ? 45.248 11.579 63.206 1.00 21.04 95 ARG B O 1
ATOM 3320 N N . VAL B 1 96 ? 45.885 10.950 61.146 1.00 17.36 96 VAL B N 1
ATOM 3321 C CA . VAL B 1 96 ? 44.977 11.879 60.483 1.00 18.47 96 VAL B CA 1
ATOM 3322 C C . VAL B 1 96 ? 43.507 11.499 60.714 1.00 20.09 96 VAL B C 1
ATOM 3323 O O . VAL B 1 96 ? 42.679 12.357 61.043 1.00 20.03 96 VAL B O 1
ATOM 3327 N N . VAL B 1 97 ? 43.178 10.220 60.563 1.00 19.74 97 VAL B N 1
ATOM 3328 C CA . VAL B 1 97 ? 41.795 9.789 60.764 1.00 19.77 97 VAL B CA 1
ATOM 3329 C C . VAL B 1 97 ? 41.415 9.721 62.244 1.00 21.76 97 VAL B C 1
ATOM 3330 O O . VAL B 1 97 ? 40.234 9.664 62.588 1.00 22.80 97 VAL B O 1
ATOM 3334 N N . GLY B 1 98 ? 42.416 9.723 63.116 1.00 21.90 98 GLY B N 1
ATOM 3335 C CA . GLY B 1 98 ? 42.147 9.702 64.548 1.00 25.73 98 GLY B CA 1
ATOM 3336 C C . GLY B 1 98 ? 41.639 8.415 65.173 1.00 24.28 98 GLY B C 1
ATOM 3337 O O . GLY B 1 98 ? 41.406 7.414 64.496 1.00 21.01 98 GLY B O 1
ATOM 3338 N N . GLU B 1 99 ? 41.446 8.455 66.490 1.00 25.12 99 GLU B N 1
ATOM 3339 C CA . GLU B 1 99 ? 40.984 7.291 67.244 1.00 25.29 99 GLU B CA 1
ATOM 3340 C C . GLU B 1 99 ? 39.669 6.698 66.750 1.00 25.29 99 GLU B C 1
ATOM 3341 O O . GLU B 1 99 ? 39.415 5.509 66.940 1.00 27.08 99 GLU B O 1
ATOM 3343 N N . LYS B 1 100 ? 38.832 7.520 66.125 1.00 24.18 100 LYS B N 1
ATOM 3344 C CA . LYS B 1 100 ? 37.542 7.052 65.619 1.00 26.94 100 LYS B CA 1
ATOM 3345 C C . LYS B 1 100 ? 37.640 6.533 64.186 1.00 25.80 100 LYS B C 1
ATOM 3346 O O . LYS B 1 100 ? 36.710 5.901 63.687 1.00 25.58 100 LYS B O 1
ATOM 3352 N N . GLY B 1 101 ? 38.765 6.802 63.531 1.00 23.45 101 GLY B N 1
ATOM 3353 C CA . GLY B 1 101 ? 38.950 6.347 62.161 1.00 20.19 101 GLY B CA 1
ATOM 3354 C C . GLY B 1 101 ? 39.638 4.998 62.091 1.00 20.40 101 GLY B C 1
ATOM 3355 O O . GLY B 1 101 ? 40.016 4.427 63.113 1.00 20.84 101 GLY B O 1
ATOM 3356 N N . LEU B 1 102 ? 39.822 4.482 60.881 1.00 19.27 102 LEU B N 1
ATOM 3357 C CA . LEU B 1 102 ? 40.463 3.186 60.723 1.00 17.39 102 LEU B CA 1
ATOM 3358 C C . LEU B 1 102 ? 41.220 3.092 59.410 1.00 17.04 102 LEU B C 1
ATOM 3359 O O . LEU B 1 102 ? 40.743 3.565 58.383 1.00 18.67 102 LEU B O 1
ATOM 3364 N N . VAL B 1 103 ? 42.398 2.483 59.462 1.00 18.15 103 VAL B N 1
ATOM 3365 C CA . VAL B 1 103 ? 43.214 2.264 58.276 1.00 16.69 103 VAL B CA 1
ATOM 3366 C C . VAL B 1 103 ? 43.365 0.756 58.083 1.00 18.08 103 VAL B C 1
ATOM 3367 O O . VAL B 1 103 ? 43.893 0.062 58.955 1.00 18.03 103 VAL B O 1
ATOM 3371 N N . VAL B 1 104 ? 42.879 0.253 56.953 1.00 12.79 104 VAL B N 1
ATOM 3372 C CA . VAL B 1 104 ? 42.996 -1.162 56.611 1.00 14.41 104 VAL B CA 1
ATOM 3373 C C . VAL B 1 104 ? 44.041 -1.141 55.492 1.00 15.28 104 VAL B C 1
ATOM 3374 O O . VAL B 1 104 ? 43.783 -0.603 54.419 1.00 16.88 104 VAL B O 1
ATOM 3378 N N . SER B 1 105 ? 45.212 -1.711 55.750 1.00 14.49 105 SER B N 1
ATOM 3379 C CA . SER B 1 105 ? 46.309 -1.695 54.782 1.00 14.11 105 SER B CA 1
ATOM 3380 C C . SER B 1 105 ? 46.679 -3.086 54.285 1.00 16.16 105 SER B C 1
ATOM 3381 O O . SER B 1 105 ? 46.950 -3.989 55.077 1.00 15.58 105 SER B O 1
ATOM 3384 N N . VAL B 1 106 ? 46.710 -3.250 52.965 1.00 13.65 106 VAL B N 1
ATOM 3385 C CA . VAL B 1 106 ? 47.026 -4.548 52.371 1.00 16.18 106 VAL B CA 1
ATOM 3386 C C . VAL B 1 106 ? 48.450 -4.611 51.830 1.00 14.94 106 VAL B C 1
ATOM 3387 O O . VAL B 1 106 ? 48.874 -3.729 51.089 1.00 15.75 106 VAL B O 1
ATOM 3391 N N . GLU B 1 107 ? 49.176 -5.658 52.219 1.00 13.67 107 GLU B N 1
ATOM 3392 C CA . GLU B 1 107 ? 50.545 -5.900 51.768 1.00 13.63 107 GLU B CA 1
ATOM 3393 C C . GLU B 1 107 ? 50.618 -7.341 51.258 1.00 16.52 107 GLU B C 1
ATOM 3394 O O . GLU B 1 107 ? 50.290 -8.290 51.975 1.00 14.61 107 GLU B O 1
ATOM 3400 N N . TYR B 1 108 ? 51.056 -7.482 50.012 1.00 16.04 108 TYR B N 1
ATOM 3401 C CA . TYR B 1 108 ? 51.147 -8.766 49.316 1.00 18.20 108 TYR B CA 1
ATOM 3402 C C . TYR B 1 108 ? 52.247 -9.709 49.813 1.00 17.52 108 TYR B C 1
ATOM 3403 O O . TYR B 1 108 ? 52.056 -10.928 49.849 1.00 16.54 108 TYR B O 1
ATOM 3412 N N . SER B 1 109 ? 53.395 -9.151 50.184 1.00 18.59 109 SER B N 1
ATOM 3413 C CA . SER B 1 109 ? 54.508 -9.953 50.695 1.00 17.01 109 SER B CA 1
ATOM 3414 C C . SER B 1 109 ? 54.230 -10.427 52.117 1.00 19.76 109 SER B C 1
ATOM 3415 O O . SER B 1 109 ? 54.026 -9.612 53.020 1.00 18.09 109 SER B O 1
ATOM 3418 N N . ARG B 1 110 ? 54.244 -11.740 52.322 1.00 18.92 110 ARG B N 1
ATOM 3419 C CA . ARG B 1 110 ? 53.992 -12.290 53.648 1.00 18.67 110 ARG B CA 1
ATOM 3420 C C . ARG B 1 110 ? 54.995 -11.757 54.676 1.00 19.60 110 ARG B C 1
ATOM 3421 O O . ARG B 1 110 ? 54.609 -11.355 55.775 1.00 21.44 110 ARG B O 1
ATOM 3423 N N . LYS B 1 111 ? 56.277 -11.742 54.320 1.00 18.41 111 LYS B N 1
ATOM 3424 C CA . LYS B 1 111 ? 57.312 -11.266 55.241 1.00 21.32 111 LYS B CA 1
ATOM 3425 C C . LYS B 1 111 ? 57.211 -9.784 55.579 1.00 21.58 111 LYS B C 1
ATOM 3426 O O . LYS B 1 111 ? 57.324 -9.398 56.741 1.00 19.80 111 LYS B O 1
ATOM 3432 N N . ILE B 1 112 ? 57.012 -8.954 54.560 1.00 20.86 112 ILE B N 1
ATOM 3433 C CA . ILE B 1 112 ? 56.898 -7.517 54.768 1.00 19.18 112 ILE B CA 1
ATOM 3434 C C . ILE B 1 112 ? 55.645 -7.184 55.568 1.00 20.13 112 ILE B C 1
ATOM 3435 O O . ILE B 1 112 ? 55.664 -6.303 56.430 1.00 18.45 112 ILE B O 1
ATOM 3440 N N . CYS B 1 113 ? 54.559 -7.901 55.294 1.00 17.39 113 CYS B N 1
ATOM 3441 C CA . CYS B 1 113 ? 53.306 -7.682 56.010 1.00 20.16 113 CYS B CA 1
ATOM 3442 C C . CYS B 1 113 ? 53.494 -7.999 57.496 1.00 20.23 113 CYS B C 1
ATOM 3443 O O . CYS B 1 113 ? 53.042 -7.247 58.353 1.00 20.22 113 CYS B O 1
ATOM 3446 N N . GLU B 1 114 ? 54.169 -9.107 57.793 1.00 18.68 114 GLU B N 1
ATOM 3447 C CA . GLU B 1 114 ? 54.411 -9.499 59.180 1.00 22.39 114 GLU B CA 1
ATOM 3448 C C . GLU B 1 114 ? 55.222 -8.420 59.895 1.00 21.45 114 GLU B C 1
ATOM 3449 O O . GLU B 1 114 ? 54.976 -8.116 61.061 1.00 18.27 114 GLU B O 1
ATOM 3455 N N . ILE B 1 115 ? 56.183 -7.833 59.189 1.00 18.28 115 ILE B N 1
ATOM 3456 C CA . ILE B 1 115 ? 57.006 -6.774 59.762 1.00 19.15 115 ILE B CA 1
ATOM 3457 C C . ILE B 1 115 ? 56.146 -5.547 60.078 1.00 19.84 115 ILE B C 1
ATOM 3458 O O . ILE B 1 115 ? 56.316 -4.902 61.116 1.00 17.27 115 ILE B O 1
ATOM 3463 N N . ALA B 1 116 ? 55.220 -5.230 59.178 1.00 18.40 116 ALA B N 1
ATOM 3464 C CA . ALA B 1 116 ? 54.324 -4.094 59.373 1.00 17.85 116 ALA B CA 1
ATOM 3465 C C . ALA B 1 116 ? 53.479 -4.316 60.626 1.00 19.63 116 ALA B C 1
ATOM 3466 O O . ALA B 1 116 ? 53.312 -3.408 61.444 1.00 20.10 116 ALA B O 1
ATOM 3468 N N . LYS B 1 117 ? 52.952 -5.528 60.776 1.00 16.40 117 LYS B N 1
ATOM 3469 C CA . LYS B 1 117 ? 52.128 -5.862 61.936 1.00 16.33 117 LYS B CA 1
ATOM 3470 C C . LYS B 1 117 ? 52.932 -5.743 63.230 1.00 17.98 117 LYS B C 1
ATOM 3471 O O . LYS B 1 117 ? 52.429 -5.244 64.238 1.00 19.22 117 LYS B O 1
ATOM 3477 N N . ARG B 1 118 ? 54.182 -6.191 63.200 1.00 19.47 118 ARG B N 1
ATOM 3478 C CA . ARG B 1 118 ? 55.042 -6.099 64.374 1.00 21.02 118 ARG B CA 1
ATOM 3479 C C . ARG B 1 118 ? 55.335 -4.636 64.702 1.00 22.01 118 ARG B C 1
ATOM 3480 O O . ARG B 1 118 ? 55.425 -4.266 65.873 1.00 22.15 118 ARG B O 1
ATOM 3488 N N . ASN B 1 119 ? 55.487 -3.805 63.672 1.00 20.74 119 ASN B N 1
ATOM 3489 C CA . ASN B 1 119 ? 55.779 -2.386 63.892 1.00 19.84 119 ASN B CA 1
ATOM 3490 C C . ASN B 1 119 ? 54.644 -1.632 64.581 1.00 22.17 119 ASN B C 1
ATOM 3491 O O . ASN B 1 119 ? 54.881 -0.907 65.544 1.00 22.74 119 ASN B O 1
ATOM 3496 N N . VAL B 1 120 ? 53.413 -1.782 64.100 1.00 22.30 120 VAL B N 1
ATOM 3497 C CA . VAL B 1 120 ? 52.305 -1.078 64.743 1.00 25.50 120 VAL B CA 1
ATOM 3498 C C . VAL B 1 120 ? 52.019 -1.681 66.116 1.00 23.62 120 VAL B C 1
ATOM 3499 O O . VAL B 1 120 ? 51.574 -0.983 67.027 1.00 23.64 120 VAL B O 1
ATOM 3503 N N . GLU B 1 121 ? 52.288 -2.975 66.259 1.00 24.11 121 GLU B N 1
ATOM 3504 C CA . GLU B 1 121 ? 52.088 -3.666 67.530 1.00 24.67 121 GLU B CA 1
ATOM 3505 C C . GLU B 1 121 ? 53.061 -3.054 68.541 1.00 26.04 121 GLU B C 1
ATOM 3506 O O . GLU B 1 121 ? 52.670 -2.649 69.638 1.00 24.26 121 GLU B O 1
ATOM 3512 N N . ARG B 1 122 ? 54.329 -2.980 68.145 1.00 22.23 122 ARG B N 1
ATOM 3513 C CA . ARG B 1 122 ? 55.389 -2.432 68.984 1.00 24.00 122 ARG B CA 1
ATOM 3514 C C . ARG B 1 122 ? 55.160 -0.970 69.371 1.00 25.33 122 ARG B C 1
ATOM 3515 O O . ARG B 1 122 ? 55.509 -0.554 70.477 1.00 23.20 122 ARG B O 1
ATOM 3523 N N . LEU B 1 123 ? 54.578 -0.187 68.468 1.00 22.45 123 LEU B N 1
ATOM 3524 C CA . LEU B 1 123 ? 54.335 1.225 68.758 1.00 24.01 123 LEU B CA 1
ATOM 3525 C C . LEU B 1 123 ? 52.978 1.485 69.399 1.00 24.01 123 LEU B C 1
ATOM 3526 O O . LEU B 1 123 ? 52.644 2.626 69.719 1.00 24.83 123 LEU B O 1
ATOM 3531 N N . GLY B 1 124 ? 52.190 0.432 69.585 1.00 23.29 124 GLY B N 1
ATOM 3532 C CA . GLY B 1 124 ? 50.888 0.608 70.200 1.00 23.07 124 GLY B CA 1
ATOM 3533 C C . GLY B 1 124 ? 49.870 1.340 69.343 1.00 25.29 124 GLY B C 1
ATOM 3534 O O . GLY B 1 124 ? 48.960 1.979 69.869 1.00 23.70 124 GLY B O 1
ATOM 3535 N N . ILE B 1 125 ? 50.026 1.266 68.025 1.00 22.39 125 ILE B N 1
ATOM 3536 C CA . ILE B 1 125 ? 49.080 1.905 67.114 1.00 22.52 125 ILE B CA 1
ATOM 3537 C C . ILE B 1 125 ? 47.930 0.917 66.990 1.00 23.85 125 ILE B C 1
ATOM 3538 O O . ILE B 1 125 ? 48.118 -0.202 66.518 1.00 26.61 125 ILE B O 1
ATOM 3543 N N . GLU B 1 126 ? 46.737 1.323 67.407 1.00 23.10 126 GLU B N 1
ATOM 3544 C CA . GLU B 1 126 ? 45.612 0.398 67.387 1.00 25.75 126 GLU B CA 1
ATOM 3545 C C . GLU B 1 126 ? 44.540 0.539 66.316 1.00 25.56 126 GLU B C 1
ATOM 3546 O O . GLU B 1 126 ? 43.697 -0.348 66.183 1.00 28.41 126 GLU B O 1
ATOM 3552 N N . ASN B 1 127 ? 44.556 1.623 65.551 1.00 21.86 127 ASN B N 1
ATOM 3553 C CA . ASN B 1 127 ? 43.536 1.793 64.522 1.00 20.53 127 ASN B CA 1
ATOM 3554 C C . ASN B 1 127 ? 44.049 1.496 63.111 1.00 19.03 127 ASN B C 1
ATOM 3555 O O . ASN B 1 127 ? 43.588 2.077 62.131 1.00 19.80 127 ASN B O 1
ATOM 3560 N N . VAL B 1 128 ? 45.007 0.581 63.030 1.00 19.46 128 VAL B N 1
ATOM 3561 C CA . VAL B 1 128 ? 45.569 0.144 61.756 1.00 19.63 128 VAL B CA 1
ATOM 3562 C C . VAL B 1 128 ? 45.488 -1.378 61.702 1.00 22.46 128 VAL B C 1
ATOM 3563 O O . VAL B 1 128 ? 45.967 -2.070 62.600 1.00 22.10 128 VAL B O 1
ATOM 3567 N N . ILE B 1 129 ? 44.863 -1.896 60.653 1.00 20.39 129 ILE B N 1
ATOM 3568 C CA . ILE B 1 129 ? 44.738 -3.338 60.482 1.00 20.59 129 ILE B CA 1
ATOM 3569 C C . ILE B 1 129 ? 45.471 -3.716 59.208 1.00 17.20 129 ILE B C 1
ATOM 3570 O O . ILE B 1 129 ? 45.072 -3.279 58.132 1.00 18.43 129 ILE B O 1
ATOM 3575 N N . PHE B 1 130 ? 46.528 -4.518 59.320 1.00 16.65 130 PHE B N 1
ATOM 3576 C CA . PHE B 1 130 ? 47.262 -4.956 58.134 1.00 16.89 130 PHE B CA 1
ATOM 3577 C C . PHE B 1 130 ? 46.720 -6.292 57.644 1.00 17.98 130 PHE B C 1
ATOM 3578 O O . PHE B 1 130 ? 46.531 -7.225 58.426 1.00 19.20 130 PHE B O 1
ATOM 3586 N N . VAL B 1 131 ? 46.475 -6.368 56.343 1.00 17.47 131 VAL B N 1
ATOM 3587 C CA . VAL B 1 131 ? 45.961 -7.568 55.702 1.00 16.72 131 VAL B CA 1
ATOM 3588 C C . VAL B 1 131 ? 47.052 -8.080 54.775 1.00 17.61 131 VAL B C 1
ATOM 3589 O O . VAL B 1 131 ? 47.548 -7.348 53.916 1.00 18.63 131 VAL B O 1
ATOM 3593 N N . CYS B 1 132 ? 47.433 -9.338 54.959 1.00 17.19 132 CYS B N 1
ATOM 3594 C CA . CYS B 1 132 ? 48.475 -9.934 54.142 1.00 17.83 132 CYS B CA 1
ATOM 3595 C C . CYS B 1 132 ? 47.831 -10.654 52.969 1.00 18.81 132 CYS B C 1
ATOM 3596 O O . CYS B 1 132 ? 47.326 -11.767 53.111 1.00 18.61 132 CYS B O 1
ATOM 3599 N N . GLY B 1 133 ? 47.838 -10.008 51.808 1.00 17.33 133 GLY B N 1
ATOM 3600 C CA . GLY B 1 133 ? 47.238 -10.615 50.637 1.00 17.78 133 GLY B CA 1
ATOM 3601 C C . GLY B 1 133 ? 47.327 -9.731 49.410 1.00 17.41 133 GLY B C 1
ATOM 3602 O O . GLY B 1 133 ? 48.036 -8.723 49.407 1.00 16.64 133 GLY B O 1
ATOM 3603 N N . ASP B 1 134 ? 46.610 -10.116 48.361 1.00 17.07 134 ASP B N 1
ATOM 3604 C CA . ASP B 1 134 ? 46.614 -9.361 47.112 1.00 16.33 134 ASP B CA 1
ATOM 3605 C C . ASP B 1 134 ? 45.627 -8.206 47.220 1.00 14.65 134 ASP B C 1
ATOM 3606 O O . ASP B 1 134 ? 44.422 -8.416 47.374 1.00 15.58 134 ASP B O 1
ATOM 3611 N N . GLY B 1 135 ? 46.146 -6.985 47.131 1.00 14.23 135 GLY B N 1
ATOM 3612 C CA . GLY B 1 135 ? 45.309 -5.803 47.222 1.00 14.97 135 GLY B CA 1
ATOM 3613 C C . GLY B 1 135 ? 44.213 -5.764 46.175 1.00 16.11 135 GLY B C 1
ATOM 3614 O O . GLY B 1 135 ? 43.260 -5.001 46.301 1.00 15.23 135 GLY B O 1
ATOM 3615 N N . TYR B 1 136 ? 44.343 -6.585 45.136 1.00 15.43 136 TYR B N 1
ATOM 3616 C CA . TYR B 1 136 ? 43.340 -6.630 44.075 1.00 14.42 136 TYR B CA 1
ATOM 3617 C C . TYR B 1 136 ? 41.930 -6.811 44.640 1.00 15.26 136 TYR B C 1
ATOM 3618 O O . TYR B 1 136 ? 40.979 -6.184 44.177 1.00 16.66 136 TYR B O 1
ATOM 3627 N N . TYR B 1 137 ? 41.799 -7.668 45.646 1.00 16.10 137 TYR B N 1
ATOM 3628 C CA . TYR B 1 137 ? 40.489 -7.953 46.231 1.00 15.67 137 TYR B CA 1
ATOM 3629 C C . TYR B 1 137 ? 39.948 -6.948 47.235 1.00 15.79 137 TYR B C 1
ATOM 3630 O O . TYR B 1 137 ? 38.760 -6.997 47.579 1.00 16.71 137 TYR B O 1
ATOM 3639 N N . GLY B 1 138 ? 40.796 -6.039 47.704 1.00 16.57 138 GLY B N 1
ATOM 3640 C CA . GLY B 1 138 ? 40.347 -5.081 48.703 1.00 15.98 138 GLY B CA 1
ATOM 3641 C C . GLY B 1 138 ? 39.996 -5.854 49.966 1.00 17.61 138 GLY B C 1
ATOM 3642 O O . GLY B 1 138 ? 40.495 -6.961 50.163 1.00 19.33 138 GLY B O 1
ATOM 3643 N N . VAL B 1 139 ? 39.150 -5.285 50.823 1.00 18.41 139 VAL B N 1
ATOM 3644 C CA . VAL B 1 139 ? 38.729 -5.950 52.061 1.00 20.75 139 VAL B CA 1
ATOM 3645 C C . VAL B 1 139 ? 37.277 -5.555 52.324 1.00 19.49 139 VAL B C 1
ATOM 3646 O O . VAL B 1 139 ? 36.996 -4.597 53.044 1.00 21.22 139 VAL B O 1
ATOM 3650 N N . PRO B 1 140 ? 36.335 -6.300 51.729 1.00 19.38 140 PRO B N 1
ATOM 3651 C CA . PRO B 1 140 ? 34.887 -6.090 51.835 1.00 22.89 140 PRO B CA 1
ATOM 3652 C C . PRO B 1 140 ? 34.326 -5.849 53.235 1.00 23.51 140 PRO B C 1
ATOM 3653 O O . PRO B 1 140 ? 33.533 -4.927 53.447 1.00 21.07 140 PRO B O 1
ATOM 3657 N N . GLU B 1 141 ? 34.741 -6.684 54.182 1.00 23.01 141 GLU B N 1
ATOM 3658 C CA . GLU B 1 141 ? 34.251 -6.614 55.555 1.00 25.81 141 GLU B CA 1
ATOM 3659 C C . GLU B 1 141 ? 34.325 -5.253 56.234 1.00 25.51 141 GLU B C 1
ATOM 3660 O O . GLU B 1 141 ? 33.415 -4.880 56.977 1.00 25.59 141 GLU B O 1
ATOM 3666 N N . PHE B 1 142 ? 35.396 -4.509 55.981 1.00 22.88 142 PHE B N 1
ATOM 3667 C CA . PHE B 1 142 ? 35.560 -3.208 56.604 1.00 22.52 142 PHE B CA 1
ATOM 3668 C C . PHE B 1 142 ? 35.065 -2.036 55.769 1.00 23.40 142 PHE B C 1
ATOM 3669 O O . PHE B 1 142 ? 35.194 -0.884 56.183 1.00 24.04 142 PHE B O 1
ATOM 3677 N N . SER B 1 143 ? 34.498 -2.326 54.600 1.00 21.59 143 SER B N 1
ATOM 3678 C CA . SER B 1 143 ? 33.958 -1.267 53.757 1.00 21.85 143 SER B CA 1
ATOM 3679 C C . SER B 1 143 ? 32.576 -0.966 54.328 1.00 24.18 143 SER B C 1
ATOM 3680 O O . SER B 1 143 ? 32.088 -1.706 55.184 1.00 24.90 143 SER B O 1
ATOM 3683 N N . PRO B 1 144 ? 31.925 0.115 53.874 1.00 24.91 144 PRO B N 1
ATOM 3684 C CA . PRO B 1 144 ? 32.336 1.104 52.870 1.00 23.70 144 PRO B CA 1
ATOM 3685 C C . PRO B 1 144 ? 33.505 1.984 53.314 1.00 22.92 144 PRO B C 1
ATOM 3686 O O . PRO B 1 144 ? 33.589 2.383 54.481 1.00 20.14 144 PRO B O 1
ATOM 3690 N N . TYR B 1 145 ? 34.401 2.287 52.379 1.00 18.84 145 TYR B N 1
ATOM 3691 C CA . TYR B 1 145 ? 35.542 3.142 52.674 1.00 19.13 145 TYR B CA 1
ATOM 3692 C C . TYR B 1 145 ? 35.285 4.547 52.162 1.00 17.17 145 TYR B C 1
ATOM 3693 O O . TYR B 1 145 ? 34.590 4.745 51.167 1.00 19.27 145 TYR B O 1
ATOM 3702 N N . ASP B 1 146 ? 35.854 5.522 52.852 1.00 14.60 146 ASP B N 1
ATOM 3703 C CA . ASP B 1 146 ? 35.731 6.911 52.440 1.00 16.59 146 ASP B CA 1
ATOM 3704 C C . ASP B 1 146 ? 36.795 7.158 51.383 1.00 14.29 146 ASP B C 1
ATOM 3705 O O . ASP B 1 146 ? 36.612 7.959 50.465 1.00 15.84 146 ASP B O 1
ATOM 3710 N N . VAL B 1 147 ? 37.909 6.452 51.525 1.00 15.11 147 VAL B N 1
ATOM 3711 C CA . VAL B 1 147 ? 39.034 6.628 50.620 1.00 16.26 147 VAL B CA 1
ATOM 3712 C C . VAL B 1 147 ? 39.799 5.335 50.343 1.00 15.67 147 VAL B C 1
ATOM 3713 O O . VAL B 1 147 ? 39.957 4.487 51.229 1.00 14.48 147 VAL B O 1
ATOM 3717 N N . ILE B 1 148 ? 40.259 5.188 49.105 1.00 13.89 148 ILE B N 1
ATOM 3718 C CA . ILE B 1 148 ? 41.095 4.053 48.726 1.00 14.90 148 ILE B CA 1
ATOM 3719 C C . ILE B 1 148 ? 42.397 4.772 48.379 1.00 14.29 148 ILE B C 1
ATOM 3720 O O . ILE B 1 148 ? 42.437 5.591 47.466 1.00 13.10 148 ILE B O 1
ATOM 3725 N N . PHE B 1 149 ? 43.438 4.485 49.157 1.00 15.19 149 PHE B N 1
ATOM 3726 C CA . PHE B 1 149 ? 44.748 5.130 49.050 1.00 15.55 149 PHE B CA 1
ATOM 3727 C C . PHE B 1 149 ? 45.764 4.130 48.505 1.00 14.16 149 PHE B C 1
ATOM 3728 O O . PHE B 1 149 ? 46.176 3.219 49.215 1.00 12.99 149 PHE B O 1
ATOM 3736 N N . VAL B 1 150 ? 46.186 4.318 47.258 1.00 12.88 150 VAL B N 1
ATOM 3737 C CA . VAL B 1 150 ? 47.106 3.379 46.620 1.00 11.98 150 VAL B CA 1
ATOM 3738 C C . VAL B 1 150 ? 48.559 3.853 46.600 1.00 11.86 150 VAL B C 1
ATOM 3739 O O . VAL B 1 150 ? 48.876 4.920 46.066 1.00 12.34 150 VAL B O 1
ATOM 3743 N N . THR B 1 151 ? 49.446 3.039 47.171 1.00 11.13 151 THR B N 1
ATOM 3744 C CA . THR B 1 151 ? 50.850 3.405 47.261 1.00 12.67 151 THR B CA 1
ATOM 3745 C C . THR B 1 151 ? 51.766 2.412 46.563 1.00 16.88 151 THR B C 1
ATOM 3746 O O . THR B 1 151 ? 52.874 2.127 47.016 1.00 16.04 151 THR B O 1
ATOM 3750 N N . VAL B 1 152 ? 51.271 1.885 45.451 1.00 15.95 152 VAL B N 1
ATOM 3751 C CA . VAL B 1 152 ? 52.010 0.950 44.619 1.00 14.05 152 VAL B CA 1
ATOM 3752 C C . VAL B 1 152 ? 51.390 1.122 43.230 1.00 13.85 152 VAL B C 1
ATOM 3753 O O . VAL B 1 152 ? 50.198 1.393 43.117 1.00 14.76 152 VAL B O 1
ATOM 3757 N N . GLY B 1 153 ? 52.199 1.020 42.181 1.00 12.43 153 GLY B N 1
ATOM 3758 C CA . GLY B 1 153 ? 51.664 1.184 40.838 1.00 11.18 153 GLY B CA 1
ATOM 3759 C C . GLY B 1 153 ? 50.788 0.004 40.460 1.00 11.85 153 GLY B C 1
ATOM 3760 O O . GLY B 1 153 ? 51.248 -1.142 40.502 1.00 12.43 153 GLY B O 1
ATOM 3761 N N . VAL B 1 154 ? 49.539 0.276 40.081 1.00 11.62 154 VAL B N 1
ATOM 3762 C CA . VAL B 1 154 ? 48.591 -0.782 39.722 1.00 10.01 154 VAL B CA 1
ATOM 3763 C C . VAL B 1 154 ? 48.067 -0.705 38.284 1.00 9.53 154 VAL B C 1
ATOM 3764 O O . VAL B 1 154 ? 47.910 0.378 37.722 1.00 10.40 154 VAL B O 1
ATOM 3768 N N . ASP B 1 155 ? 47.784 -1.870 37.702 1.00 11.67 155 ASP B N 1
ATOM 3769 C CA . ASP B 1 155 ? 47.310 -1.945 36.323 1.00 11.76 155 ASP B CA 1
ATOM 3770 C C . ASP B 1 155 ? 45.939 -1.348 36.094 1.00 12.30 155 ASP B C 1
ATOM 3771 O O . ASP B 1 155 ? 45.634 -0.906 34.988 1.00 13.35 155 ASP B O 1
ATOM 3776 N N . GLU B 1 156 ? 45.112 -1.341 37.136 1.00 10.99 156 GLU B N 1
ATOM 3777 C CA . GLU B 1 156 ? 43.756 -0.821 37.043 1.00 12.50 156 GLU B CA 1
ATOM 3778 C C . GLU B 1 156 ? 43.185 -0.642 38.447 1.00 14.30 156 GLU B C 1
ATOM 3779 O O . GLU B 1 156 ? 43.790 -1.063 39.430 1.00 14.19 156 GLU B O 1
ATOM 3785 N N . VAL B 1 157 ? 42.016 -0.012 38.520 1.00 12.04 157 VAL B N 1
ATOM 3786 C CA . VAL B 1 157 ? 41.286 0.121 39.777 1.00 12.76 157 VAL B CA 1
ATOM 3787 C C . VAL B 1 157 ? 40.215 -0.947 39.557 1.00 12.40 157 VAL B C 1
ATOM 3788 O O . VAL B 1 157 ? 39.283 -0.743 38.783 1.00 13.57 157 VAL B O 1
ATOM 3792 N N . PRO B 1 158 ? 40.356 -2.113 40.205 1.00 14.05 158 PRO B N 1
ATOM 3793 C CA . PRO B 1 158 ? 39.384 -3.205 40.048 1.00 12.65 158 PRO B CA 1
ATOM 3794 C C . PRO B 1 158 ? 37.993 -2.835 40.537 1.00 15.82 158 PRO B C 1
ATOM 3795 O O . PRO B 1 158 ? 37.835 -1.931 41.359 1.00 14.27 158 PRO B O 1
ATOM 3799 N N . GLU B 1 159 ? 36.988 -3.558 40.049 1.00 15.55 159 GLU B N 1
ATOM 3800 C CA . GLU B 1 159 ? 35.611 -3.302 40.455 1.00 17.38 159 GLU B CA 1
ATOM 3801 C C . GLU B 1 159 ? 35.428 -3.524 41.955 1.00 17.67 159 GLU B C 1
ATOM 3802 O O . GLU B 1 159 ? 34.547 -2.935 42.569 1.00 18.61 159 GLU B O 1
ATOM 3808 N N . THR B 1 160 ? 36.264 -4.374 42.543 1.00 18.54 160 THR B N 1
ATOM 3809 C CA . THR B 1 160 ? 36.187 -4.636 43.975 1.00 18.35 160 THR B CA 1
ATOM 3810 C C . THR B 1 160 ? 36.317 -3.327 44.757 1.00 17.62 160 THR B C 1
ATOM 3811 O O . THR B 1 160 ? 35.539 -3.058 45.676 1.00 16.64 160 THR B O 1
ATOM 3815 N N . TRP B 1 161 ? 37.292 -2.502 44.383 1.00 17.02 161 TRP B N 1
ATOM 3816 C CA . TRP B 1 161 ? 37.497 -1.227 45.067 1.00 17.09 161 TRP B CA 1
ATOM 3817 C C . TRP B 1 161 ? 36.314 -0.291 44.843 1.00 16.47 161 TRP B C 1
ATOM 3818 O O . TRP B 1 161 ? 35.900 0.421 45.755 1.00 17.81 161 TRP B O 1
ATOM 3829 N N . PHE B 1 162 ? 35.782 -0.291 43.624 1.00 15.97 162 PHE B N 1
ATOM 3830 C CA . PHE B 1 162 ? 34.645 0.554 43.276 1.00 15.53 162 PHE B CA 1
ATOM 3831 C C . PHE B 1 162 ? 33.458 0.213 44.169 1.00 17.82 162 PHE B C 1
ATOM 3832 O O . PHE B 1 162 ? 32.786 1.095 44.696 1.00 19.30 162 PHE B O 1
ATOM 3840 N N . THR B 1 163 ? 33.209 -1.081 44.324 1.00 17.92 163 THR B N 1
ATOM 3841 C CA . THR B 1 163 ? 32.100 -1.565 45.138 1.00 19.03 163 THR B CA 1
ATOM 3842 C C . THR B 1 163 ? 32.267 -1.242 46.621 1.00 20.93 163 THR B C 1
ATOM 3843 O O . THR B 1 163 ? 31.295 -0.918 47.310 1.00 18.52 163 THR B O 1
ATOM 3847 N N . GLN B 1 164 ? 33.504 -1.326 47.101 1.00 16.59 164 GLN B N 1
ATOM 3848 C CA . GLN B 1 164 ? 33.813 -1.079 48.507 1.00 18.87 164 GLN B CA 1
ATOM 3849 C C . GLN B 1 164 ? 33.923 0.395 48.876 1.00 18.91 164 GLN B C 1
ATOM 3850 O O . GLN B 1 164 ? 34.071 0.741 50.047 1.00 19.92 164 GLN B O 1
ATOM 3856 N N . LEU B 1 165 ? 33.835 1.259 47.873 1.00 18.41 165 LEU B N 1
ATOM 3857 C CA . LEU B 1 165 ? 33.941 2.697 48.073 1.00 18.74 165 LEU B CA 1
ATOM 3858 C C . LEU B 1 165 ? 32.563 3.358 48.184 1.00 19.67 165 LEU B C 1
ATOM 3859 O O . LEU B 1 165 ? 31.655 3.043 47.421 1.00 18.18 165 LEU B O 1
ATOM 3864 N N . LYS B 1 166 ? 32.415 4.274 49.139 1.00 20.33 166 LYS B N 1
ATOM 3865 C CA . LYS B 1 166 ? 31.155 4.987 49.325 1.00 18.65 166 LYS B CA 1
ATOM 3866 C C . LYS B 1 166 ? 30.910 5.889 48.126 1.00 20.20 166 LYS B C 1
ATOM 3867 O O . LYS B 1 166 ? 31.850 6.313 47.455 1.00 19.08 166 LYS B O 1
ATOM 3873 N N . GLU B 1 167 ? 29.644 6.192 47.864 1.00 17.80 167 GLU B N 1
ATOM 3874 C CA . GLU B 1 167 ? 29.316 7.118 46.792 1.00 21.81 167 GLU B CA 1
ATOM 3875 C C . GLU B 1 167 ? 29.936 8.423 47.302 1.00 22.07 167 GLU B C 1
ATOM 3876 O O . GLU B 1 167 ? 29.792 8.763 48.481 1.00 20.17 167 GLU B O 1
ATOM 3882 N N . GLY B 1 168 ? 30.652 9.131 46.435 1.00 16.21 168 GLY B N 1
ATOM 3883 C CA . GLY B 1 168 ? 31.288 10.373 46.843 1.00 17.72 168 GLY B CA 1
ATOM 3884 C C . GLY B 1 168 ? 32.682 10.130 47.395 1.00 19.22 168 GLY B C 1
ATOM 3885 O O . GLY B 1 168 ? 33.438 11.073 47.636 1.00 19.74 168 GLY B O 1
ATOM 3886 N N . GLY B 1 169 ? 33.022 8.859 47.594 1.00 17.36 169 GLY B N 1
ATOM 3887 C CA . GLY B 1 169 ? 34.335 8.511 48.110 1.00 17.26 169 GLY B CA 1
ATOM 3888 C C . GLY B 1 169 ? 35.420 8.827 47.098 1.00 17.54 169 GLY B C 1
ATOM 3889 O O . GLY B 1 169 ? 35.128 9.034 45.921 1.00 15.55 169 GLY B O 1
ATOM 3890 N N . ARG B 1 170 ? 36.670 8.869 47.550 1.00 13.22 170 ARG B N 1
ATOM 3891 C CA . ARG B 1 170 ? 37.781 9.177 46.658 1.00 15.39 170 ARG B CA 1
ATOM 3892 C C . ARG B 1 170 ? 38.809 8.066 46.538 1.00 16.47 170 ARG B C 1
ATOM 3893 O O . ARG B 1 170 ? 38.975 7.242 47.438 1.00 16.05 170 ARG B O 1
ATOM 3901 N N . VAL B 1 171 ? 39.497 8.064 45.401 1.00 14.94 171 VAL B N 1
ATOM 3902 C CA . VAL B 1 171 ? 40.567 7.116 45.141 1.00 14.74 171 VAL B CA 1
ATOM 3903 C C . VAL B 1 171 ? 41.737 7.934 44.618 1.00 13.71 171 VAL B C 1
ATOM 3904 O O . VAL B 1 171 ? 41.558 8.761 43.723 1.00 15.66 171 VAL B O 1
ATOM 3908 N N . ILE B 1 172 ? 42.918 7.737 45.194 1.00 12.55 172 ILE B N 1
ATOM 3909 C CA . ILE B 1 172 ? 44.121 8.408 44.705 1.00 12.67 172 ILE B CA 1
ATOM 3910 C C . ILE B 1 172 ? 44.959 7.199 44.290 1.00 13.22 172 ILE B C 1
ATOM 3911 O O . ILE B 1 172 ? 45.246 6.319 45.104 1.00 14.19 172 ILE B O 1
ATOM 3916 N N . VAL B 1 173 ? 45.349 7.147 43.021 1.00 12.67 173 VAL B N 1
ATOM 3917 C CA . VAL B 1 173 ? 46.033 5.959 42.537 1.00 12.21 173 VAL B CA 1
ATOM 3918 C C . VAL B 1 173 ? 47.001 6.140 41.379 1.00 11.93 173 VAL B C 1
ATOM 3919 O O . VAL B 1 173 ? 46.715 6.860 40.414 1.00 13.59 173 VAL B O 1
ATOM 3923 N N . PRO B 1 174 ? 48.180 5.505 41.477 1.00 11.27 174 PRO B N 1
ATOM 3924 C CA . PRO B 1 174 ? 49.174 5.589 40.409 1.00 10.90 174 PRO B CA 1
ATOM 3925 C C . PRO B 1 174 ? 48.901 4.375 39.513 1.00 12.80 174 PRO B C 1
ATOM 3926 O O . PRO B 1 174 ? 48.888 3.237 39.982 1.00 11.38 174 PRO B O 1
ATOM 3930 N N . ILE B 1 175 ? 48.667 4.630 38.233 1.00 12.45 175 ILE B N 1
ATOM 3931 C CA . ILE B 1 175 ? 48.348 3.567 37.283 1.00 12.04 175 ILE B CA 1
ATOM 3932 C C . ILE B 1 175 ? 49.513 3.235 36.369 1.00 11.78 175 ILE B C 1
ATOM 3933 O O . ILE B 1 175 ? 50.143 4.132 35.814 1.00 15.73 175 ILE B O 1
ATOM 3938 N N . ASN B 1 176 ? 49.789 1.945 36.213 1.00 12.48 176 ASN B N 1
ATOM 3939 C CA . ASN B 1 176 ? 50.859 1.490 35.335 1.00 12.07 176 ASN B CA 1
ATOM 3940 C C . ASN B 1 176 ? 50.358 1.586 33.894 1.00 15.82 176 ASN B C 1
ATOM 3941 O O . ASN B 1 176 ? 49.556 0.745 33.469 1.00 13.80 176 ASN B O 1
ATOM 3946 N N . LEU B 1 177 ? 50.806 2.594 33.142 1.00 13.52 177 LEU B N 1
ATOM 3947 C CA . LEU B 1 177 ? 50.387 2.715 31.744 1.00 13.69 177 LEU B CA 1
ATOM 3948 C C . LEU B 1 177 ? 51.181 1.692 30.944 1.00 17.09 177 LEU B C 1
ATOM 3949 O O . LEU B 1 177 ? 52.413 1.715 30.942 1.00 15.05 177 LEU B O 1
ATOM 3954 N N . LYS B 1 178 ? 50.468 0.808 30.256 1.00 14.46 178 LYS B N 1
ATOM 3955 C CA . LYS B 1 178 ? 51.102 -0.266 29.498 1.00 17.15 178 LYS B CA 1
ATOM 3956 C C . LYS B 1 178 ? 51.960 0.190 28.319 1.00 18.53 178 LYS B C 1
ATOM 3957 O O . LYS B 1 178 ? 52.997 -0.412 28.041 1.00 18.44 178 LYS B O 1
ATOM 3963 N N . LEU B 1 179 ? 51.541 1.244 27.625 1.00 16.32 179 LEU B N 1
ATOM 3964 C CA . LEU B 1 179 ? 52.308 1.715 26.472 1.00 20.03 179 LEU B CA 1
ATOM 3965 C C . LEU B 1 179 ? 53.501 2.596 26.780 1.00 19.54 179 LEU B C 1
ATOM 3966 O O . LEU B 1 179 ? 54.621 2.285 26.388 1.00 20.53 179 LEU B O 1
ATOM 3971 N N . SER B 1 180 ? 53.263 3.705 27.469 1.00 19.13 180 SER B N 1
ATOM 3972 C CA . SER B 1 180 ? 54.347 4.639 27.763 1.00 20.23 180 SER B CA 1
ATOM 3973 C C . SER B 1 180 ? 55.218 4.255 28.949 1.00 19.85 180 SER B C 1
ATOM 3974 O O . SER B 1 180 ? 56.253 4.873 29.181 1.00 16.30 180 SER B O 1
ATOM 3977 N N . ARG B 1 181 ? 54.792 3.245 29.700 1.00 21.43 181 ARG B N 1
ATOM 3978 C CA . ARG B 1 181 ? 55.540 2.788 30.864 1.00 21.87 181 ARG B CA 1
ATOM 3979 C C . ARG B 1 181 ? 55.786 3.914 31.864 1.00 21.24 181 ARG B C 1
ATOM 3980 O O . ARG B 1 181 ? 56.897 4.092 32.369 1.00 26.47 181 ARG B O 1
ATOM 3988 N N . ARG B 1 182 ? 54.732 4.680 32.120 1.00 17.52 182 ARG B N 1
ATOM 3989 C CA . ARG B 1 182 ? 54.754 5.776 33.078 1.00 16.34 182 ARG B CA 1
ATOM 3990 C C . ARG B 1 182 ? 53.768 5.387 34.169 1.00 16.04 182 ARG B C 1
ATOM 3991 O O . ARG B 1 182 ? 53.008 4.429 34.008 1.00 16.41 182 ARG B O 1
ATOM 3999 N N . GLN B 1 183 ? 53.782 6.128 35.271 1.00 13.69 183 GLN B N 1
ATOM 4000 C CA . GLN B 1 183 ? 52.868 5.871 36.371 1.00 14.49 183 GLN B CA 1
ATOM 4001 C C . GLN B 1 183 ? 52.163 7.151 36.800 1.00 15.88 183 GLN B C 1
ATOM 4002 O O . GLN B 1 183 ? 52.439 7.706 37.866 1.00 15.60 183 GLN B O 1
ATOM 4008 N N . PRO B 1 184 ? 51.246 7.648 35.957 1.00 15.57 184 PRO B N 1
ATOM 4009 C CA . PRO B 1 184 ? 50.512 8.867 36.294 1.00 17.01 184 PRO B CA 1
ATOM 4010 C C . PRO B 1 184 ? 49.585 8.566 37.467 1.00 16.25 184 PRO B C 1
ATOM 4011 O O . PRO B 1 184 ? 49.023 7.473 37.556 1.00 14.24 184 PRO B O 1
ATOM 4015 N N . ALA B 1 185 ? 49.436 9.526 38.371 1.00 16.04 185 ALA B N 1
ATOM 4016 C CA . ALA B 1 185 ? 48.548 9.352 39.512 1.00 15.19 185 ALA B CA 1
ATOM 4017 C C . ALA B 1 185 ? 47.258 10.105 39.202 1.00 15.56 185 ALA B C 1
ATOM 4018 O O . ALA B 1 185 ? 47.292 11.228 38.699 1.00 16.07 185 ALA B O 1
ATOM 4020 N N . PHE B 1 186 ? 46.126 9.471 39.491 1.00 14.60 186 PHE B N 1
ATOM 4021 C CA . PHE B 1 186 ? 44.816 10.057 39.242 1.00 13.69 186 PHE B CA 1
ATOM 4022 C C . PHE B 1 186 ? 44.023 10.170 40.526 1.00 15.17 186 PHE B C 1
ATOM 4023 O O . PHE B 1 186 ? 44.170 9.344 41.424 1.00 14.69 186 PHE B O 1
ATOM 4031 N N . LEU B 1 187 ? 43.172 11.188 40.584 1.00 13.72 187 LEU B N 1
ATOM 4032 C CA . LEU B 1 187 ? 42.282 11.403 41.716 1.00 14.78 187 LEU B CA 1
ATOM 4033 C C . LEU B 1 187 ? 40.872 11.175 41.172 1.00 13.69 187 LEU B C 1
ATOM 4034 O O . LEU B 1 187 ? 40.445 11.870 40.245 1.00 14.76 187 LEU B O 1
ATOM 4039 N N . PHE B 1 188 ? 40.164 10.198 41.728 1.00 13.74 188 PHE B N 1
ATOM 4040 C CA . PHE B 1 188 ? 38.804 9.895 41.290 1.00 14.24 188 PHE B CA 1
ATOM 4041 C C . PHE B 1 188 ? 37.813 10.059 42.422 1.00 15.68 188 PHE B C 1
ATOM 4042 O O . PHE B 1 188 ? 38.164 9.957 43.595 1.00 16.17 188 PHE B O 1
ATOM 4050 N N . LYS B 1 189 ? 36.564 10.292 42.047 1.00 15.96 189 LYS B N 1
ATOM 4051 C CA . LYS B 1 189 ? 35.484 10.398 43.005 1.00 16.80 189 LYS B CA 1
ATOM 4052 C C . LYS B 1 189 ? 34.413 9.473 42.456 1.00 17.61 189 LYS B C 1
ATOM 4053 O O . LYS B 1 189 ? 34.150 9.462 41.252 1.00 16.69 189 LYS B O 1
ATOM 4059 N N . LYS B 1 190 ? 33.809 8.682 43.332 1.00 16.85 190 LYS B N 1
ATOM 4060 C CA . LYS B 1 190 ? 32.780 7.753 42.908 1.00 16.84 190 LYS B CA 1
ATOM 4061 C C . LYS B 1 190 ? 31.414 8.405 42.732 1.00 17.52 190 LYS B C 1
ATOM 4062 O O . LYS B 1 190 ? 30.909 9.087 43.625 1.00 16.69 190 LYS B O 1
ATOM 4068 N N . LYS B 1 191 ? 30.837 8.189 41.557 1.00 18.12 191 LYS B N 1
ATOM 4069 C CA . LYS B 1 191 ? 29.510 8.687 41.216 1.00 19.49 191 LYS B CA 1
ATOM 4070 C C . LYS B 1 191 ? 28.946 7.550 40.380 1.00 21.10 191 LYS B C 1
ATOM 4071 O O . LYS B 1 191 ? 28.979 7.595 39.154 1.00 18.45 191 LYS B O 1
ATOM 4077 N N . ASP B 1 192 ? 28.457 6.516 41.056 1.00 22.24 192 ASP B N 1
ATOM 4078 C CA . ASP B 1 192 ? 27.923 5.350 40.373 1.00 24.99 192 ASP B CA 1
ATOM 4079 C C . ASP B 1 192 ? 27.156 5.731 39.114 1.00 25.12 192 ASP B C 1
ATOM 4080 O O . ASP B 1 192 ? 26.331 6.652 39.126 1.00 23.69 192 ASP B O 1
ATOM 4085 N N . PRO B 1 193 ? 27.387 4.996 38.016 1.00 22.46 193 PRO B N 1
ATOM 4086 C CA . PRO B 1 193 ? 28.301 3.856 37.904 1.00 20.02 193 PRO B CA 1
ATOM 4087 C C . PRO B 1 193 ? 29.731 4.190 37.474 1.00 18.48 193 PRO B C 1
ATOM 4088 O O . PRO B 1 193 ? 30.400 3.355 36.862 1.00 18.40 193 PRO B O 1
ATOM 4092 N N . TYR B 1 194 ? 30.207 5.388 37.790 1.00 17.07 194 TYR B N 1
ATOM 4093 C CA . TYR B 1 194 ? 31.559 5.766 37.387 1.00 17.42 194 TYR B CA 1
ATOM 4094 C C . TYR B 1 194 ? 32.484 6.250 38.486 1.00 17.09 194 TYR B C 1
ATOM 4095 O O . TYR B 1 194 ? 32.053 6.626 39.573 1.00 18.43 194 TYR B O 1
ATOM 4104 N N . LEU B 1 195 ? 33.773 6.225 38.162 1.00 15.76 195 LEU B N 1
ATOM 4105 C CA . LEU B 1 195 ? 34.806 6.801 39.006 1.00 14.44 195 LEU B CA 1
ATOM 4106 C C . LEU B 1 195 ? 35.148 7.964 38.079 1.00 17.03 195 LEU B C 1
ATOM 4107 O O . LEU B 1 195 ? 35.601 7.750 36.950 1.00 15.60 195 LEU B O 1
ATOM 4112 N N . VAL B 1 196 ? 34.882 9.187 38.526 1.00 13.33 196 VAL B N 1
ATOM 4113 C CA . VAL B 1 196 ? 35.147 10.366 37.717 1.00 16.30 196 VAL B CA 1
ATOM 4114 C C . VAL B 1 196 ? 36.417 11.009 38.239 1.00 18.38 196 VAL B C 1
ATOM 4115 O O . VAL B 1 196 ? 36.505 11.364 39.410 1.00 18.90 196 VAL B O 1
ATOM 4119 N N . GLY B 1 197 ? 37.411 11.152 37.376 1.00 21.52 197 GLY B N 1
ATOM 4120 C CA . GLY B 1 197 ? 38.653 11.720 37.848 1.00 22.74 197 GLY B CA 1
ATOM 4121 C C . GLY B 1 197 ? 39.537 12.414 36.844 1.00 21.11 197 GLY B C 1
ATOM 4122 O O . GLY B 1 197 ? 39.226 12.523 35.653 1.00 18.00 197 GLY B O 1
ATOM 4123 N N . ASN B 1 198 ? 40.673 12.867 37.352 1.00 16.70 198 ASN B N 1
ATOM 4124 C CA . ASN B 1 198 ? 41.624 13.602 36.552 1.00 18.75 198 ASN B CA 1
ATOM 4125 C C . ASN B 1 198 ? 43.039 13.258 36.945 1.00 17.59 198 ASN B C 1
ATOM 4126 O O . ASN B 1 198 ? 43.310 12.895 38.090 1.00 16.94 198 ASN B O 1
ATOM 4131 N N . TYR B 1 199 ? 43.930 13.395 35.971 1.00 17.55 199 TYR B N 1
ATOM 4132 C CA . TYR B 1 199 ? 45.350 13.168 36.148 1.00 17.26 199 TYR B CA 1
ATOM 4133 C C . TYR B 1 199 ? 45.859 14.261 37.083 1.00 18.43 199 TYR B C 1
ATOM 4134 O O . TYR B 1 199 ? 45.424 15.409 36.987 1.00 16.41 199 TYR B O 1
ATOM 4143 N N . LYS B 1 200 ? 46.766 13.912 37.989 1.00 15.44 200 LYS B N 1
ATOM 4144 C CA . LYS B 1 200 ? 47.321 14.898 38.916 1.00 17.87 200 LYS B CA 1
ATOM 4145 C C . LYS B 1 200 ? 48.803 15.160 38.646 1.00 19.25 200 LYS B C 1
ATOM 4146 O O . LYS B 1 200 ? 49.209 16.307 38.474 1.00 18.43 200 LYS B O 1
ATOM 4152 N N . LEU B 1 201 ? 49.605 14.100 38.606 1.00 18.96 201 LEU B N 1
ATOM 4153 C CA . LEU B 1 201 ? 51.032 14.231 38.340 1.00 20.24 201 LEU B CA 1
ATOM 4154 C C . LEU B 1 201 ? 51.656 12.866 38.076 1.00 20.29 201 LEU B C 1
ATOM 4155 O O . LEU B 1 201 ? 51.040 11.832 38.336 1.00 18.19 201 LEU B O 1
ATOM 4160 N N . GLU B 1 202 ? 52.876 12.872 37.551 1.00 17.34 202 GLU B N 1
ATOM 4161 C CA . GLU B 1 202 ? 53.592 11.629 37.280 1.00 17.58 202 GLU B CA 1
ATOM 4162 C C . GLU B 1 202 ? 54.309 11.190 38.554 1.00 17.46 202 GLU B C 1
ATOM 4163 O O . GLU B 1 202 ? 54.895 12.014 39.261 1.00 18.40 202 GLU B O 1
ATOM 4169 N N . THR B 1 203 ? 54.267 9.895 38.845 1.00 14.53 203 THR B N 1
ATOM 4170 C CA . THR B 1 203 ? 54.912 9.375 40.041 1.00 15.64 203 THR B CA 1
ATOM 4171 C C . THR B 1 203 ? 55.798 8.189 39.711 1.00 17.28 203 THR B C 1
ATOM 4172 O O . THR B 1 203 ? 55.871 7.743 38.563 1.00 17.56 203 THR B O 1
ATOM 4176 N N . ARG B 1 204 ? 56.478 7.691 40.736 1.00 18.58 204 ARG B N 1
ATOM 4177 C CA . ARG B 1 204 ? 57.346 6.534 40.600 1.00 20.36 204 ARG B CA 1
ATOM 4178 C C . ARG B 1 204 ? 57.130 5.671 41.834 1.00 20.24 204 ARG B C 1
ATOM 4179 O O . ARG B 1 204 ? 57.556 6.023 42.924 1.00 25.71 204 ARG B O 1
ATOM 4187 N N . PHE B 1 205 ? 56.442 4.551 41.662 1.00 18.48 205 PHE B N 1
ATOM 4188 C CA . PHE B 1 205 ? 56.195 3.634 42.767 1.00 16.32 205 PHE B CA 1
ATOM 4189 C C . PHE B 1 205 ? 56.660 2.269 42.303 1.00 17.07 205 PHE B C 1
ATOM 4190 O O . PHE B 1 205 ? 56.930 2.066 41.122 1.00 20.14 205 PHE B O 1
ATOM 4198 N N . ILE B 1 206 ? 56.765 1.338 43.240 1.00 17.25 206 ILE B N 1
ATOM 4199 C CA . ILE B 1 206 ? 57.134 -0.027 42.909 1.00 16.26 206 ILE B CA 1
ATOM 4200 C C . ILE B 1 206 ? 55.948 -0.526 42.081 1.00 16.73 206 ILE B C 1
ATOM 4201 O O . ILE B 1 206 ? 54.815 -0.131 42.334 1.00 15.46 206 ILE B O 1
ATOM 4206 N N . THR B 1 207 ? 56.196 -1.364 41.083 1.00 15.97 207 THR B N 1
ATOM 4207 C CA . THR B 1 207 ? 55.102 -1.893 40.276 1.00 15.84 207 THR B CA 1
ATOM 4208 C C . THR B 1 207 ? 54.508 -3.093 41.009 1.00 15.78 207 THR B C 1
ATOM 4209 O O . THR B 1 207 ? 55.231 -3.997 41.433 1.00 15.61 207 THR B O 1
ATOM 4213 N N . ALA B 1 208 ? 53.186 -3.086 41.170 1.00 14.31 208 ALA B N 1
ATOM 4214 C CA . ALA B 1 208 ? 52.487 -4.150 41.880 1.00 11.59 208 ALA B CA 1
ATOM 4215 C C . ALA B 1 208 ? 52.629 -5.529 41.267 1.00 15.21 208 ALA B C 1
ATOM 4216 O O . ALA B 1 208 ? 52.846 -5.679 40.066 1.00 14.14 208 ALA B O 1
ATOM 4218 N N . GLY B 1 209 ? 52.499 -6.534 42.122 1.00 15.00 209 GLY B N 1
ATOM 4219 C CA . GLY B 1 209 ? 52.564 -7.913 41.680 1.00 17.22 209 GLY B CA 1
ATOM 4220 C C . GLY B 1 209 ? 51.165 -8.486 41.814 1.00 17.17 209 GLY B C 1
ATOM 4221 O O . GLY B 1 209 ? 50.196 -7.741 42.008 1.00 14.93 209 GLY B O 1
ATOM 4222 N N . GLY B 1 210 ? 51.042 -9.802 41.719 1.00 15.26 210 GLY B N 1
ATOM 4223 C CA . GLY B 1 210 ? 49.731 -10.410 41.840 1.00 16.95 210 GLY B CA 1
ATOM 4224 C C . GLY B 1 210 ? 48.780 -9.931 40.762 1.00 14.49 210 GLY B C 1
ATOM 4225 O O . GLY B 1 210 ? 49.201 -9.568 39.661 1.00 13.28 210 GLY B O 1
ATOM 4226 N N . ASN B 1 211 ? 47.493 -9.907 41.075 1.00 13.35 211 ASN B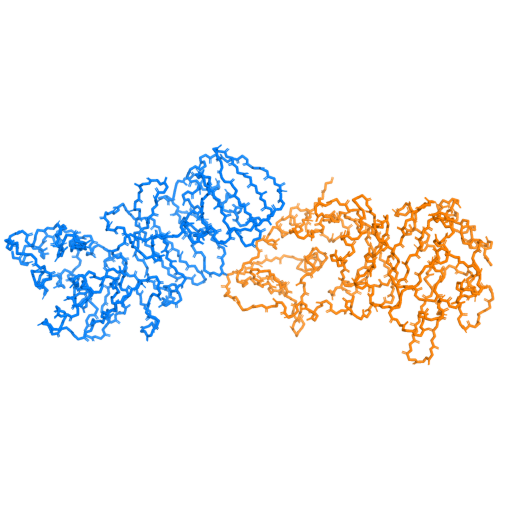 N 1
ATOM 4227 C CA . ASN B 1 211 ? 46.503 -9.491 40.091 1.00 14.03 211 ASN B CA 1
ATOM 4228 C C . ASN B 1 211 ? 46.478 -7.994 39.802 1.00 14.26 211 ASN B C 1
ATOM 4229 O O . ASN B 1 211 ? 45.705 -7.531 38.960 1.00 14.63 211 ASN B O 1
ATOM 4234 N N . LEU B 1 212 ? 47.321 -7.231 40.494 1.00 12.23 212 LEU B N 1
ATOM 4235 C CA . LEU B 1 212 ? 47.385 -5.797 40.244 1.00 12.23 212 LEU B CA 1
ATOM 4236 C C . LEU B 1 212 ? 48.496 -5.515 39.238 1.00 10.03 212 LEU B C 1
ATOM 4237 O O . LEU B 1 212 ? 48.696 -4.376 38.817 1.00 12.31 212 LEU B O 1
ATOM 4242 N N . GLY B 1 213 ? 49.196 -6.570 38.826 1.00 12.84 213 GLY B N 1
ATOM 4243 C CA . GLY B 1 213 ? 50.281 -6.396 37.873 1.00 13.22 213 GLY B CA 1
ATOM 4244 C C . GLY B 1 213 ? 50.245 -7.334 36.679 1.00 14.91 213 GLY B C 1
ATOM 4245 O O . GLY B 1 213 ? 51.204 -7.388 35.907 1.00 13.28 213 GLY B O 1
ATOM 4246 N N . ASN B 1 214 ? 49.144 -8.060 36.510 1.00 12.25 214 ASN B N 1
ATOM 4247 C CA . ASN B 1 214 ? 49.023 -9.006 35.400 1.00 16.14 214 ASN B CA 1
ATOM 4248 C C . ASN B 1 214 ? 47.775 -8.777 34.549 1.00 14.86 214 ASN B C 1
ATOM 4249 O O . ASN B 1 214 ? 47.231 -9.729 33.987 1.00 13.27 214 ASN B O 1
ATOM 4254 N N . LEU B 1 215 ? 47.330 -7.529 34.438 1.00 13.76 215 LEU B N 1
ATOM 4255 C CA . LEU B 1 215 ? 46.129 -7.228 33.660 1.00 12.21 215 LEU B CA 1
ATOM 4256 C C . LEU B 1 215 ? 46.218 -7.617 32.184 1.00 13.09 215 LEU B C 1
ATOM 4257 O O . LEU B 1 215 ? 45.260 -8.151 31.619 1.00 11.87 215 LEU B O 1
ATOM 4262 N N . LEU B 1 216 ? 47.356 -7.348 31.550 1.00 12.14 216 LEU B N 1
ATOM 4263 C CA . LEU B 1 216 ? 47.520 -7.700 30.138 1.00 11.09 216 LEU B CA 1
ATOM 4264 C C . LEU B 1 216 ? 47.341 -9.203 29.954 1.00 13.08 216 LEU B C 1
ATOM 4265 O O . LEU B 1 216 ? 46.679 -9.655 29.021 1.00 14.95 216 LEU B O 1
ATOM 4270 N N . GLU B 1 217 ? 47.939 -9.978 30.851 1.00 15.14 217 GLU B N 1
ATOM 4271 C CA . GLU B 1 217 ? 47.833 -11.427 30.775 1.00 16.64 217 GLU B CA 1
ATOM 4272 C C . GLU B 1 217 ? 46.408 -11.904 31.040 1.00 16.09 217 GLU B C 1
ATOM 4273 O O . GLU B 1 217 ? 45.911 -12.788 30.344 1.00 15.78 217 GLU B O 1
ATOM 4279 N N . ARG B 1 218 ? 45.747 -11.326 32.037 1.00 13.91 218 ARG B N 1
ATOM 4280 C CA . ARG B 1 218 ? 44.379 -11.730 32.335 1.00 15.29 218 ARG B CA 1
ATOM 4281 C C . ARG B 1 218 ? 43.453 -11.421 31.164 1.00 17.59 218 ARG B C 1
ATOM 4282 O O . ARG B 1 218 ? 42.622 -12.250 30.780 1.00 19.26 218 ARG B O 1
ATOM 4290 N N . ASN B 1 219 ? 43.610 -10.239 30.576 1.00 16.26 219 ASN B N 1
ATOM 4291 C CA . ASN B 1 219 ? 42.772 -9.845 29.448 1.00 16.24 219 ASN B CA 1
ATOM 4292 C C . ASN B 1 219 ? 43.031 -10.664 28.180 1.00 14.72 219 ASN B C 1
ATOM 4293 O O . ASN B 1 219 ? 42.149 -10.796 27.333 1.00 15.84 219 ASN B O 1
ATOM 4298 N N . ARG B 1 220 ? 44.235 -11.211 28.043 1.00 17.76 220 ARG B N 1
ATOM 4299 C CA . ARG B 1 220 ? 44.549 -12.012 26.860 1.00 18.01 220 ARG B CA 1
ATOM 4300 C C . ARG B 1 220 ? 43.598 -13.202 26.837 1.00 20.90 220 ARG B C 1
ATOM 4301 O O . ARG B 1 220 ? 43.228 -13.704 25.772 1.00 19.02 220 ARG B O 1
ATOM 4309 N N . LYS B 1 221 ? 43.196 -13.638 28.026 1.00 23.07 221 LYS B N 1
ATOM 4310 C CA . LYS B 1 221 ? 42.286 -14.770 28.172 1.00 26.83 221 LYS B CA 1
ATOM 4311 C C . LYS B 1 221 ? 40.843 -14.416 27.824 1.00 27.85 221 LYS B C 1
ATOM 4312 O O . LYS B 1 221 ? 40.004 -15.304 27.663 1.00 26.25 221 LYS B O 1
ATOM 4318 N N . LEU B 1 222 ? 40.554 -13.121 27.715 1.00 23.53 222 LEU B N 1
ATOM 4319 C CA . LEU B 1 222 ? 39.210 -12.664 27.379 1.00 21.24 222 LEU B CA 1
ATOM 4320 C C . LEU B 1 222 ? 39.043 -12.506 25.872 1.00 21.70 222 LEU B C 1
ATOM 4321 O O . LEU B 1 222 ? 37.947 -12.237 25.384 1.00 21.74 222 LEU B O 1
ATOM 4326 N N . LEU B 1 223 ? 40.134 -12.666 25.134 1.00 18.24 223 LEU B N 1
ATOM 4327 C CA . LEU B 1 223 ? 40.071 -12.549 23.685 1.00 20.87 223 LEU B CA 1
ATOM 4328 C C . LEU B 1 223 ? 39.249 -13.691 23.098 1.00 21.73 223 LEU B C 1
ATOM 4329 O O . LEU B 1 223 ? 39.348 -14.835 23.545 1.00 21.49 223 LEU B O 1
ATOM 4334 N N . ARG B 1 224 ? 38.436 -13.377 22.097 1.00 21.39 224 ARG B N 1
ATOM 4335 C CA . ARG B 1 224 ? 37.619 -14.389 21.435 1.00 22.59 224 ARG B CA 1
ATOM 4336 C C . ARG B 1 224 ? 37.733 -14.200 19.931 1.00 21.78 224 ARG B C 1
ATOM 4337 O O . ARG B 1 224 ? 38.180 -13.151 19.465 1.00 20.58 224 ARG B O 1
ATOM 4345 N N . GLU B 1 225 ? 37.332 -15.213 19.170 1.00 22.60 225 GLU B N 1
ATOM 4346 C CA . GLU B 1 225 ? 37.403 -15.126 17.719 1.00 25.04 225 GLU B CA 1
ATOM 4347 C C . GLU B 1 225 ? 36.177 -14.415 17.158 1.00 22.75 225 GLU B C 1
ATOM 4348 O O . GLU B 1 225 ? 35.038 -14.794 17.436 1.00 24.11 225 GLU B O 1
ATOM 4354 N N . PHE B 1 226 ? 36.427 -13.367 16.383 1.00 19.21 226 PHE B N 1
ATOM 4355 C CA . PHE B 1 226 ? 35.373 -12.572 15.762 1.00 20.09 226 PHE B CA 1
ATOM 4356 C C . PHE B 1 226 ? 35.783 -12.295 14.328 1.00 17.85 226 PHE B C 1
ATOM 4357 O O . PHE B 1 226 ? 36.972 -12.193 14.027 1.00 17.36 226 PHE B O 1
ATOM 4365 N N . PRO B 1 227 ? 34.803 -12.140 13.428 1.00 17.28 227 PRO B N 1
ATOM 4366 C CA . PRO B 1 227 ? 35.118 -11.864 12.025 1.00 16.96 227 PRO B CA 1
ATOM 4367 C C . PRO B 1 227 ? 35.600 -10.433 11.822 1.00 16.36 227 PRO B C 1
ATOM 4368 O O . PRO B 1 227 ? 35.149 -9.510 12.510 1.00 16.30 227 PRO B O 1
ATOM 4372 N N . PHE B 1 228 ? 36.528 -10.243 10.890 1.00 14.24 228 PHE B N 1
ATOM 4373 C CA . PHE B 1 228 ? 37.011 -8.901 10.607 1.00 17.24 228 PHE B CA 1
ATOM 4374 C C . PHE B 1 228 ? 35.818 -8.078 10.151 1.00 18.38 228 PHE B C 1
ATOM 4375 O O . PHE B 1 228 ? 35.073 -8.491 9.254 1.00 16.08 228 PHE B O 1
ATOM 4383 N N . ASN B 1 229 ? 35.652 -6.911 10.767 1.00 16.17 229 ASN B N 1
ATOM 4384 C CA . ASN B 1 229 ? 34.551 -6.013 10.461 1.00 17.04 229 ASN B CA 1
ATOM 4385 C C . ASN B 1 229 ? 35.059 -4.879 9.579 1.00 20.18 229 ASN B C 1
ATOM 4386 O O . ASN B 1 229 ? 34.781 -4.834 8.376 1.00 20.55 229 ASN B O 1
ATOM 4391 N N . ARG B 1 230 ? 35.819 -3.966 10.171 1.00 18.89 230 ARG B N 1
ATOM 4392 C CA . ARG B 1 230 ? 36.349 -2.850 9.406 1.00 20.11 230 ARG B CA 1
ATOM 4393 C C . ARG B 1 230 ? 37.616 -2.279 10.008 1.00 22.44 230 ARG B C 1
ATOM 4394 O O . ARG B 1 230 ? 37.965 -2.561 11.155 1.00 21.01 230 ARG B O 1
ATOM 4402 N N . GLU B 1 231 ? 38.300 -1.469 9.211 1.00 20.11 231 GLU B N 1
ATOM 4403 C CA . GLU B 1 231 ? 39.530 -0.825 9.626 1.00 22.37 231 GLU B CA 1
ATOM 4404 C C . GLU B 1 231 ? 39.220 0.662 9.779 1.00 22.28 231 GLU B C 1
ATOM 4405 O O . GLU B 1 231 ? 38.432 1.212 9.013 1.00 22.28 231 GLU B O 1
ATOM 4411 N N . ILE B 1 232 ? 39.821 1.304 10.775 1.00 19.06 232 ILE B N 1
ATOM 4412 C CA . ILE B 1 232 ? 39.596 2.729 11.002 1.00 20.02 232 ILE B CA 1
ATOM 4413 C C . ILE B 1 232 ? 40.946 3.412 11.140 1.00 20.60 232 ILE B C 1
ATOM 4414 O O . ILE B 1 232 ? 41.752 3.029 11.984 1.00 20.63 232 ILE B O 1
ATOM 4419 N N . LEU B 1 233 ? 41.207 4.410 10.301 1.00 19.58 233 LEU B N 1
ATOM 4420 C CA . LEU B 1 233 ? 42.471 5.125 10.386 1.00 21.11 233 LEU B CA 1
ATOM 4421 C C . LEU B 1 233 ? 42.391 6.100 11.546 1.00 19.39 233 LEU B C 1
ATOM 4422 O O . LEU B 1 233 ? 41.306 6.508 11.948 1.00 19.81 233 LEU B O 1
ATOM 4427 N N . LEU B 1 234 ? 43.539 6.464 12.104 1.00 21.75 234 LEU B N 1
ATOM 4428 C CA . LEU B 1 234 ? 43.540 7.440 13.182 1.00 23.71 234 LEU B CA 1
ATOM 4429 C C . LEU B 1 234 ? 44.917 8.045 13.351 1.00 22.50 234 LEU B C 1
ATOM 4430 O O . LEU B 1 234 ? 45.924 7.448 12.969 1.00 27.53 234 LEU B O 1
ATOM 4435 N N . VAL B 1 235 ? 44.953 9.247 13.907 1.00 19.49 235 VAL B N 1
ATOM 4436 C CA . VAL B 1 235 ? 46.211 9.925 14.145 1.00 19.83 235 VAL B CA 1
ATOM 4437 C C . VAL B 1 235 ? 46.522 9.744 15.624 1.00 18.58 235 VAL B C 1
ATOM 4438 O O . VAL B 1 235 ? 45.666 9.294 16.391 1.00 16.93 235 VAL B O 1
ATOM 4442 N N . ARG B 1 236 ? 47.750 10.070 16.007 1.00 15.83 236 ARG B N 1
ATOM 4443 C CA . ARG B 1 236 ? 48.175 10.000 17.401 1.00 16.93 236 ARG B CA 1
ATOM 4444 C C . ARG B 1 236 ? 47.626 8.748 18.081 1.00 18.53 236 ARG B C 1
ATOM 4445 O O . ARG B 1 236 ? 47.092 8.814 19.189 1.00 19.39 236 ARG B O 1
ATOM 4453 N N . SER B 1 237 ? 47.781 7.608 17.414 1.00 18.12 237 SER B N 1
ATOM 4454 C CA . SER B 1 237 ? 47.256 6.345 17.923 1.00 18.60 237 SER B CA 1
ATOM 4455 C C . SER B 1 237 ? 47.686 5.972 19.334 1.00 16.15 237 SER B C 1
ATOM 4456 O O . SER B 1 237 ? 46.877 5.472 20.114 1.00 18.05 237 SER B O 1
ATOM 4459 N N . HIS B 1 238 ? 48.949 6.218 19.664 1.00 16.29 238 HIS B N 1
ATOM 4460 C CA . HIS B 1 238 ? 49.466 5.864 20.982 1.00 14.91 238 HIS B CA 1
ATOM 4461 C C . HIS B 1 238 ? 48.724 6.588 22.098 1.00 14.31 238 HIS B C 1
ATOM 4462 O O . HIS B 1 238 ? 48.458 6.011 23.148 1.00 13.84 238 HIS B O 1
ATOM 4469 N N . ILE B 1 239 ? 48.384 7.848 21.860 1.00 14.11 239 ILE B N 1
ATOM 4470 C CA . ILE B 1 239 ? 47.639 8.642 22.830 1.00 14.64 239 ILE B CA 1
ATOM 4471 C C . ILE B 1 239 ? 46.272 8.004 23.047 1.00 15.77 239 ILE B C 1
ATOM 4472 O O . ILE B 1 239 ? 45.801 7.883 24.181 1.00 14.83 239 ILE B O 1
ATOM 4477 N N . PHE B 1 240 ? 45.630 7.583 21.961 1.00 14.48 240 PHE B N 1
ATOM 4478 C CA . PHE B 1 240 ? 44.321 6.957 22.096 1.00 15.19 240 PHE B CA 1
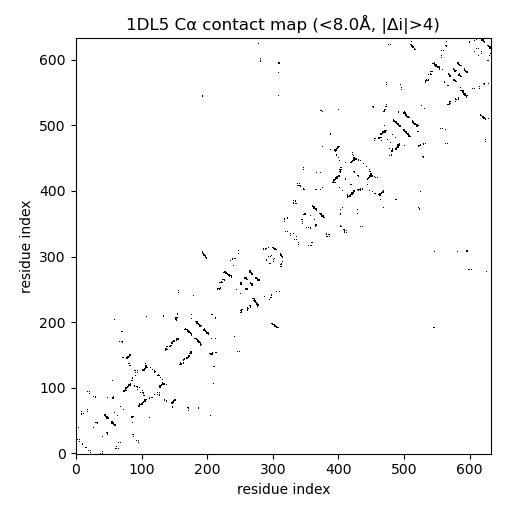ATOM 4479 C C . PHE B 1 240 ? 44.426 5.611 22.812 1.00 15.72 240 PHE B C 1
ATOM 4480 O O . PHE B 1 240 ? 43.610 5.299 23.677 1.00 14.60 240 PHE B O 1
ATOM 4488 N N . VAL B 1 241 ? 45.432 4.814 22.467 1.00 13.62 241 VAL B N 1
ATOM 4489 C CA . VAL B 1 241 ? 45.585 3.518 23.115 1.00 11.70 241 VAL B CA 1
ATOM 4490 C C . VAL B 1 241 ? 45.777 3.670 24.624 1.00 13.31 241 VAL B C 1
ATOM 4491 O O . VAL B 1 241 ? 45.267 2.854 25.393 1.00 14.67 241 VAL B O 1
ATOM 4495 N N . GLU B 1 242 ? 46.490 4.711 25.060 1.00 12.45 242 GLU B N 1
ATOM 4496 C CA . GLU B 1 242 ? 46.684 4.905 26.500 1.00 13.52 242 GLU B CA 1
ATOM 4497 C C . GLU B 1 242 ? 45.347 5.239 27.149 1.00 12.47 242 GLU B C 1
ATOM 4498 O O . GLU B 1 242 ? 45.078 4.842 28.282 1.00 11.44 242 GLU B O 1
ATOM 4504 N N . LEU B 1 243 ? 44.502 5.970 26.432 1.00 11.95 243 LEU B N 1
ATOM 4505 C CA . LEU B 1 243 ? 43.182 6.288 26.965 1.00 12.82 243 LEU B CA 1
ATOM 4506 C C . LEU B 1 243 ? 42.346 5.009 27.070 1.00 13.40 243 LEU B C 1
ATOM 4507 O O . LEU B 1 243 ? 41.565 4.843 28.012 1.00 12.29 243 LEU B O 1
ATOM 4512 N N . VAL B 1 244 ? 42.511 4.097 26.115 1.00 13.03 244 VAL B N 1
ATOM 4513 C CA . VAL B 1 244 ? 41.760 2.840 26.152 1.00 13.10 244 VAL B CA 1
ATOM 4514 C C . VAL B 1 244 ? 42.235 2.021 27.353 1.00 12.14 244 VAL B C 1
ATOM 4515 O O . VAL B 1 244 ? 41.436 1.391 28.057 1.00 11.58 244 VAL B O 1
ATOM 4519 N N . ASP B 1 245 ? 43.539 2.049 27.594 1.00 11.67 245 ASP B N 1
ATOM 4520 C CA . ASP B 1 245 ? 44.136 1.351 28.729 1.00 11.09 245 ASP B CA 1
ATOM 4521 C C . ASP B 1 245 ? 43.472 1.851 30.017 1.00 12.39 245 ASP B C 1
ATOM 4522 O O . ASP B 1 245 ? 42.949 1.066 30.811 1.00 12.34 245 ASP B O 1
ATOM 4527 N N . LEU B 1 246 ? 43.492 3.166 30.213 1.00 11.12 246 LEU B N 1
ATOM 4528 C CA . LEU B 1 246 ? 42.917 3.797 31.406 1.00 12.34 246 LEU B CA 1
ATOM 4529 C C . LEU B 1 246 ? 41.398 3.682 31.559 1.00 13.29 246 LEU B C 1
ATOM 4530 O O . LEU B 1 246 ? 40.891 3.379 32.640 1.00 13.60 246 LEU B O 1
ATOM 4535 N N . LEU B 1 247 ? 40.669 3.926 30.479 1.00 10.22 247 LEU B N 1
ATOM 4536 C CA . LEU B 1 247 ? 39.211 3.897 30.539 1.00 12.16 247 LEU B CA 1
ATOM 4537 C C . LEU B 1 247 ? 38.531 2.537 30.509 1.00 12.94 247 LEU B C 1
ATOM 4538 O O . LEU B 1 247 ? 37.559 2.321 31.235 1.00 13.93 247 LEU B O 1
ATOM 4543 N N . THR B 1 248 ? 39.034 1.614 29.693 1.00 12.18 248 THR B N 1
ATOM 4544 C CA . THR B 1 248 ? 38.395 0.306 29.577 1.00 11.54 248 THR B CA 1
ATOM 4545 C C . THR B 1 248 ? 38.981 -0.808 30.432 1.00 11.11 248 THR B C 1
ATOM 4546 O O . THR B 1 248 ? 38.276 -1.754 30.786 1.00 12.28 248 THR B O 1
ATOM 4550 N N . ARG B 1 249 ? 40.269 -0.706 30.743 1.00 11.21 249 ARG B N 1
ATOM 4551 C CA . ARG B 1 249 ? 40.954 -1.728 31.530 1.00 14.71 249 ARG B CA 1
ATOM 4552 C C . ARG B 1 249 ? 40.856 -3.101 30.858 1.00 15.38 249 ARG B C 1
ATOM 4553 O O . ARG B 1 249 ? 40.962 -4.138 31.520 1.00 12.63 249 ARG B O 1
ATOM 4561 N N . ARG B 1 250 ? 40.663 -3.101 29.539 1.00 13.42 250 ARG B N 1
ATOM 4562 C CA . ARG B 1 250 ? 40.536 -4.346 28.769 1.00 13.15 250 ARG B CA 1
ATOM 4563 C C . ARG B 1 250 ? 41.650 -4.529 27.747 1.00 12.35 250 ARG B C 1
ATOM 4564 O O . ARG B 1 250 ? 41.527 -5.319 26.818 1.00 11.98 250 ARG B O 1
ATOM 4572 N N . LEU B 1 251 ? 42.739 -3.798 27.918 1.00 11.37 251 LEU B N 1
ATOM 4573 C CA . LEU B 1 251 ? 43.841 -3.912 26.979 1.00 13.86 251 LEU B CA 1
ATOM 4574 C C . LEU B 1 251 ? 44.689 -5.163 27.232 1.00 15.19 251 LEU B C 1
ATOM 4575 O O . LEU B 1 251 ? 44.898 -5.568 28.374 1.00 15.69 251 LEU B O 1
ATOM 4580 N N . THR B 1 252 ? 45.148 -5.791 26.155 1.00 14.56 252 THR B N 1
ATOM 4581 C CA . THR B 1 252 ? 46.029 -6.948 26.263 1.00 15.02 252 THR B CA 1
ATOM 4582 C C . THR B 1 252 ? 47.021 -6.759 25.127 1.00 12.41 252 THR B C 1
ATOM 4583 O O . THR B 1 252 ? 47.009 -5.719 24.464 1.00 12.30 252 THR B O 1
ATOM 4587 N N . GLU B 1 253 ? 47.903 -7.731 24.931 1.00 12.86 253 GLU B N 1
ATOM 4588 C CA . GLU B 1 253 ? 48.868 -7.656 23.846 1.00 11.55 253 GLU B CA 1
ATOM 4589 C C . GLU B 1 253 ? 49.413 -9.030 23.529 1.00 12.04 253 GLU B C 1
ATOM 4590 O O . GLU B 1 253 ? 49.471 -9.906 24.390 1.00 14.40 253 GLU B O 1
ATOM 4596 N N . ILE B 1 254 ? 49.787 -9.209 22.269 1.00 15.61 254 ILE B N 1
ATOM 4597 C CA . ILE B 1 254 ? 50.365 -10.453 21.792 1.00 15.11 254 ILE B CA 1
ATOM 4598 C C . ILE B 1 254 ? 51.497 -10.035 20.877 1.00 13.48 254 ILE B C 1
ATOM 4599 O O . ILE B 1 254 ? 51.279 -9.322 19.896 1.00 16.16 254 ILE B O 1
ATOM 4604 N N . ASP B 1 255 ? 52.709 -10.458 21.213 1.00 18.14 255 ASP B N 1
ATOM 4605 C CA . ASP B 1 255 ? 53.887 -10.129 20.419 1.00 19.78 255 ASP B CA 1
ATOM 4606 C C . ASP B 1 255 ? 54.118 -8.640 20.205 1.00 19.78 255 ASP B C 1
ATOM 4607 O O . ASP B 1 255 ? 54.629 -8.235 19.165 1.00 21.09 255 ASP B O 1
ATOM 4612 N N . GLY B 1 256 ? 53.747 -7.820 21.184 1.00 17.86 256 GLY B N 1
ATOM 4613 C CA . GLY B 1 256 ? 53.969 -6.392 21.050 1.00 18.42 256 GLY B CA 1
ATOM 4614 C C . GLY B 1 256 ? 52.842 -5.580 20.447 1.00 20.34 256 GLY B C 1
ATOM 4615 O O . GLY B 1 256 ? 52.912 -4.353 20.435 1.00 22.89 256 GLY B O 1
ATOM 4616 N N . THR B 1 257 ? 51.819 -6.246 19.922 1.00 18.84 257 THR B N 1
ATOM 4617 C CA . THR B 1 257 ? 50.679 -5.539 19.350 1.00 14.70 257 THR B CA 1
ATOM 4618 C C . THR B 1 257 ? 49.582 -5.516 20.410 1.00 11.88 257 THR B C 1
ATOM 4619 O O . THR B 1 257 ? 49.212 -6.559 20.945 1.00 13.73 257 THR B O 1
ATOM 4623 N N . PHE B 1 258 ? 49.071 -4.329 20.718 1.00 12.01 258 PHE B N 1
ATOM 4624 C CA . PHE B 1 258 ? 48.014 -4.209 21.717 1.00 12.15 258 PHE B CA 1
ATOM 4625 C C . PHE B 1 258 ? 46.645 -4.463 21.115 1.00 11.61 258 PHE B C 1
ATOM 4626 O O . PHE B 1 258 ? 46.378 -4.102 19.966 1.00 12.47 258 PHE B O 1
ATOM 4634 N N . TYR B 1 259 ? 45.775 -5.074 21.911 1.00 13.87 259 TYR B N 1
ATOM 4635 C CA . TYR B 1 259 ? 44.416 -5.361 21.480 1.00 14.18 259 TYR B CA 1
ATOM 4636 C C . TYR B 1 259 ? 43.477 -4.998 22.610 1.00 14.65 259 TYR B C 1
ATOM 4637 O O . TYR B 1 259 ? 43.826 -5.146 23.775 1.00 13.36 259 TYR B O 1
ATOM 4646 N N . TYR B 1 260 ? 42.293 -4.522 22.252 1.00 13.15 260 TYR B N 1
ATOM 4647 C CA . TYR B 1 260 ? 41.258 -4.237 23.236 1.00 11.49 260 TYR B CA 1
ATOM 4648 C C . TYR B 1 260 ? 40.423 -5.515 23.194 1.00 13.37 260 TYR B C 1
ATOM 4649 O O . TYR B 1 260 ? 39.911 -5.885 22.131 1.00 13.87 260 TYR B O 1
ATOM 4658 N N . ALA B 1 261 ? 40.324 -6.207 24.328 1.00 13.37 261 ALA B N 1
ATOM 4659 C CA . ALA B 1 261 ? 39.544 -7.440 24.423 1.00 13.63 261 ALA B CA 1
ATOM 4660 C C . ALA B 1 261 ? 38.150 -7.052 24.895 1.00 14.53 261 ALA B C 1
ATOM 4661 O O . ALA B 1 261 ? 37.885 -6.991 26.096 1.00 14.90 261 ALA B O 1
ATOM 4663 N N . GLY B 1 262 ? 37.264 -6.784 23.942 1.00 14.84 262 GLY B N 1
ATOM 4664 C CA . GLY B 1 262 ? 35.918 -6.363 24.288 1.00 13.49 262 GLY B CA 1
ATOM 4665 C C . GLY B 1 262 ? 34.901 -7.470 24.454 1.00 15.62 262 GLY B C 1
ATOM 4666 O O . GLY B 1 262 ? 35.143 -8.631 24.110 1.00 15.23 262 GLY B O 1
ATOM 4667 N N . PRO B 1 263 ? 33.728 -7.129 24.993 1.00 16.10 263 PRO B N 1
ATOM 4668 C CA . PRO B 1 263 ? 32.671 -8.118 25.199 1.00 16.46 263 PRO B CA 1
ATOM 4669 C C . PRO B 1 263 ? 32.082 -8.640 23.890 1.00 14.19 263 PRO B C 1
ATOM 4670 O O . PRO B 1 263 ? 31.653 -9.787 23.819 1.00 17.54 263 PRO B O 1
ATOM 4674 N N . ASN B 1 264 ? 32.083 -7.801 22.859 1.00 15.67 264 ASN B N 1
ATOM 4675 C CA . ASN B 1 264 ? 31.507 -8.177 21.568 1.00 15.45 264 ASN B CA 1
ATOM 4676 C C . ASN B 1 264 ? 32.461 -8.063 20.388 1.00 15.78 264 ASN B C 1
ATOM 4677 O O . ASN B 1 264 ? 32.037 -8.117 19.228 1.00 14.40 264 ASN B O 1
ATOM 4682 N N . GLY B 1 265 ? 33.746 -7.901 20.675 1.00 12.76 265 GLY B N 1
ATOM 4683 C CA . GLY B 1 265 ? 34.708 -7.787 19.598 1.00 12.96 265 GLY B CA 1
ATOM 4684 C C . GLY B 1 265 ? 36.116 -7.566 20.104 1.00 16.81 265 GLY B C 1
ATOM 4685 O O . GLY B 1 265 ? 36.347 -7.451 21.312 1.00 15.21 265 GLY B O 1
ATOM 4686 N N . VAL B 1 266 ? 37.059 -7.520 19.170 1.00 13.93 266 VAL B N 1
ATOM 4687 C CA . VAL B 1 266 ? 38.460 -7.302 19.495 1.00 14.59 266 VAL B CA 1
ATOM 4688 C C . VAL B 1 266 ? 38.984 -6.194 18.589 1.00 14.82 266 VAL B C 1
ATOM 4689 O O . VAL B 1 266 ? 38.752 -6.216 17.383 1.00 14.84 266 VAL B O 1
ATOM 4693 N N . VAL B 1 267 ? 39.657 -5.204 19.166 1.00 14.17 267 VAL B N 1
ATOM 4694 C CA . VAL B 1 267 ? 40.223 -4.140 18.350 1.00 11.61 267 VAL B CA 1
ATOM 4695 C C . VAL B 1 267 ? 41.736 -4.267 18.385 1.00 14.10 267 VAL B C 1
ATOM 4696 O O . VAL B 1 267 ? 42.348 -4.246 19.454 1.00 14.84 267 VAL B O 1
ATOM 4700 N N . GLU B 1 268 ? 42.325 -4.409 17.206 1.00 12.39 268 GLU B N 1
ATOM 4701 C CA . GLU B 1 268 ? 43.766 -4.535 17.066 1.00 11.96 268 GLU B CA 1
ATOM 4702 C C . GLU B 1 268 ? 44.321 -3.144 16.773 1.00 14.62 268 GLU B C 1
ATOM 4703 O O . GLU B 1 268 ? 43.914 -2.489 15.811 1.00 13.99 268 GLU B O 1
ATOM 4709 N N . PHE B 1 269 ? 45.245 -2.683 17.608 1.00 14.81 269 PHE B N 1
ATOM 4710 C CA . PHE B 1 269 ? 45.808 -1.359 17.412 1.00 14.47 269 PHE B CA 1
ATOM 4711 C C . PHE B 1 269 ? 47.121 -1.395 16.663 1.00 16.55 269 PHE B C 1
ATOM 4712 O O . PHE B 1 269 ? 48.090 -2.002 17.112 1.00 16.43 269 PHE B O 1
ATOM 4720 N N . LEU B 1 270 ? 47.135 -0.747 15.505 1.00 17.20 270 LEU B N 1
ATOM 4721 C CA . LEU B 1 270 ? 48.337 -0.684 14.693 1.00 20.40 270 LEU B CA 1
ATOM 4722 C C . LEU B 1 270 ? 48.880 0.737 14.766 1.00 21.28 270 LEU B C 1
ATOM 4723 O O . LEU B 1 270 ? 48.270 1.608 15.385 1.00 21.20 270 LEU B O 1
ATOM 4728 N N . ASP B 1 271 ? 50.027 0.969 14.141 1.00 20.88 271 ASP B N 1
ATOM 4729 C CA . ASP B 1 271 ? 50.669 2.277 14.171 1.00 26.03 271 ASP B CA 1
ATOM 4730 C C . ASP B 1 271 ? 49.812 3.452 13.697 1.00 24.00 271 ASP B C 1
ATOM 4731 O O . ASP B 1 271 ? 49.790 4.511 14.329 1.00 26.76 271 ASP B O 1
ATOM 4736 N N . ASP B 1 272 ? 49.103 3.269 12.592 1.00 22.75 272 ASP B N 1
ATOM 4737 C CA . ASP B 1 272 ? 48.301 4.348 12.025 1.00 24.45 272 ASP B CA 1
ATOM 4738 C C . ASP B 1 272 ? 46.829 4.013 11.848 1.00 21.41 272 ASP B C 1
ATOM 4739 O O . ASP B 1 272 ? 46.105 4.754 11.179 1.00 19.88 272 ASP B O 1
ATOM 4744 N N . ARG B 1 273 ? 46.380 2.910 12.439 1.00 18.64 273 ARG B N 1
ATOM 4745 C CA . ARG B 1 273 ? 44.993 2.507 12.293 1.00 19.15 273 ARG B CA 1
ATOM 4746 C C . ARG B 1 273 ? 44.634 1.415 13.284 1.00 17.84 273 ARG B C 1
ATOM 4747 O O . ARG B 1 273 ? 45.494 0.891 13.990 1.00 16.93 273 ARG B O 1
ATOM 4755 N N . MET B 1 274 ? 43.348 1.094 13.353 1.00 17.39 274 MET B N 1
ATOM 4756 C CA . MET B 1 274 ? 42.899 0.022 14.220 1.00 17.03 274 MET B CA 1
ATOM 4757 C C . MET B 1 274 ? 41.980 -0.870 13.395 1.00 19.36 274 MET B C 1
ATOM 4758 O O . MET B 1 274 ? 41.255 -0.394 12.517 1.00 21.39 274 MET B O 1
ATOM 4763 N N . ARG B 1 275 ? 42.044 -2.169 13.651 1.00 18.76 275 ARG B N 1
ATOM 4764 C CA . ARG B 1 275 ? 41.204 -3.122 12.941 1.00 16.14 275 ARG B CA 1
ATOM 4765 C C . ARG B 1 275 ? 40.200 -3.702 13.927 1.00 17.79 275 ARG B C 1
ATOM 4766 O O . ARG B 1 275 ? 40.578 -4.226 14.981 1.00 16.55 275 ARG B O 1
ATOM 4774 N N . ILE B 1 276 ? 38.919 -3.579 13.592 1.00 15.75 276 ILE B N 1
ATOM 4775 C CA . ILE B 1 276 ? 37.851 -4.085 14.445 1.00 17.07 276 ILE B CA 1
ATOM 4776 C C . ILE B 1 276 ? 37.359 -5.457 13.988 1.00 15.44 276 ILE B C 1
ATOM 4777 O O . ILE B 1 276 ? 36.969 -5.628 12.835 1.00 18.02 276 ILE B O 1
ATOM 4782 N N . TYR B 1 277 ? 37.396 -6.424 14.899 1.00 16.75 277 TYR B N 1
ATOM 4783 C CA . TYR B 1 277 ? 36.912 -7.777 14.630 1.00 15.13 277 TYR B CA 1
ATOM 4784 C C . TYR B 1 277 ? 35.664 -7.891 15.489 1.00 15.64 277 TYR B C 1
ATOM 4785 O O . TYR B 1 277 ? 35.718 -7.641 16.691 1.00 16.52 277 TYR B O 1
ATOM 4794 N N . GLY B 1 278 ? 34.541 -8.261 14.878 1.00 14.30 278 GLY B N 1
ATOM 4795 C CA . GLY B 1 278 ? 33.300 -8.330 15.636 1.00 14.09 278 GLY B CA 1
ATOM 4796 C C . GLY B 1 278 ? 32.852 -6.886 15.727 1.00 15.71 278 GLY B C 1
ATOM 4797 O O . GLY B 1 278 ? 32.787 -6.201 14.707 1.00 17.05 278 GLY B O 1
ATOM 4798 N N . ASP B 1 279 ? 32.552 -6.395 16.927 1.00 16.75 279 ASP B N 1
ATOM 4799 C CA . ASP B 1 279 ? 32.167 -4.998 17.044 1.00 15.27 279 ASP B CA 1
ATOM 4800 C C . ASP B 1 279 ? 32.563 -4.396 18.394 1.00 13.50 279 ASP B C 1
ATOM 4801 O O . ASP B 1 279 ? 32.666 -5.097 19.400 1.00 15.38 279 ASP B O 1
ATOM 4806 N N . ALA B 1 280 ? 32.807 -3.094 18.390 1.00 13.32 280 ALA B N 1
ATOM 4807 C CA . ALA B 1 280 ? 33.193 -2.382 19.600 1.00 16.11 280 ALA B CA 1
ATOM 4808 C C . ALA B 1 280 ? 32.724 -0.934 19.519 1.00 14.93 280 ALA B C 1
ATOM 4809 O O . ALA B 1 280 ? 33.531 -0.009 19.438 1.00 16.09 280 ALA B O 1
ATOM 4811 N N . PRO B 1 281 ? 31.400 -0.717 19.533 1.00 13.19 281 PRO B N 1
ATOM 4812 C CA . PRO B 1 281 ? 30.873 0.647 19.461 1.00 13.75 281 PRO B CA 1
ATOM 4813 C C . PRO B 1 281 ? 31.347 1.506 20.634 1.00 10.71 281 PRO B C 1
ATOM 4814 O O . PRO B 1 281 ? 31.390 2.728 20.528 1.00 15.07 281 PRO B O 1
ATOM 4818 N N . GLU B 1 282 ? 31.706 0.857 21.738 1.00 13.16 282 GLU B N 1
ATOM 4819 C CA . GLU B 1 282 ? 32.177 1.578 22.920 1.00 14.62 282 GLU B CA 1
ATOM 4820 C C . GLU B 1 282 ? 33.524 2.228 22.627 1.00 15.57 282 GLU B C 1
ATOM 4821 O O . GLU B 1 282 ? 33.827 3.300 23.154 1.00 14.31 282 GLU B O 1
ATOM 4827 N N . ILE B 1 283 ? 34.330 1.578 21.784 1.00 12.30 283 ILE B N 1
ATOM 4828 C CA . ILE B 1 283 ? 35.631 2.117 21.402 1.00 15.90 283 ILE B CA 1
ATOM 4829 C C . ILE B 1 283 ? 35.408 3.208 20.352 1.00 17.99 283 ILE B C 1
ATOM 4830 O O . ILE B 1 283 ? 36.079 4.245 20.349 1.00 16.20 283 ILE B O 1
ATOM 4835 N N . GLU B 1 284 ? 34.456 2.951 19.461 1.00 19.53 284 GLU B N 1
ATOM 4836 C CA . GLU B 1 284 ? 34.092 3.889 18.407 1.00 21.95 284 GLU B CA 1
ATOM 4837 C C . GLU B 1 284 ? 33.640 5.209 19.046 1.00 19.38 284 GLU B C 1
ATOM 4838 O O . GLU B 1 284 ? 33.963 6.291 18.547 1.00 19.34 284 GLU B O 1
ATOM 4844 N N . ASN B 1 285 ? 32.915 5.123 20.161 1.00 18.09 285 ASN B N 1
ATOM 4845 C CA . ASN B 1 285 ? 32.456 6.327 20.862 1.00 19.46 285 ASN B CA 1
ATOM 4846 C C . ASN B 1 285 ? 33.579 7.046 21.592 1.00 16.74 285 ASN B C 1
ATOM 4847 O O . ASN B 1 285 ? 33.607 8.278 21.644 1.00 17.89 285 ASN B O 1
ATOM 4852 N N . LEU B 1 286 ? 34.494 6.286 22.188 1.00 16.20 286 LEU B N 1
ATOM 4853 C CA . LEU B 1 286 ? 35.607 6.913 22.882 1.00 16.00 286 LEU B CA 1
ATOM 4854 C C . LEU B 1 286 ? 36.442 7.661 21.855 1.00 15.68 286 LEU B C 1
ATOM 4855 O O . LEU B 1 286 ? 36.945 8.754 22.117 1.00 15.06 286 LEU B O 1
ATOM 4860 N N . LEU B 1 287 ? 36.580 7.058 20.679 1.00 15.54 287 LEU B N 1
ATOM 4861 C CA . LEU B 1 287 ? 37.367 7.655 19.608 1.00 16.12 287 LEU B CA 1
ATOM 4862 C C . LEU B 1 287 ? 36.761 8.974 19.156 1.00 18.49 287 LEU B C 1
ATOM 4863 O O . LEU B 1 287 ? 37.469 9.968 19.020 1.00 17.69 287 LEU B O 1
ATOM 4868 N N . THR B 1 288 ? 35.452 8.982 18.925 1.00 20.99 288 THR B N 1
ATOM 4869 C CA . THR B 1 288 ? 34.769 10.193 18.486 1.00 24.08 288 THR B CA 1
ATOM 4870 C C . THR B 1 288 ? 34.854 11.297 19.534 1.00 24.14 288 THR B C 1
ATOM 4871 O O . THR B 1 288 ? 35.063 12.465 19.193 1.00 25.47 288 THR B O 1
ATOM 4875 N N . GLN B 1 289 ? 34.703 10.936 20.806 1.00 22.76 289 GLN B N 1
ATOM 4876 C CA . GLN B 1 289 ? 34.778 11.923 21.878 1.00 22.34 289 GLN B CA 1
ATOM 4877 C C . GLN B 1 289 ? 36.188 12.470 22.044 1.00 20.44 289 GLN B C 1
ATOM 4878 O O . GLN B 1 289 ? 36.380 13.652 22.329 1.00 19.39 289 GLN B O 1
ATOM 4884 N N . TRP B 1 290 ? 37.173 11.599 21.872 1.00 17.22 290 TRP B N 1
ATOM 4885 C CA . TRP B 1 290 ? 38.567 11.996 21.984 1.00 19.48 290 TRP B CA 1
ATOM 4886 C C . TRP B 1 290 ? 38.895 12.981 20.864 1.00 19.45 290 TRP B C 1
ATOM 4887 O O . TRP B 1 290 ? 39.552 14.001 21.088 1.00 18.69 290 TRP B O 1
ATOM 4898 N N . GLU B 1 291 ? 38.433 12.669 19.656 1.00 20.31 291 GLU B N 1
ATOM 4899 C CA . GLU B 1 291 ? 38.682 13.537 18.509 1.00 22.71 291 GLU B CA 1
ATOM 4900 C C . GLU B 1 291 ? 37.981 14.870 18.748 1.00 23.88 291 GLU B C 1
ATOM 4901 O O . GLU B 1 291 ? 38.528 15.933 18.447 1.00 26.67 291 GLU B O 1
ATOM 4907 N N . SER B 1 292 ? 36.781 14.810 19.314 1.00 25.23 292 SER B N 1
ATOM 4908 C CA . SER B 1 292 ? 36.010 16.011 19.624 1.00 26.89 292 SER B CA 1
ATOM 4909 C C . SER B 1 292 ? 36.754 16.858 20.661 1.00 26.99 292 SER B C 1
ATOM 4910 O O . SER B 1 292 ? 36.683 18.090 20.641 1.00 26.73 292 SER B O 1
ATOM 4913 N N . CYS B 1 293 ? 37.472 16.196 21.564 1.00 22.32 293 CYS B N 1
ATOM 4914 C CA . CYS B 1 293 ? 38.228 16.901 22.594 1.00 23.84 293 CYS B CA 1
ATOM 4915 C C . CYS B 1 293 ? 39.627 17.332 22.161 1.00 22.00 293 CYS B C 1
ATOM 4916 O O . CYS B 1 293 ? 40.496 17.583 22.997 1.00 22.80 293 CYS B O 1
ATOM 4919 N N . GLY B 1 294 ? 39.849 17.412 20.853 1.00 21.67 294 GLY B N 1
ATOM 4920 C CA . GLY B 1 294 ? 41.139 17.856 20.354 1.00 20.11 294 GLY B CA 1
ATOM 4921 C C . GLY B 1 294 ? 42.286 16.864 20.278 1.00 17.30 294 GLY B C 1
ATOM 4922 O O . GLY B 1 294 ? 43.439 17.274 20.156 1.00 17.90 294 GLY B O 1
ATOM 4923 N N . TYR B 1 295 ? 41.982 15.571 20.325 1.00 17.40 295 TYR B N 1
ATOM 4924 C CA . TYR B 1 295 ? 43.014 14.535 20.251 1.00 18.51 295 TYR B CA 1
ATOM 4925 C C . TYR B 1 295 ? 44.076 14.699 21.340 1.00 16.97 295 TYR B C 1
ATOM 4926 O O . TYR B 1 295 ? 45.235 14.333 21.140 1.00 18.39 295 TYR B O 1
ATOM 4935 N N . ARG B 1 296 ? 43.682 15.239 22.489 1.00 19.05 296 ARG B N 1
ATOM 4936 C CA . ARG B 1 296 ? 44.625 15.460 23.586 1.00 19.70 296 ARG B CA 1
ATOM 4937 C C . ARG B 1 296 ? 44.848 14.207 24.425 1.00 20.79 296 ARG B C 1
ATOM 4938 O O . ARG B 1 296 ? 44.010 13.304 24.446 1.00 17.81 296 ARG B O 1
ATOM 4946 N N . SER B 1 297 ? 45.989 14.159 25.110 1.00 18.88 297 SER B N 1
ATOM 4947 C CA . SER B 1 297 ? 46.329 13.021 25.955 1.00 17.81 297 SER B CA 1
ATOM 4948 C C . SER B 1 297 ? 45.546 13.049 27.263 1.00 18.26 297 SER B C 1
ATOM 4949 O O . SER B 1 297 ? 44.906 14.047 27.595 1.00 16.09 297 SER B O 1
ATOM 4952 N N . PHE B 1 298 ? 45.611 11.950 28.010 1.00 15.57 298 PHE B N 1
ATOM 4953 C CA . PHE B 1 298 ? 44.872 11.825 29.260 1.00 17.58 298 PHE B CA 1
ATOM 4954 C C . PHE B 1 298 ? 45.086 12.948 30.274 1.00 15.17 298 PHE B C 1
ATOM 4955 O O . PHE B 1 298 ? 44.194 13.245 31.066 1.00 16.82 298 PHE B O 1
ATOM 4963 N N . GLU B 1 299 ? 46.252 13.583 30.254 1.00 15.75 299 GLU B N 1
ATOM 4964 C CA . GLU B 1 299 ? 46.512 14.649 31.219 1.00 20.12 299 GLU B CA 1
ATOM 4965 C C . GLU B 1 299 ? 45.549 15.824 31.133 1.00 20.72 299 GLU B C 1
ATOM 4966 O O . GLU B 1 299 ? 45.386 16.559 32.106 1.00 20.14 299 GLU B O 1
ATOM 4972 N N . TYR B 1 300 ? 44.897 15.995 29.987 1.00 19.68 300 TYR B N 1
ATOM 4973 C CA . TYR B 1 300 ? 43.989 17.127 29.809 1.00 21.08 300 TYR B CA 1
ATOM 4974 C C . TYR B 1 300 ? 42.509 16.781 29.751 1.00 22.56 300 TYR B C 1
ATOM 4975 O O . TYR B 1 300 ? 41.673 17.652 29.499 1.00 22.81 300 TYR B O 1
ATOM 4984 N N . LEU B 1 301 ? 42.176 15.522 30.005 1.00 18.42 301 LEU B N 1
ATOM 4985 C CA . LEU B 1 301 ? 40.787 15.096 29.920 1.00 17.70 301 LEU B CA 1
ATOM 4986 C C . LEU B 1 301 ? 40.169 14.670 31.242 1.00 19.40 301 LEU B C 1
ATOM 4987 O O . LEU B 1 301 ? 40.870 14.317 32.189 1.00 22.02 301 LEU B O 1
ATOM 4992 N N . MET B 1 302 ? 38.842 14.709 31.286 1.00 18.46 302 MET B N 1
ATOM 4993 C CA . MET B 1 302 ? 38.082 14.279 32.451 1.00 20.39 302 MET B CA 1
ATOM 4994 C C . MET B 1 302 ? 37.725 12.831 32.133 1.00 20.35 302 MET B C 1
ATOM 4995 O O . MET B 1 302 ? 37.096 12.553 31.112 1.00 18.25 302 MET B O 1
ATOM 5000 N N . LEU B 1 303 ? 38.123 11.906 32.994 1.00 17.90 303 LEU B N 1
ATOM 5001 C CA . LEU B 1 303 ? 37.841 10.504 32.736 1.00 15.12 303 LEU B CA 1
ATOM 5002 C C . LEU B 1 303 ? 36.639 10.019 33.532 1.00 18.83 303 LEU B C 1
ATOM 5003 O O . LEU B 1 303 ? 36.483 10.356 34.704 1.00 20.57 303 LEU B O 1
ATOM 5008 N N . HIS B 1 304 ? 35.777 9.254 32.871 1.00 16.57 304 HIS B N 1
ATOM 5009 C CA . HIS B 1 304 ? 34.594 8.684 33.509 1.00 16.45 304 HIS B CA 1
ATOM 5010 C C . HIS B 1 304 ? 34.763 7.190 33.304 1.00 14.65 304 HIS B C 1
ATOM 5011 O O . HIS B 1 304 ? 34.358 6.642 32.279 1.00 15.05 304 HIS B O 1
ATOM 5018 N N . VAL B 1 305 ? 35.391 6.542 34.279 1.00 12.88 305 VAL B N 1
ATOM 5019 C CA . VAL B 1 305 ? 35.663 5.113 34.209 1.00 12.15 305 VAL B CA 1
ATOM 5020 C C . VAL B 1 305 ? 34.437 4.339 34.680 1.00 13.10 305 VAL B C 1
ATOM 5021 O O . VAL B 1 305 ? 34.059 4.404 35.842 1.00 13.95 305 VAL B O 1
ATOM 5025 N N . GLY B 1 306 ? 33.821 3.599 33.769 1.00 13.81 306 GLY B N 1
ATOM 5026 C CA . GLY B 1 306 ? 32.621 2.874 34.133 1.00 13.85 306 GLY B CA 1
ATOM 5027 C C . GLY B 1 306 ? 32.782 1.487 34.710 1.00 15.34 306 GLY B C 1
ATOM 5028 O O . GLY B 1 306 ? 33.646 0.712 34.294 1.00 15.35 306 GLY B O 1
ATOM 5029 N N . TYR B 1 307 ? 31.936 1.183 35.691 1.00 15.78 307 TYR B N 1
ATOM 5030 C CA . TYR B 1 307 ? 31.913 -0.134 36.313 1.00 15.69 307 TYR B CA 1
ATOM 5031 C C . TYR B 1 307 ? 30.499 -0.648 36.050 1.00 18.99 307 TYR B C 1
ATOM 5032 O O . TYR B 1 307 ? 29.513 -0.079 36.529 1.00 19.97 307 TYR B O 1
ATOM 5041 N N . ASN B 1 308 ? 30.417 -1.708 35.253 1.00 20.58 308 ASN B N 1
ATOM 5042 C CA . ASN B 1 308 ? 29.137 -2.272 34.830 1.00 26.09 308 ASN B CA 1
ATOM 5043 C C . ASN B 1 308 ? 28.489 -1.249 33.899 1.00 25.27 308 ASN B C 1
ATOM 5044 O O . ASN B 1 308 ? 27.268 -1.146 33.804 1.00 26.29 308 ASN B O 1
ATOM 5049 N N . ALA B 1 309 ? 29.345 -0.494 33.213 1.00 23.75 309 ALA B N 1
ATOM 5050 C CA . ALA B 1 309 ? 28.930 0.535 32.265 1.00 20.10 309 ALA B CA 1
ATOM 5051 C C . ALA B 1 309 ? 30.146 0.859 31.422 1.00 18.71 309 ALA B C 1
ATOM 5052 O O . ALA B 1 309 ? 31.275 0.714 31.891 1.00 16.77 309 ALA B O 1
ATOM 5054 N N . PHE B 1 310 ? 29.930 1.276 30.176 1.00 15.34 310 PHE B N 1
ATOM 5055 C CA . PHE B 1 310 ? 31.060 1.639 29.323 1.00 15.39 310 PHE B CA 1
ATOM 5056 C C . PHE B 1 310 ? 31.585 2.998 29.791 1.00 15.67 310 PHE B C 1
ATOM 5057 O O . PHE B 1 310 ? 30.854 3.773 30.406 1.00 16.08 310 PHE B O 1
ATOM 5065 N N . SER B 1 311 ? 32.849 3.288 29.497 1.00 14.19 311 SER B N 1
ATOM 5066 C CA . SER B 1 311 ? 33.456 4.541 29.926 1.00 12.54 311 SER B CA 1
ATOM 5067 C C . SER B 1 311 ? 33.280 5.700 28.949 1.00 15.78 311 SER B C 1
ATOM 5068 O O . SER B 1 311 ? 32.889 5.506 27.797 1.00 15.24 311 SER B O 1
ATOM 5071 N N . HIS B 1 312 ? 33.571 6.909 29.424 1.00 13.54 312 HIS B N 1
ATOM 5072 C CA . HIS B 1 312 ? 33.435 8.115 28.614 1.00 18.18 312 HIS B CA 1
ATOM 5073 C C . HIS B 1 312 ? 34.538 9.125 28.899 1.00 17.32 312 HIS B C 1
ATOM 5074 O O . HIS B 1 312 ? 35.176 9.095 29.952 1.00 15.79 312 HIS B O 1
ATOM 5081 N N . ILE B 1 313 ? 34.732 10.028 27.945 1.00 17.12 313 ILE B N 1
ATOM 5082 C CA . ILE B 1 313 ? 35.709 11.107 28.043 1.00 16.65 313 ILE B CA 1
ATOM 5083 C C . ILE B 1 313 ? 34.932 12.415 27.934 1.00 20.16 313 ILE B C 1
ATOM 5084 O O . ILE B 1 313 ? 33.979 12.510 27.157 1.00 18.93 313 ILE B O 1
ATOM 5089 N N . SER B 1 314 ? 35.331 13.415 28.711 1.00 19.13 314 SER B N 1
ATOM 5090 C CA . SER B 1 314 ? 34.696 14.725 28.631 1.00 22.41 314 SER B CA 1
ATOM 5091 C C . SER B 1 314 ? 35.814 15.749 28.744 1.00 22.14 314 SER B C 1
ATOM 5092 O O . SER B 1 314 ? 36.912 15.433 29.205 1.00 20.08 314 SER B O 1
ATOM 5095 N N . CYS B 1 315 ? 35.553 16.965 28.285 1.00 23.43 315 CYS B N 1
ATOM 5096 C CA . CYS B 1 315 ? 36.553 18.018 28.342 1.00 27.83 315 CYS B CA 1
ATOM 5097 C C . CYS B 1 315 ? 35.866 19.375 28.389 1.00 32.07 315 CYS B C 1
ATOM 5098 O O . CYS B 1 315 ? 36.030 20.196 27.489 1.00 35.91 315 CYS B O 1
ATOM 5101 N N . SER B 1 316 ? 35.093 19.596 29.447 1.00 37.80 316 SER B N 1
ATOM 5102 C CA . SER B 1 316 ? 34.370 20.849 29.632 1.00 42.74 316 SER B CA 1
ATOM 5103 C C . SER B 1 316 ? 35.278 21.908 30.249 1.00 44.50 316 SER B C 1
ATOM 5104 O O . SER B 1 316 ? 34.743 22.987 30.585 1.00 50.11 316 SER B O 1
#

Secondary structure (DSSP, 8-state):
-HHHHHHHHHHTT--HHHHHHHHHS-GGGG-SS---HHHHTSSS-EEEEE-SS-EEEEPPHHHHHHHHHHTT--TT-EEEEE--TTSHHHHHHHHHH-TT-EEEEEES-HHHHHHHHHHHHHTT--SEEEEES-GGG--GGG--EEEEEE-SBBS---HHHHHHEEEEEEEEEEB-BGGGTB-EEEEEEEETTEEEEEEEEE--PPBP-GGGS-HHHHHHTT-----EEEEEE-TTHHHHHHHHHHHHS-EEEETTEEEEE-SSEEEEEETTEEEEEE--HHHHHHHHHHHHTTT--GGGSEEEEESSS--EEE---/-HHHHHHHHHHTT--HHHHTHHHHS-GGGG-SS---HHHHTSSS-EEEEE-SS-EEEEPPHHHHHHHHHHTT--TT-EEEEE--TTSHHHHHHHHHH-TT-EEEEEES-HHHHHHHHHHHHHHT--SEEEEES-GGG--GGGPPEEEEEE-SBBS---HHHHHHEEEEEEEEEEB--TTT--EEEEEEEEETTEEEEEEEEEE--PBP-GGGS-HHHHHHTT-----EEEEEE-SSHHHHHHHHHHHH--EEEETTEEEEE-SSEEEEE-SSEEEEEE--HHHHHHHHHHHHTTT--GGGSEEEEESSS--EEE--

Solvent-accessible surface area: 26966 Å² total; per-residue (Å²): 68,79,85,72,0,40,168,69,0,73,90,115,63,1,35,98,69,1,0,118,2,1,52,51,5,18,0,60,62,1,21,75,47,119,52,94,98,69,86,2,5,69,22,50,84,4,46,1,25,92,64,79,91,53,109,9,32,9,21,62,0,2,26,5,0,40,0,0,57,78,2,38,1,58,131,44,38,87,0,0,1,2,23,8,8,6,1,13,17,0,0,0,0,2,96,1,1,10,147,170,6,36,0,0,0,4,18,129,16,146,118,4,0,75,45,0,75,156,8,11,128,127,56,55,27,174,21,13,59,14,42,26,25,21,5,49,125,9,2,80,118,64,34,73,0,20,0,0,0,0,17,20,0,0,10,18,8,2,82,40,0,11,97,8,4,91,111,19,2,45,0,0,0,0,10,9,0,83,38,25,228,76,22,0,0,0,35,12,110,22,118,69,1,16,1,24,2,58,45,84,52,80,12,238,22,73,76,14,42,26,34,5,17,42,9,41,79,57,5,82,182,78,49,134,176,38,100,116,64,104,70,35,143,3,74,133,12,90,41,0,10,6,0,0,16,16,0,17,41,71,3,0,35,67,144,59,32,50,43,1,0,2,29,34,0,10,0,18,12,52,129,70,98,0,88,3,56,10,16,3,9,6,0,42,39,3,28,84,44,0,95,88,13,46,66,46,22,0,42,157,6,74,1,19,6,2,4,90,14,36,12,55,9,32,46,115,198,96,62,114,110,0,45,152,29,0,75,144,108,63,2,35,71,78,2,0,98,2,1,55,94,6,27,0,58,63,1,19,74,55,124,52,94,79,75,95,1,5,58,22,60,76,4,64,1,24,92,66,70,162,59,124,9,40,8,20,61,0,9,20,5,0,48,0,0,52,78,1,38,1,63,166,39,38,85,0,0,1,2,24,8,8,5,1,13,17,0,0,0,0,0,86,5,0,19,106,192,5,30,0,0,0,4,18,130,16,77,122,5,0,70,27,0,85,138,8,11,136,135,60,48,12,144,17,13,61,17,42,63,24,24,6,47,120,9,17,88,140,56,26,78,0,18,0,0,0,0,17,18,0,0,10,19,7,1,83,40,0,13,94,8,3,93,109,20,1,50,0,0,0,0,9,16,1,20,40,44,192,85,24,0,0,0,33,9,116,22,139,90,45,44,1,31,1,59,51,84,51,72,13,219,27,62,82,12,39,23,34,5,32,43,4,36,89,61,6,87,177,87,44,134,180,30,34,78,19,108,65,26,119,16,88,122,5,110,42,0,5,11,0,0,2,15,0,18,39,75,2,0,41,72,144,60,38,38,39,2,0,2,32,28,0,13,0,28,14,62,112,68,73,1,62,0,54,0,11,0,3,8,0,27,45,5,10,76,75,0,58,87,10,43,84,113,23,2,46,128,5,49,0,42,5,2,6,127,23,37,11,78,6,32,65,159

InterPro domains:
  IPR000682 Protein-L-isoaspartate(D-aspartate) O-methyltransferase [MF_00090] (1-214)
  IPR000682 Protein-L-isoaspartate(D-aspartate) O-methyltransferase [PS01279] (133-148)
  IPR000682 Protein-L-isoaspartate(D-aspartate) O-methyltransferase [PTHR11579] (10-178)
  IPR009107 Protein-L-isoaspartyl O-methyltransferase, C-terminal [G3DSA:3.55.20.10] (202-317)
  IPR009107 Protein-L-isoaspartyl O-methyltransferase, C-terminal [SSF68930] (214-317)
  IPR029063 S-adenosyl-L-methionine-dependent methyltransferase superfamily [G3DSA:3.40.50.150] (1-201)
  IPR029063 S-adenosyl-L-methionine-dependent methyltransferase superfamily [SSF53335] (7-225)
  IPR049284 Protein-L-isoaspartyl O-methyltransferase, C-terminal domain [PF20799] (214-317)